Protein AF-A0A3B9CUI2-F1 (afdb_monomer_lite)

Structure (mmCIF, N/CA/C/O backbone):
data_AF-A0A3B9CUI2-F1
#
_entry.id   AF-A0A3B9CUI2-F1
#
loop_
_atom_site.group_PDB
_atom_site.id
_atom_site.type_symbol
_atom_site.label_atom_id
_atom_site.label_alt_id
_atom_site.label_comp_id
_atom_site.label_asym_id
_atom_site.label_entity_id
_atom_site.label_seq_id
_atom_site.pdbx_PDB_ins_code
_atom_site.Cartn_x
_atom_site.Cartn_y
_atom_site.Cartn_z
_atom_site.occupancy
_atom_site.B_iso_or_equiv
_atom_site.auth_seq_id
_atom_site.auth_comp_id
_atom_site.auth_asym_id
_atom_site.auth_atom_id
_atom_site.pdbx_PDB_model_num
ATOM 1 N N . TYR A 1 1 ? -13.278 19.671 -15.902 1.00 76.75 1 TYR A N 1
ATOM 2 C CA . TYR A 1 1 ? -12.233 19.653 -14.857 1.00 76.75 1 TYR A CA 1
ATOM 3 C C . TYR A 1 1 ? -11.561 21.006 -14.677 1.00 76.75 1 TYR A C 1
ATOM 5 O O . TYR A 1 1 ? -11.309 21.374 -13.538 1.00 76.75 1 TYR A O 1
ATOM 13 N N . GLY A 1 2 ? -11.322 21.785 -15.740 1.00 81.19 2 GLY A N 1
ATOM 14 C CA . GLY A 1 2 ? -11.078 23.225 -15.587 1.00 81.19 2 GLY A CA 1
ATOM 15 C C . GLY A 1 2 ? -12.295 23.951 -15.003 1.00 81.19 2 GLY A C 1
ATOM 16 O O . GLY A 1 2 ? -13.416 23.433 -15.051 1.00 81.19 2 GLY A O 1
ATOM 17 N N . ARG A 1 3 ? -12.066 25.134 -14.434 1.00 85.38 3 ARG A N 1
ATOM 18 C CA . ARG A 1 3 ? -13.126 25.985 -13.893 1.00 85.38 3 ARG A CA 1
ATOM 19 C C . ARG A 1 3 ? -13.953 26.580 -15.049 1.00 85.38 3 ARG A C 1
ATOM 21 O O . ARG A 1 3 ? -13.351 27.001 -16.037 1.00 85.38 3 ARG A O 1
ATOM 28 N N . PRO A 1 4 ? -15.296 26.646 -14.956 1.00 84.44 4 PRO A N 1
ATOM 29 C CA . PRO A 1 4 ? -16.141 27.132 -16.056 1.00 84.44 4 PRO A CA 1
ATOM 30 C C . PRO A 1 4 ? -15.845 28.566 -16.514 1.00 84.44 4 PRO A C 1
ATOM 32 O O . PRO A 1 4 ? -16.057 28.893 -17.674 1.00 84.44 4 PRO A O 1
ATOM 35 N N . ASP A 1 5 ? -15.341 29.411 -15.614 1.00 87.62 5 ASP A N 1
ATOM 36 C CA . ASP A 1 5 ? -14.985 30.809 -15.885 1.00 87.62 5 ASP A CA 1
ATOM 37 C C . ASP A 1 5 ? -13.534 30.992 -16.383 1.00 87.62 5 ASP A C 1
ATOM 39 O O . ASP A 1 5 ? -13.046 32.117 -16.466 1.00 87.62 5 ASP A O 1
ATOM 43 N N . GLY A 1 6 ? -12.821 29.896 -16.670 1.00 87.00 6 GLY A N 1
ATOM 44 C CA . GLY A 1 6 ? -11.449 29.908 -17.182 1.00 87.00 6 GLY A CA 1
ATOM 45 C C . GLY A 1 6 ? -10.363 30.227 -16.150 1.00 87.00 6 GLY A C 1
ATOM 46 O O . GLY A 1 6 ? -9.182 30.199 -16.491 1.00 87.00 6 GLY A O 1
ATOM 47 N N . ARG A 1 7 ? -10.712 30.506 -14.886 1.00 90.06 7 ARG A N 1
ATOM 48 C CA . ARG A 1 7 ? -9.718 30.777 -13.835 1.00 90.06 7 ARG A CA 1
ATOM 49 C C . ARG A 1 7 ? -9.126 29.488 -13.263 1.00 90.06 7 ARG A C 1
ATOM 51 O O . ARG A 1 7 ? -9.718 28.414 -13.332 1.00 90.06 7 ARG A O 1
ATOM 58 N N . ALA A 1 8 ? -7.966 29.603 -12.620 1.00 90.38 8 ALA A N 1
ATOM 59 C CA . ALA A 1 8 ? -7.428 28.514 -11.812 1.00 90.38 8 ALA A CA 1
ATOM 60 C C . ALA A 1 8 ? -8.321 28.239 -10.586 1.00 90.38 8 ALA A C 1
ATOM 62 O O . ALA A 1 8 ? -8.942 29.152 -10.026 1.00 90.38 8 ALA A O 1
ATOM 63 N N . TRP A 1 9 ? -8.365 26.975 -10.165 1.00 89.50 9 TRP A N 1
ATOM 64 C CA . TRP A 1 9 ? -8.960 26.580 -8.890 1.00 89.50 9 TRP A CA 1
ATOM 65 C C . TRP A 1 9 ? -8.130 27.124 -7.723 1.00 89.50 9 TRP A C 1
ATOM 67 O O . TRP A 1 9 ? -6.900 27.102 -7.767 1.00 89.50 9 TRP A O 1
ATOM 77 N N . LYS A 1 10 ? -8.803 27.596 -6.674 1.00 91.81 10 LYS A N 1
ATOM 78 C CA . LYS A 1 10 ? -8.203 28.046 -5.413 1.00 91.81 10 LYS A CA 1
ATOM 79 C C . LYS A 1 10 ? -8.776 27.255 -4.241 1.00 91.81 10 LYS A C 1
ATOM 81 O O . LYS A 1 10 ? -9.891 26.743 -4.309 1.00 91.81 10 LYS A O 1
ATOM 86 N N . ALA A 1 11 ? -8.019 27.171 -3.148 1.00 86.62 11 ALA A N 1
ATOM 87 C CA . ALA A 1 11 ? -8.516 26.580 -1.909 1.00 86.62 11 ALA A CA 1
ATOM 88 C C . ALA A 1 11 ? -9.814 27.281 -1.466 1.00 86.62 11 ALA A C 1
ATOM 90 O O . ALA A 1 11 ? -9.890 28.508 -1.466 1.00 86.62 11 ALA A O 1
ATOM 91 N N . GLY A 1 12 ? -10.833 26.490 -1.123 1.00 89.81 12 GLY A N 1
ATOM 92 C CA . GLY A 1 12 ? -12.176 26.979 -0.796 1.00 89.81 12 GLY A CA 1
ATOM 93 C C . GLY A 1 12 ? -13.139 27.084 -1.987 1.00 89.81 12 GLY A C 1
ATOM 94 O O . GLY A 1 12 ? -14.342 27.195 -1.762 1.00 89.81 12 GLY A O 1
ATOM 95 N N . ASP A 1 13 ? -12.666 26.991 -3.237 1.00 90.12 13 ASP A N 1
ATOM 96 C CA . ASP A 1 13 ? -13.561 26.926 -4.397 1.00 90.12 13 ASP A CA 1
ATOM 97 C C . ASP A 1 13 ? -14.359 25.609 -4.414 1.00 90.12 13 ASP A C 1
ATOM 99 O O . ASP A 1 13 ? -13.851 24.532 -4.092 1.00 90.12 13 ASP A O 1
ATOM 103 N N . ARG A 1 14 ? -15.618 25.676 -4.866 1.00 90.62 14 ARG A N 1
ATOM 104 C CA . ARG A 1 14 ? -16.491 24.504 -5.016 1.00 90.62 14 ARG A CA 1
ATOM 105 C C . ARG A 1 14 ? -16.416 23.936 -6.434 1.00 90.62 14 ARG A C 1
ATOM 107 O O . ARG A 1 14 ? -16.933 24.542 -7.371 1.00 90.62 14 ARG A O 1
ATOM 114 N N . MET A 1 15 ? -15.846 22.740 -6.582 1.00 90.69 15 MET A N 1
ATOM 115 C CA . MET A 1 15 ? -15.882 21.985 -7.839 1.00 90.69 15 MET A CA 1
ATOM 116 C C . MET A 1 15 ? -17.173 21.165 -7.948 1.00 90.69 15 MET A C 1
ATOM 118 O O . MET A 1 15 ? -17.503 20.393 -7.051 1.00 90.69 15 MET A O 1
ATOM 122 N N . VAL A 1 16 ? -17.897 21.317 -9.060 1.00 91.81 16 VAL A N 1
ATOM 123 C CA . VAL A 1 16 ? -19.129 20.569 -9.355 1.00 91.81 16 VAL A CA 1
ATOM 124 C C . VAL A 1 16 ? -18.928 19.782 -10.646 1.00 91.81 16 VAL A C 1
ATOM 126 O O . VAL A 1 16 ? -18.550 20.358 -11.664 1.00 91.81 16 VAL A O 1
ATOM 129 N N . LEU A 1 17 ? -19.169 18.469 -10.601 1.00 94.25 17 LEU A N 1
ATOM 130 C CA . LEU A 1 17 ? -18.964 17.544 -11.722 1.00 94.25 17 LEU A CA 1
ATOM 131 C C . LEU A 1 17 ? -20.293 16.853 -12.094 1.00 94.25 17 LEU A C 1
ATOM 133 O O . LEU A 1 17 ? -20.497 15.696 -11.724 1.00 94.25 17 LEU A O 1
ATOM 137 N N . PRO A 1 18 ? -21.221 17.547 -12.783 1.00 94.62 18 PRO A N 1
ATOM 138 C CA . PRO A 1 18 ? -22.559 17.015 -13.063 1.00 94.62 18 PRO A CA 1
ATOM 139 C C . PRO A 1 18 ? -22.527 15.780 -13.973 1.00 94.62 18 PRO A C 1
ATOM 141 O O . PRO A 1 18 ? -23.212 14.801 -13.692 1.00 94.62 18 PRO A O 1
ATOM 144 N N . ASP A 1 19 ? -21.673 15.778 -14.999 1.00 96.38 19 ASP A N 1
ATOM 145 C CA . ASP A 1 19 ? -21.514 14.633 -15.904 1.00 96.38 19 ASP A CA 1
ATOM 146 C C . ASP A 1 19 ? -21.023 13.382 -15.155 1.00 96.38 19 ASP A C 1
ATOM 148 O O . ASP A 1 19 ? -21.549 12.286 -15.352 1.00 96.38 19 ASP A O 1
ATOM 152 N N . LEU A 1 20 ? -20.055 13.553 -14.241 1.00 97.31 20 LEU A N 1
ATOM 153 C CA . LEU A 1 20 ? -19.555 12.462 -13.401 1.00 97.31 20 LEU A CA 1
ATOM 154 C C . LEU A 1 20 ? -20.646 11.949 -12.458 1.00 97.31 20 LEU A C 1
ATOM 156 O O . LEU A 1 20 ? -20.784 10.741 -12.290 1.00 97.31 20 LEU A O 1
ATOM 160 N N . ALA A 1 21 ? -21.441 12.848 -11.872 1.00 97.12 21 ALA A N 1
ATOM 161 C CA . ALA A 1 21 ? -22.576 12.462 -11.041 1.00 97.12 21 ALA A CA 1
ATOM 162 C C . ALA A 1 21 ? -23.589 11.619 -11.835 1.00 97.12 21 ALA A C 1
ATOM 164 O O . ALA A 1 21 ? -24.018 10.577 -11.346 1.00 97.12 21 ALA A O 1
ATOM 165 N N . GLY A 1 22 ? -23.896 12.006 -13.079 1.00 97.88 22 GLY A N 1
ATOM 166 C CA . GLY A 1 22 ? -24.746 11.217 -13.974 1.00 97.88 22 GLY A CA 1
ATOM 167 C C . GLY A 1 22 ? -24.166 9.830 -14.269 1.00 97.88 22 GLY A C 1
ATOM 168 O O . GLY A 1 22 ? -24.893 8.840 -14.253 1.00 97.88 22 GLY A O 1
ATOM 169 N N . THR A 1 23 ? -22.851 9.727 -14.474 1.00 97.94 23 THR A N 1
ATOM 170 C CA . THR A 1 23 ? -22.166 8.433 -14.633 1.00 97.94 23 THR A CA 1
ATOM 171 C C . THR A 1 23 ? -22.271 7.561 -13.385 1.00 97.94 23 THR A C 1
ATOM 173 O O . THR A 1 23 ? -22.639 6.394 -13.487 1.00 97.94 23 THR A O 1
ATOM 176 N N . LEU A 1 24 ? -22.011 8.117 -12.200 1.00 97.94 24 LEU A N 1
ATOM 177 C CA . LEU A 1 24 ? -22.109 7.377 -10.939 1.00 97.94 24 LEU A CA 1
ATOM 178 C C . LEU A 1 24 ? -23.546 6.917 -10.649 1.00 97.94 24 LEU A C 1
ATOM 180 O O . LEU A 1 24 ? -23.739 5.803 -10.170 1.00 97.94 24 LEU A O 1
ATOM 184 N N . GLN A 1 25 ? -24.554 7.728 -10.986 1.00 97.81 25 GLN A N 1
ATOM 185 C CA . GLN A 1 25 ? -25.965 7.345 -10.877 1.00 97.81 25 GLN A CA 1
ATOM 186 C C . GLN A 1 25 ? -26.312 6.168 -11.792 1.00 97.81 25 GLN A C 1
ATOM 188 O O . GLN A 1 25 ? -26.967 5.229 -11.343 1.00 97.81 25 GLN A O 1
ATOM 193 N N . ARG A 1 26 ? -25.838 6.179 -13.046 1.00 97.94 26 ARG A N 1
ATOM 194 C CA . ARG A 1 26 ? -26.049 5.053 -13.966 1.00 97.94 26 ARG A CA 1
ATOM 195 C C . ARG A 1 26 ? -25.379 3.775 -13.466 1.00 97.94 26 ARG A C 1
ATOM 197 O O . ARG A 1 26 ? -26.040 2.748 -13.431 1.00 97.94 26 ARG A O 1
ATOM 204 N N . ILE A 1 27 ? -24.132 3.850 -12.991 1.00 97.25 27 ILE A N 1
ATOM 205 C CA . ILE A 1 27 ? -23.417 2.698 -12.405 1.00 97.25 27 ILE A CA 1
ATOM 206 C C . ILE A 1 27 ? -24.132 2.170 -11.153 1.00 97.25 27 ILE A C 1
ATOM 208 O O . ILE A 1 27 ? -24.204 0.962 -10.947 1.00 97.25 27 ILE A O 1
ATOM 212 N N . SER A 1 28 ? -24.665 3.061 -10.313 1.00 96.31 28 SER A N 1
ATOM 213 C CA . SER A 1 28 ? -25.416 2.668 -9.117 1.00 96.31 28 SER A CA 1
ATOM 214 C C . SER A 1 28 ? -26.729 1.958 -9.453 1.00 96.31 28 SER A C 1
ATOM 216 O O . SER A 1 28 ? -27.160 1.117 -8.668 1.00 96.31 28 SER A O 1
ATOM 218 N N . ALA A 1 29 ? -27.380 2.321 -10.561 1.00 97.31 29 ALA A N 1
ATOM 219 C CA . ALA A 1 29 ? -28.605 1.675 -11.025 1.00 97.31 29 ALA A CA 1
ATOM 220 C C . ALA A 1 29 ? -28.310 0.350 -11.746 1.00 97.31 29 ALA A C 1
ATOM 222 O O . ALA A 1 29 ? -29.002 -0.640 -11.522 1.00 97.31 29 ALA A O 1
ATOM 223 N N . ASP A 1 30 ? -27.270 0.331 -12.580 1.00 96.75 30 ASP A N 1
ATOM 224 C CA . ASP A 1 30 ? -26.777 -0.850 -13.278 1.00 96.75 30 ASP A CA 1
ATOM 225 C C . ASP A 1 30 ? -25.243 -0.789 -13.423 1.00 96.75 30 ASP A C 1
ATOM 227 O O . ASP A 1 30 ? -24.721 -0.028 -14.248 1.00 96.75 30 ASP A O 1
ATOM 231 N N . PRO A 1 31 ? -24.487 -1.629 -12.690 1.00 93.31 31 PRO A N 1
ATOM 232 C CA . PRO A 1 31 ? -23.035 -1.701 -12.826 1.00 93.31 31 PRO A CA 1
ATOM 233 C C . PRO A 1 31 ? -22.561 -2.050 -14.247 1.00 93.31 31 PRO A C 1
ATOM 235 O O . PRO A 1 31 ? -21.419 -1.749 -14.602 1.00 93.31 31 PRO A O 1
ATOM 238 N N . GLN A 1 32 ? -23.411 -2.677 -15.072 1.00 96.25 32 GLN A N 1
ATOM 239 C CA . GLN A 1 32 ? -23.098 -2.994 -16.467 1.00 96.25 32 GLN A CA 1
ATOM 240 C C . GLN A 1 32 ? -23.184 -1.777 -17.395 1.00 96.25 32 GLN A C 1
ATOM 242 O O . GLN A 1 32 ? -22.635 -1.843 -18.498 1.00 96.25 32 GLN A O 1
ATOM 247 N N . ASP A 1 33 ? -23.771 -0.648 -16.974 1.00 97.56 33 ASP A N 1
ATOM 248 C CA . ASP A 1 33 ? -23.873 0.560 -17.807 1.00 97.56 33 ASP A CA 1
ATOM 249 C C . ASP A 1 33 ? -22.495 1.063 -18.269 1.00 97.56 33 ASP A C 1
ATOM 251 O O . ASP A 1 33 ? -22.329 1.494 -19.415 1.00 97.56 33 ASP A O 1
ATOM 255 N N . PHE A 1 34 ? -21.478 0.926 -17.410 1.00 97.38 34 PHE A N 1
ATOM 256 C CA . PHE A 1 34 ? -20.099 1.283 -17.742 1.00 97.38 34 PHE A CA 1
ATOM 257 C C . PHE A 1 34 ? -19.533 0.457 -18.907 1.00 97.38 34 PHE A C 1
ATOM 259 O O . PHE A 1 34 ? -18.764 0.975 -19.713 1.00 97.38 34 PHE A O 1
ATOM 266 N N . TYR A 1 35 ? -19.930 -0.812 -19.020 1.00 97.44 35 TYR A N 1
ATOM 267 C CA . TYR A 1 35 ? -19.372 -1.756 -19.991 1.00 97.44 35 TYR A CA 1
ATOM 268 C C . TYR A 1 35 ? -20.250 -1.947 -21.229 1.00 97.44 35 TYR A C 1
ATOM 270 O O . TYR A 1 35 ? -19.741 -2.292 -22.296 1.00 97.44 35 TYR A O 1
ATOM 278 N N . ARG A 1 36 ? -21.570 -1.752 -21.107 1.00 96.69 36 ARG A N 1
ATOM 279 C CA . ARG A 1 36 ? -22.543 -2.073 -22.166 1.00 96.69 36 ARG A CA 1
ATOM 280 C C . ARG A 1 36 ? -23.660 -1.041 -22.353 1.00 96.69 36 ARG A C 1
ATOM 282 O O . ARG A 1 36 ? -24.428 -1.181 -23.299 1.00 96.69 36 ARG A O 1
ATOM 289 N N . GLY A 1 37 ? -23.762 -0.034 -21.484 1.00 96.75 37 GLY A N 1
ATOM 290 C CA . GLY A 1 37 ? -24.856 0.941 -21.486 1.00 96.75 37 GLY A CA 1
ATOM 291 C C . GLY A 1 37 ? -24.508 2.299 -22.100 1.00 96.75 37 GLY A C 1
ATOM 292 O O . GLY A 1 37 ? -23.710 2.421 -23.039 1.00 96.75 37 GLY A O 1
ATOM 293 N N . GLN A 1 38 ? -25.133 3.350 -21.569 1.00 97.88 38 GLN A N 1
ATOM 294 C CA . GLN A 1 38 ? -24.946 4.717 -22.048 1.00 97.88 38 GLN A CA 1
ATOM 295 C C . GLN A 1 38 ? -23.523 5.205 -21.768 1.00 97.88 38 GLN A C 1
ATOM 297 O O . GLN A 1 38 ? -22.913 5.825 -22.639 1.00 97.88 38 GLN A O 1
ATOM 302 N N . THR A 1 39 ? -22.963 4.899 -20.594 1.00 97.94 39 THR A N 1
ATOM 303 C CA . THR A 1 39 ? -21.577 5.273 -20.279 1.00 97.94 39 THR A CA 1
ATOM 304 C C . THR A 1 39 ? -20.585 4.608 -21.235 1.00 97.94 39 THR A C 1
ATOM 306 O O . THR A 1 39 ? -19.697 5.290 -21.750 1.00 97.94 39 THR A O 1
ATOM 309 N N . ALA A 1 40 ? -20.777 3.324 -21.556 1.00 97.81 40 ALA A N 1
ATOM 310 C CA . ALA A 1 40 ? -19.970 2.626 -22.559 1.00 97.81 40 ALA A CA 1
ATOM 311 C C . ALA A 1 40 ? -20.046 3.306 -23.936 1.00 97.81 40 ALA A C 1
ATOM 313 O O . ALA A 1 40 ? -19.030 3.519 -24.597 1.00 97.81 40 ALA A O 1
ATOM 314 N N . SER A 1 41 ? -21.250 3.713 -24.346 1.00 98.06 41 SER A N 1
ATOM 315 C CA . SER A 1 41 ? -21.474 4.410 -25.617 1.00 98.06 41 SER A CA 1
ATOM 316 C C . SER A 1 41 ? -20.778 5.777 -25.666 1.00 98.06 41 SER A C 1
ATOM 318 O O . SER A 1 41 ? -20.186 6.126 -26.687 1.00 98.06 41 SER A O 1
ATOM 320 N N . LEU A 1 42 ? -20.794 6.533 -24.561 1.00 98.31 42 LEU A N 1
ATOM 321 C CA . LEU A 1 42 ? -20.087 7.816 -24.439 1.00 98.31 42 LEU A CA 1
ATOM 322 C C . LEU A 1 42 ? -18.565 7.636 -24.513 1.00 98.31 42 LEU A C 1
ATOM 324 O O . LEU A 1 42 ? -17.893 8.413 -25.189 1.00 98.31 42 LEU A O 1
ATOM 328 N N . LEU A 1 43 ? -18.026 6.588 -23.883 1.00 97.94 43 LEU A N 1
ATOM 329 C CA . LEU A 1 43 ? -16.605 6.246 -23.973 1.00 97.94 43 LEU A CA 1
ATOM 330 C C . LEU A 1 43 ? -16.218 5.907 -25.418 1.00 97.94 43 LEU A C 1
ATOM 332 O O . LEU A 1 43 ? -15.255 6.464 -25.933 1.00 97.94 43 LEU A O 1
ATOM 336 N N . VAL A 1 44 ? -16.987 5.062 -26.109 1.00 97.88 44 VAL A N 1
ATOM 337 C CA . VAL A 1 44 ? -16.720 4.703 -27.516 1.00 97.88 44 VAL A CA 1
ATOM 338 C C . VAL A 1 44 ? -16.810 5.922 -28.440 1.00 97.88 44 VAL A C 1
ATOM 340 O O . VAL A 1 44 ? -16.004 6.064 -29.361 1.00 97.88 44 VAL A O 1
ATOM 343 N N . ALA A 1 45 ? -17.752 6.834 -28.192 1.00 97.94 45 ALA A N 1
ATOM 344 C CA . ALA A 1 45 ? -17.835 8.092 -28.929 1.00 97.94 45 ALA A CA 1
ATOM 345 C C . ALA A 1 45 ? -16.602 8.981 -28.691 1.00 97.94 45 ALA A C 1
ATOM 347 O O . ALA A 1 45 ? -16.094 9.584 -29.636 1.00 97.94 45 ALA A O 1
ATOM 348 N N . GLU A 1 46 ? -16.095 9.031 -27.456 1.00 97.56 46 GLU A N 1
ATOM 349 C CA . GLU A 1 46 ? -14.857 9.738 -27.120 1.00 97.56 46 GLU A CA 1
ATOM 350 C C . GLU A 1 46 ? -13.638 9.106 -27.803 1.00 97.56 46 GLU A C 1
ATOM 352 O O . GLU A 1 46 ? -12.830 9.827 -28.381 1.00 97.56 46 GLU A O 1
ATOM 357 N N . MET A 1 47 ? -13.552 7.772 -27.837 1.00 96.38 47 MET A N 1
ATOM 358 C CA . MET A 1 47 ? -12.506 7.055 -28.579 1.00 96.38 47 MET A CA 1
ATOM 359 C C . MET A 1 47 ? -12.541 7.425 -30.057 1.00 96.38 47 MET A C 1
ATOM 361 O O . MET A 1 47 ? -11.526 7.830 -30.608 1.00 96.38 47 MET A O 1
ATOM 365 N N . LYS A 1 48 ? -13.718 7.408 -30.691 1.00 96.12 48 LYS A N 1
ATOM 366 C CA . LYS A 1 48 ? -13.857 7.827 -32.093 1.00 96.12 48 LYS A CA 1
ATOM 367 C C . LYS A 1 48 ? -13.456 9.292 -32.313 1.00 96.12 48 LYS A C 1
ATOM 369 O O . LYS A 1 48 ? -12.921 9.625 -33.365 1.00 96.12 48 LYS A O 1
ATOM 374 N N . ARG A 1 49 ? -13.732 10.173 -31.348 1.00 95.88 49 ARG A N 1
ATOM 375 C CA . ARG A 1 49 ? -13.396 11.605 -31.419 1.00 95.88 49 ARG A CA 1
ATOM 376 C C . ARG A 1 49 ? -11.895 11.865 -31.280 1.00 95.88 49 ARG A C 1
ATOM 378 O O . ARG A 1 49 ? -11.399 12.800 -31.901 1.00 95.88 49 ARG A O 1
ATOM 385 N N . GLY A 1 50 ? -11.214 11.085 -30.446 1.00 94.31 50 GLY A N 1
ATOM 386 C CA . GLY A 1 50 ? -9.794 11.232 -30.124 1.00 94.31 50 GLY A CA 1
ATOM 387 C C . GLY A 1 50 ? -8.860 10.255 -30.842 1.00 94.31 50 GLY A C 1
ATOM 388 O O . GLY A 1 50 ? -7.720 10.137 -30.412 1.00 94.31 50 GLY A O 1
ATOM 389 N N . ASP A 1 51 ? -9.337 9.543 -31.870 1.00 93.44 51 ASP A N 1
ATOM 390 C CA . ASP A 1 51 ? -8.598 8.479 -32.579 1.00 93.44 51 ASP A CA 1
ATOM 391 C C . ASP A 1 51 ? -8.076 7.355 -31.651 1.00 93.44 51 ASP A C 1
ATOM 393 O O . ASP A 1 51 ? -6.988 6.804 -31.801 1.00 93.44 51 ASP A O 1
ATOM 397 N N . GLY A 1 52 ? -8.867 7.031 -30.626 1.00 92.31 52 GLY A N 1
ATOM 398 C CA . GLY A 1 52 ? -8.600 5.978 -29.654 1.00 92.31 52 GLY A CA 1
ATOM 399 C C . GLY A 1 52 ? -9.008 4.585 -30.142 1.00 92.31 52 GLY A C 1
ATOM 400 O O . GLY A 1 52 ? -9.908 4.416 -30.964 1.00 92.31 52 GLY A O 1
ATOM 401 N N . MET A 1 53 ? -8.364 3.556 -29.585 1.00 92.12 53 MET A N 1
ATOM 402 C CA . MET A 1 53 ? -8.499 2.172 -30.064 1.00 92.12 53 MET A CA 1
ATOM 403 C C . MET A 1 53 ? -9.576 1.340 -29.351 1.00 92.12 53 MET A C 1
ATOM 405 O O . MET A 1 53 ? -9.917 0.267 -29.846 1.00 92.12 53 MET A O 1
ATOM 409 N N . ILE A 1 54 ? -10.112 1.803 -28.214 1.00 94.75 54 ILE A N 1
ATOM 410 C CA . ILE A 1 54 ? -11.084 1.034 -27.418 1.00 94.75 54 ILE A CA 1
ATOM 411 C C . ILE A 1 54 ? -12.442 1.007 -28.130 1.00 94.75 54 ILE A C 1
ATOM 413 O O . ILE A 1 54 ? -13.041 2.048 -28.410 1.00 94.75 54 ILE A O 1
ATOM 417 N N . LYS A 1 55 ? -12.958 -0.198 -28.380 1.00 95.50 55 LYS A N 1
ATOM 418 C CA . LYS A 1 55 ? -14.254 -0.446 -29.025 1.00 95.50 55 LYS A CA 1
ATOM 419 C C . LYS A 1 55 ? -15.284 -0.957 -28.019 1.00 95.50 55 LYS A C 1
ATOM 421 O O . LYS A 1 55 ? -14.953 -1.448 -26.943 1.00 95.50 55 LYS A O 1
ATOM 426 N N . ALA A 1 56 ? -16.558 -0.928 -28.414 1.00 96.06 56 ALA A N 1
ATOM 427 C CA . ALA A 1 56 ? -17.650 -1.488 -27.610 1.00 96.06 56 ALA A CA 1
ATOM 428 C C . ALA A 1 56 ? -17.419 -2.970 -27.257 1.00 96.06 56 ALA A C 1
ATOM 430 O O . ALA A 1 56 ? -17.695 -3.385 -26.135 1.00 96.06 56 ALA A O 1
ATOM 431 N N . GLY A 1 57 ? -16.866 -3.751 -28.193 1.00 96.38 57 GLY A N 1
ATOM 432 C CA . GLY A 1 57 ? -16.514 -5.152 -27.955 1.00 96.38 57 GLY A CA 1
ATOM 433 C C . GLY A 1 57 ? -15.461 -5.334 -26.857 1.00 96.38 57 GLY A C 1
ATOM 434 O O . GLY A 1 57 ? -15.577 -6.267 -26.068 1.00 96.38 57 GLY A O 1
ATOM 435 N N . ASP A 1 58 ? -14.493 -4.418 -26.746 1.00 95.56 58 ASP A N 1
ATOM 436 C CA . ASP A 1 58 ? -13.452 -4.477 -25.711 1.00 95.56 58 ASP A CA 1
ATOM 437 C C . ASP A 1 58 ? -14.047 -4.224 -24.321 1.00 95.56 58 ASP A C 1
ATOM 439 O O . ASP A 1 58 ? -13.762 -4.962 -23.377 1.00 95.56 58 ASP A O 1
ATOM 443 N N . LEU A 1 59 ? -14.942 -3.233 -24.208 1.00 96.31 59 LEU A N 1
ATOM 444 C CA . LEU A 1 59 ? -15.669 -2.949 -22.967 1.00 96.31 59 LEU A CA 1
ATOM 445 C C . LEU A 1 59 ? -16.561 -4.127 -22.555 1.00 96.31 59 LEU A C 1
ATOM 447 O O . LEU A 1 59 ? -16.567 -4.521 -21.392 1.00 96.31 59 LEU A O 1
ATOM 451 N N . GLN A 1 60 ? -17.281 -4.725 -23.508 1.00 95.38 60 GLN A N 1
ATOM 452 C CA . GLN A 1 60 ? -18.172 -5.859 -23.249 1.00 95.38 60 GLN A CA 1
ATOM 453 C C . GLN A 1 60 ? -17.427 -7.129 -22.828 1.00 95.38 60 GLN A C 1
ATOM 455 O O . GLN A 1 60 ? -17.979 -7.922 -22.056 1.00 95.38 60 GLN A O 1
ATOM 460 N N . ALA A 1 61 ? -16.219 -7.335 -23.359 1.00 94.50 61 ALA A N 1
ATOM 461 C CA . ALA A 1 61 ? -15.378 -8.492 -23.078 1.00 94.50 61 ALA A CA 1
ATOM 462 C C . ALA A 1 61 ? -14.593 -8.363 -21.761 1.00 94.50 61 ALA A C 1
ATOM 464 O O . ALA A 1 61 ? -14.147 -9.376 -21.213 1.00 94.50 61 ALA A O 1
ATOM 465 N N . TYR A 1 62 ? -14.412 -7.142 -21.249 1.00 94.56 62 TYR A N 1
ATOM 466 C CA . TYR A 1 62 ? -13.648 -6.910 -20.031 1.00 94.56 62 TYR A CA 1
ATOM 467 C C . TYR A 1 62 ? -14.302 -7.555 -18.803 1.00 94.56 62 TYR A C 1
ATOM 469 O O . TYR A 1 62 ? -15.503 -7.442 -18.560 1.00 94.56 62 TYR A O 1
ATOM 477 N N . LYS A 1 63 ? -13.468 -8.192 -17.975 1.00 92.06 63 LYS A N 1
ATOM 478 C CA . LYS A 1 63 ? -13.828 -8.653 -16.632 1.00 92.06 63 LYS A CA 1
ATOM 479 C C . LYS A 1 63 ? -12.645 -8.522 -15.678 1.00 92.06 63 LYS A C 1
ATOM 481 O O . LYS A 1 63 ? -11.500 -8.798 -16.054 1.00 92.06 63 LYS A O 1
ATOM 486 N N . ALA A 1 64 ? -12.935 -8.161 -14.429 1.00 92.12 64 ALA A N 1
ATOM 487 C CA . ALA A 1 64 ? -11.971 -8.286 -13.343 1.00 92.12 64 ALA A CA 1
ATOM 488 C C . ALA A 1 64 ? -11.655 -9.773 -13.111 1.00 92.12 64 ALA A C 1
ATOM 490 O O . ALA A 1 64 ? -12.543 -10.625 -13.171 1.00 92.12 64 ALA A O 1
ATOM 491 N N . VAL A 1 65 ? -10.384 -10.091 -12.872 1.00 91.94 65 VAL A N 1
ATOM 492 C CA . VAL A 1 65 ? -9.931 -11.469 -12.640 1.00 91.94 65 VAL A CA 1
ATOM 493 C C . VAL A 1 65 ? -9.508 -11.605 -11.189 1.00 91.94 65 VAL A C 1
ATOM 495 O O . VAL A 1 65 ? -8.570 -10.942 -10.754 1.00 91.94 65 VAL A O 1
ATOM 498 N N . ILE A 1 66 ? -10.194 -12.486 -10.465 1.00 92.62 66 ILE A N 1
ATOM 499 C CA . ILE A 1 66 ? -9.858 -12.839 -9.087 1.00 92.62 66 ILE A CA 1
ATOM 500 C C . ILE A 1 66 ? -8.675 -13.806 -9.122 1.00 92.62 66 ILE A C 1
ATOM 502 O O . ILE A 1 66 ? -8.697 -14.797 -9.852 1.00 92.62 66 ILE A O 1
ATOM 506 N N . ARG A 1 67 ? -7.633 -13.500 -8.349 1.00 92.31 67 ARG A N 1
ATOM 507 C CA . ARG A 1 67 ? -6.418 -14.310 -8.235 1.00 92.31 67 ARG A CA 1
ATOM 508 C C . ARG A 1 67 ? -6.054 -14.481 -6.759 1.00 92.31 67 ARG A C 1
ATOM 510 O O . ARG A 1 67 ? -6.290 -13.548 -5.991 1.00 92.31 67 ARG A O 1
ATOM 517 N N . PRO A 1 68 ? -5.476 -15.626 -6.360 1.00 93.69 68 PRO A N 1
ATOM 518 C CA . PRO A 1 68 ? -4.923 -15.772 -5.020 1.00 93.69 68 PRO A CA 1
ATOM 519 C C . PRO A 1 68 ? -3.762 -14.791 -4.816 1.00 93.69 68 PRO A C 1
ATOM 521 O O . PRO A 1 68 ? -3.004 -14.520 -5.750 1.00 93.69 68 PRO A O 1
ATOM 524 N N . ALA A 1 69 ? -3.628 -14.267 -3.599 1.00 95.19 69 ALA A N 1
ATOM 525 C CA . ALA A 1 69 ? -2.493 -13.431 -3.228 1.00 95.19 69 ALA A CA 1
ATOM 526 C C . ALA A 1 69 ? -1.179 -14.225 -3.302 1.00 95.19 69 ALA A C 1
ATOM 528 O O . ALA A 1 69 ? -1.149 -15.433 -3.056 1.00 95.19 69 ALA A O 1
ATOM 529 N N . VAL A 1 70 ? -0.086 -13.530 -3.611 1.00 94.69 70 VAL A N 1
ATOM 530 C CA . VAL A 1 70 ? 1.264 -14.081 -3.443 1.00 94.69 70 VAL A CA 1
ATOM 531 C C . VAL A 1 70 ? 1.556 -14.093 -1.954 1.00 94.69 70 VAL A C 1
ATOM 533 O O . VAL A 1 70 ? 1.284 -13.108 -1.268 1.00 94.69 70 VAL A O 1
ATOM 536 N N . ARG A 1 71 ? 2.088 -15.208 -1.460 1.00 95.94 71 ARG A N 1
ATOM 537 C CA . ARG A 1 71 ? 2.337 -15.424 -0.037 1.00 95.94 71 ARG A CA 1
ATOM 538 C C . ARG A 1 71 ? 3.818 -15.684 0.194 1.00 95.94 71 ARG A C 1
ATOM 540 O O . ARG A 1 71 ? 4.388 -16.561 -0.451 1.00 95.94 71 ARG A O 1
ATOM 547 N N . GLY A 1 72 ? 4.410 -14.933 1.114 1.00 95.56 72 GLY A N 1
ATOM 548 C CA . GLY A 1 72 ? 5.792 -15.084 1.563 1.00 95.56 72 GLY A CA 1
ATOM 549 C C . GLY A 1 72 ? 5.864 -15.187 3.080 1.00 95.56 72 GLY A C 1
ATOM 550 O O . GLY A 1 72 ? 4.979 -14.690 3.774 1.00 95.56 72 GLY A O 1
ATOM 551 N N . GLN A 1 73 ? 6.914 -15.827 3.586 1.00 95.38 73 GLN A N 1
ATOM 552 C CA . GLN A 1 73 ? 7.230 -15.833 5.013 1.00 95.38 73 GLN A CA 1
ATOM 553 C C . GLN A 1 73 ? 8.400 -14.888 5.248 1.00 95.38 73 GLN A C 1
ATOM 555 O O . GLN A 1 73 ? 9.378 -14.962 4.516 1.00 95.38 73 GLN A O 1
ATOM 560 N N . PHE A 1 74 ? 8.293 -14.041 6.263 1.00 96.31 74 PHE A N 1
ATOM 561 C CA . PHE A 1 74 ? 9.389 -13.202 6.726 1.00 96.31 74 PHE A CA 1
ATOM 562 C C . PHE A 1 74 ? 9.407 -13.250 8.248 1.00 96.31 74 PHE A C 1
ATOM 564 O O . PHE A 1 74 ? 8.481 -12.745 8.889 1.00 96.31 74 PHE A O 1
ATOM 571 N N . ARG A 1 75 ? 10.436 -13.874 8.830 1.00 93.56 75 ARG A N 1
ATOM 572 C CA . ARG A 1 75 ? 10.485 -14.195 10.260 1.00 93.56 75 ARG A CA 1
ATOM 573 C C . ARG A 1 75 ? 9.238 -15.003 10.665 1.00 93.56 75 ARG A C 1
ATOM 575 O O . ARG A 1 75 ? 8.906 -16.015 10.051 1.00 93.56 75 ARG A O 1
ATOM 582 N N . ASP A 1 76 ? 8.528 -14.549 11.689 1.00 94.06 76 ASP A N 1
ATOM 583 C CA . ASP A 1 76 ? 7.267 -15.092 12.194 1.00 94.06 76 ASP A CA 1
ATOM 584 C C . ASP A 1 76 ? 6.016 -14.511 11.504 1.00 94.06 76 ASP A C 1
ATOM 586 O O . ASP A 1 76 ? 4.889 -14.818 11.899 1.00 94.06 76 ASP A O 1
ATOM 590 N N . TYR A 1 77 ? 6.187 -13.710 10.448 1.00 97.31 77 TYR A N 1
ATOM 591 C CA . TYR A 1 77 ? 5.090 -13.093 9.708 1.00 97.31 77 TYR A CA 1
ATOM 592 C C . TYR A 1 77 ? 4.821 -13.785 8.369 1.00 97.31 77 TYR A C 1
ATOM 594 O O . TYR A 1 77 ? 5.727 -14.200 7.646 1.00 97.31 77 TYR A O 1
ATOM 602 N N . THR A 1 78 ? 3.542 -13.849 8.005 1.00 97.94 78 THR A N 1
ATOM 603 C CA . THR A 1 78 ? 3.085 -14.139 6.643 1.00 97.94 78 THR A CA 1
ATOM 604 C C . THR A 1 78 ? 2.796 -12.816 5.945 1.00 97.94 78 THR A C 1
ATOM 606 O O . THR A 1 78 ? 1.974 -12.034 6.416 1.00 97.94 78 THR A O 1
ATOM 609 N N . VAL A 1 79 ? 3.432 -12.567 4.805 1.00 98.06 79 VAL A N 1
ATOM 610 C CA . VAL A 1 79 ? 3.180 -11.384 3.976 1.00 98.06 79 VAL A CA 1
ATOM 611 C C . VAL A 1 79 ? 2.371 -11.792 2.753 1.00 98.06 79 VAL A C 1
ATOM 613 O O . VAL A 1 79 ? 2.751 -12.697 2.008 1.00 98.06 79 VAL A O 1
ATOM 616 N N . LEU A 1 80 ? 1.247 -11.111 2.552 1.00 98.00 80 LEU A N 1
ATOM 617 C CA . LEU A 1 80 ? 0.340 -11.278 1.425 1.00 98.00 80 LEU A CA 1
ATOM 618 C C . LEU A 1 80 ? 0.461 -10.062 0.510 1.00 98.00 80 LEU A C 1
ATOM 620 O O . LEU A 1 80 ? 0.299 -8.927 0.958 1.00 98.00 80 LEU A O 1
ATOM 624 N N . GLY A 1 81 ? 0.717 -10.291 -0.774 1.00 95.69 81 GLY A N 1
ATOM 625 C CA . GLY A 1 81 ? 0.835 -9.233 -1.776 1.00 95.69 81 GLY A CA 1
ATOM 626 C C . GLY A 1 81 ? 0.034 -9.521 -3.042 1.00 95.69 81 GLY A C 1
ATOM 627 O O . GLY A 1 81 ? -0.337 -10.663 -3.330 1.00 95.69 81 GLY A O 1
ATOM 628 N N . ALA A 1 82 ? -0.222 -8.475 -3.829 1.00 93.81 82 ALA A N 1
ATOM 629 C CA . ALA A 1 82 ? -0.897 -8.613 -5.116 1.00 93.81 82 ALA A CA 1
ATOM 630 C C . ALA A 1 82 ? -0.111 -9.518 -6.092 1.00 93.81 82 ALA A C 1
ATOM 632 O O . ALA A 1 82 ? 1.106 -9.355 -6.229 1.00 93.81 82 ALA A O 1
ATOM 633 N N . PRO A 1 83 ? -0.788 -10.441 -6.800 1.00 93.94 83 PRO A N 1
ATOM 634 C CA . PRO A 1 83 ? -0.169 -11.260 -7.835 1.00 93.94 83 PRO A CA 1
ATOM 635 C C . PRO A 1 83 ? 0.004 -10.501 -9.161 1.00 93.94 83 PRO A C 1
ATOM 637 O O . PRO A 1 83 ? -0.673 -9.492 -9.397 1.00 93.94 83 PRO A O 1
ATOM 640 N N . PRO A 1 84 ? 0.836 -11.028 -10.080 1.00 91.62 84 PRO A N 1
ATOM 641 C CA . PRO A 1 84 ? 0.917 -10.560 -11.458 1.00 91.62 84 PRO A CA 1
ATOM 642 C C . PRO A 1 84 ? -0.478 -10.408 -12.101 1.00 91.62 84 PRO A C 1
ATOM 644 O O . PRO A 1 84 ? -1.347 -11.271 -11.914 1.00 91.62 84 PRO A O 1
ATOM 647 N N . PRO A 1 85 ? -0.745 -9.310 -12.836 1.00 89.75 85 PRO A N 1
ATOM 648 C CA . PRO A 1 85 ? 0.216 -8.374 -13.433 1.00 89.75 85 PRO A CA 1
ATOM 649 C C . PRO A 1 85 ? 0.723 -7.253 -12.505 1.00 89.75 85 PRO A C 1
ATOM 651 O O . PRO A 1 85 ? 1.400 -6.348 -12.978 1.00 89.75 85 PRO A O 1
ATOM 654 N N . SER A 1 86 ? 0.441 -7.280 -11.199 1.00 92.75 86 SER A N 1
ATOM 655 C CA . SER A 1 86 ? 1.236 -6.478 -10.264 1.00 92.75 86 SER A CA 1
ATOM 656 C C . SER A 1 86 ? 2.599 -7.137 -10.018 1.00 92.75 86 SER A C 1
ATOM 658 O O . SER A 1 86 ? 2.679 -8.333 -9.743 1.00 92.75 86 SER A O 1
ATOM 660 N N . SER A 1 87 ? 3.677 -6.352 -10.064 1.00 93.06 87 SER A N 1
ATOM 661 C CA . SER A 1 87 ? 5.004 -6.781 -9.611 1.00 93.06 87 SER A CA 1
ATOM 662 C C . SER A 1 87 ? 5.183 -6.692 -8.095 1.00 93.06 87 SER A C 1
ATOM 664 O O . SER A 1 87 ? 6.134 -7.243 -7.554 1.00 93.06 87 SER A O 1
ATOM 666 N N . GLY A 1 88 ? 4.312 -5.946 -7.415 1.00 92.88 88 GLY A N 1
ATOM 667 C CA . GLY A 1 88 ? 4.500 -5.505 -6.038 1.00 92.88 88 GLY A CA 1
ATOM 668 C C . GLY A 1 88 ? 4.706 -6.636 -5.041 1.00 92.88 88 GLY A C 1
ATOM 669 O O . GLY A 1 88 ? 5.700 -6.645 -4.320 1.00 92.88 88 GLY A O 1
ATOM 670 N N . GLY A 1 89 ? 3.790 -7.609 -5.032 1.00 95.81 89 GLY A N 1
ATOM 671 C CA . GLY A 1 89 ? 3.854 -8.740 -4.105 1.00 95.81 89 GLY A CA 1
ATOM 672 C C . GLY A 1 89 ? 5.127 -9.569 -4.271 1.00 95.81 89 GLY A C 1
ATOM 673 O O . GLY A 1 89 ? 5.788 -9.860 -3.280 1.00 95.81 89 GLY A O 1
ATOM 674 N N . TYR A 1 90 ? 5.508 -9.880 -5.516 1.00 96.38 90 TYR A N 1
ATOM 675 C CA . TYR A 1 90 ? 6.736 -10.625 -5.818 1.00 96.38 90 TYR A CA 1
ATOM 676 C C . TYR A 1 90 ? 7.983 -9.878 -5.341 1.00 96.38 90 TYR A C 1
ATOM 678 O O . TYR A 1 90 ? 8.747 -10.434 -4.560 1.00 96.38 90 TYR A O 1
ATOM 686 N N . CYS A 1 91 ? 8.154 -8.613 -5.740 1.00 97.19 91 CYS A N 1
ATOM 687 C CA . CYS A 1 91 ? 9.351 -7.846 -5.389 1.00 97.19 91 CYS A CA 1
ATOM 688 C C . CYS A 1 91 ? 9.479 -7.610 -3.879 1.00 97.19 91 CYS A C 1
ATOM 690 O O . CYS A 1 91 ? 10.582 -7.664 -3.347 1.00 97.19 91 CYS A O 1
ATOM 692 N N . ILE A 1 92 ? 8.365 -7.350 -3.179 1.00 98.38 92 ILE A N 1
ATOM 693 C CA . ILE A 1 92 ? 8.379 -7.175 -1.719 1.00 98.38 92 ILE A CA 1
ATOM 694 C C . ILE A 1 92 ? 8.793 -8.477 -1.036 1.00 98.38 92 ILE A C 1
ATOM 696 O O . ILE A 1 92 ? 9.669 -8.446 -0.180 1.00 98.38 92 ILE A O 1
ATOM 700 N N . ILE A 1 93 ? 8.188 -9.610 -1.404 1.00 98.44 93 ILE A N 1
ATOM 701 C CA . ILE A 1 93 ? 8.488 -10.904 -0.777 1.00 98.44 93 ILE A CA 1
ATOM 702 C C . ILE A 1 93 ? 9.927 -11.335 -1.072 1.00 98.44 93 ILE A C 1
ATOM 704 O O . ILE A 1 93 ? 10.626 -11.769 -0.165 1.00 98.44 93 ILE A O 1
ATOM 708 N N . GLU A 1 94 ? 10.391 -11.180 -2.310 1.00 98.44 94 GLU A N 1
ATOM 709 C CA . GLU A 1 94 ? 11.776 -11.470 -2.682 1.00 98.44 94 GLU A CA 1
ATOM 710 C C . GLU A 1 94 ? 12.763 -10.618 -1.872 1.00 98.44 94 GLU A C 1
ATOM 712 O O . GLU A 1 94 ? 13.673 -11.158 -1.246 1.00 98.44 94 GLU A O 1
ATOM 717 N N . ALA A 1 95 ? 12.542 -9.299 -1.804 1.00 98.50 95 ALA A N 1
ATOM 718 C CA . ALA A 1 95 ? 13.392 -8.407 -1.023 1.00 98.50 95 ALA A CA 1
ATOM 719 C C . ALA A 1 95 ? 13.373 -8.756 0.475 1.00 98.50 95 ALA A C 1
ATOM 721 O O . ALA A 1 95 ? 14.428 -8.762 1.103 1.00 98.50 95 ALA A O 1
ATOM 722 N N . LEU A 1 96 ? 12.207 -9.077 1.047 1.00 98.50 96 LEU A N 1
ATOM 723 C CA . LEU A 1 96 ? 12.089 -9.515 2.442 1.00 98.50 96 LEU A CA 1
ATOM 724 C C . LEU A 1 96 ? 12.876 -10.802 2.703 1.00 98.50 96 LEU A C 1
ATOM 726 O O . LEU A 1 96 ? 13.655 -10.838 3.652 1.00 98.50 96 LEU A O 1
ATOM 730 N N . ASN A 1 97 ? 12.731 -11.815 1.846 1.00 98.25 97 ASN A N 1
ATOM 731 C CA . ASN A 1 97 ? 13.472 -13.067 1.987 1.00 98.25 97 ASN A CA 1
ATOM 732 C C . ASN A 1 97 ? 14.989 -12.816 1.928 1.00 98.25 97 ASN A C 1
ATOM 734 O O . ASN A 1 97 ? 15.727 -13.349 2.745 1.00 98.25 97 ASN A O 1
ATOM 738 N N . VAL A 1 98 ? 15.466 -11.966 1.006 1.00 98.38 98 VAL A N 1
ATOM 739 C CA . VAL A 1 98 ? 16.897 -11.606 0.920 1.00 98.38 98 VAL A CA 1
ATOM 740 C C . VAL A 1 98 ? 17.369 -10.921 2.202 1.00 98.38 98 VAL A C 1
ATOM 742 O O . VAL A 1 98 ? 18.429 -11.247 2.733 1.00 98.38 98 VAL A O 1
ATOM 745 N N . LEU A 1 99 ? 16.579 -9.980 2.718 1.00 98.12 99 LEU A N 1
ATOM 746 C CA . LEU A 1 99 ? 16.902 -9.225 3.928 1.00 98.12 99 LEU A CA 1
ATOM 747 C C . LEU A 1 99 ? 16.904 -10.090 5.194 1.00 98.12 99 LEU A C 1
ATOM 749 O O . LEU A 1 99 ? 17.601 -9.759 6.151 1.00 98.12 99 LEU A O 1
ATOM 753 N N . GLU A 1 100 ? 16.178 -11.207 5.196 1.00 96.81 100 GLU A N 1
ATOM 754 C CA . GLU A 1 100 ? 16.101 -12.137 6.325 1.00 96.81 100 GLU A CA 1
ATOM 755 C C . GLU A 1 100 ? 17.457 -12.780 6.673 1.00 96.81 100 GLU A C 1
ATOM 757 O O . GLU A 1 100 ? 17.692 -13.142 7.831 1.00 96.81 100 GLU A O 1
ATOM 762 N N . HIS A 1 101 ? 18.379 -12.837 5.704 1.00 97.38 101 HIS A N 1
ATOM 763 C CA . HIS A 1 101 ? 19.751 -13.323 5.876 1.00 97.38 101 HIS A CA 1
ATOM 764 C C . HIS A 1 101 ? 20.669 -12.358 6.647 1.00 97.38 101 HIS A C 1
ATOM 766 O O . HIS A 1 101 ? 21.796 -12.726 6.985 1.00 97.38 101 HIS A O 1
ATOM 772 N N . PHE A 1 102 ? 20.215 -11.137 6.942 1.00 96.75 102 PHE A N 1
ATOM 773 C CA . PHE A 1 102 ? 21.004 -10.120 7.631 1.00 96.75 102 PHE A CA 1
ATOM 774 C C . PHE A 1 102 ? 20.370 -9.724 8.973 1.00 96.75 102 PHE A C 1
ATOM 776 O O . PHE A 1 102 ? 19.149 -9.702 9.130 1.00 96.75 102 PHE A O 1
ATOM 783 N N . ASP A 1 103 ? 21.209 -9.372 9.953 1.00 94.69 103 ASP A N 1
ATOM 784 C CA . ASP A 1 103 ? 20.759 -8.818 11.236 1.00 94.69 103 ASP A CA 1
ATOM 785 C C . ASP A 1 103 ? 20.614 -7.292 11.136 1.00 94.69 103 ASP A C 1
ATOM 787 O O . ASP A 1 103 ? 21.531 -6.507 11.419 1.00 94.69 103 ASP A O 1
ATOM 791 N N . LEU A 1 104 ? 19.443 -6.868 10.660 1.00 95.44 104 LEU A N 1
ATOM 792 C CA . LEU A 1 104 ? 19.120 -5.455 10.483 1.00 95.44 104 LEU A CA 1
ATOM 793 C C . LEU A 1 104 ? 18.913 -4.748 11.828 1.00 95.44 104 LEU A C 1
ATOM 795 O O . LEU A 1 104 ? 19.265 -3.574 11.968 1.00 95.44 104 LEU A O 1
ATOM 799 N N . ARG A 1 105 ? 18.386 -5.457 12.837 1.00 93.81 105 ARG A N 1
ATOM 800 C CA . ARG A 1 105 ? 18.169 -4.915 14.187 1.00 93.81 105 ARG A CA 1
ATOM 801 C C . ARG A 1 105 ? 19.479 -4.501 14.839 1.00 93.81 105 ARG A C 1
ATOM 803 O O . ARG A 1 105 ? 19.555 -3.383 15.343 1.00 93.81 105 ARG A O 1
ATOM 810 N N . ALA A 1 106 ? 20.507 -5.348 14.773 1.00 94.06 106 ALA A N 1
ATOM 811 C CA . ALA A 1 106 ? 21.825 -5.034 15.327 1.00 94.06 106 ALA A CA 1
ATOM 812 C C . ALA A 1 106 ? 22.452 -3.782 14.694 1.00 94.06 106 ALA A C 1
ATOM 814 O O . ALA A 1 106 ? 23.173 -3.041 15.359 1.00 94.06 106 ALA A O 1
ATOM 815 N N . SER A 1 107 ? 22.153 -3.525 13.418 1.00 91.50 107 SER A N 1
ATOM 816 C CA . SER A 1 107 ? 22.657 -2.359 12.686 1.00 91.50 107 SER A CA 1
ATOM 817 C C . SER A 1 107 ? 21.833 -1.090 12.940 1.00 91.50 107 SER A C 1
ATOM 819 O O . SER A 1 107 ? 22.323 0.012 12.706 1.00 91.50 107 SER A O 1
ATOM 821 N N . GLY A 1 108 ? 20.581 -1.215 13.385 1.00 91.88 108 GLY A N 1
ATOM 822 C CA . GLY A 1 108 ? 19.645 -0.105 13.556 1.00 91.88 108 GLY A CA 1
ATOM 823 C C . GLY A 1 108 ? 19.019 0.382 12.242 1.00 91.88 108 GLY A C 1
ATOM 824 O O . GLY A 1 108 ? 19.654 0.415 11.188 1.00 91.88 108 GLY A O 1
ATOM 825 N N . ARG A 1 109 ? 17.751 0.809 12.301 1.00 92.44 109 ARG A N 1
ATOM 826 C CA . ARG A 1 109 ? 16.923 1.175 11.132 1.00 92.44 109 ARG A CA 1
ATOM 827 C C . ARG A 1 109 ? 17.522 2.258 10.225 1.00 92.44 109 ARG A C 1
ATOM 829 O O . ARG A 1 109 ? 17.285 2.252 9.016 1.00 92.44 109 ARG A O 1
ATOM 836 N N . TYR A 1 110 ? 18.227 3.220 10.809 1.00 91.12 110 TYR A N 1
ATOM 837 C CA . TYR A 1 110 ? 18.716 4.409 10.104 1.00 91.12 110 TYR A CA 1
ATOM 838 C C . TYR A 1 110 ? 20.218 4.372 9.803 1.00 91.12 110 TYR A C 1
ATOM 840 O O . TYR A 1 110 ? 20.751 5.359 9.302 1.00 91.12 110 TYR A O 1
ATOM 848 N N . SER A 1 111 ? 20.911 3.265 10.090 1.00 93.75 111 SER A N 1
ATOM 849 C CA . SER A 1 111 ? 22.330 3.151 9.746 1.00 93.75 111 SER A CA 1
ATOM 850 C C . SER A 1 111 ? 22.538 3.007 8.242 1.00 93.75 111 SER A C 1
ATOM 852 O O . SER A 1 111 ? 21.696 2.461 7.520 1.00 93.75 111 SER A O 1
ATOM 854 N N . ALA A 1 112 ? 23.704 3.454 7.772 1.00 95.62 112 ALA A N 1
ATOM 855 C CA . ALA A 1 112 ? 24.103 3.289 6.381 1.00 95.62 112 ALA A CA 1
ATOM 856 C C . ALA A 1 112 ? 24.128 1.815 5.970 1.00 95.62 112 ALA A C 1
ATOM 858 O O . ALA A 1 112 ? 23.657 1.488 4.888 1.00 95.62 112 ALA A O 1
ATOM 859 N N . ARG A 1 113 ? 24.580 0.914 6.854 1.00 96.31 113 ARG A N 1
ATOM 860 C CA . ARG A 1 113 ? 24.562 -0.534 6.607 1.00 96.31 113 ARG A CA 1
ATOM 861 C C . ARG A 1 113 ? 23.154 -1.056 6.324 1.00 96.31 113 ARG A C 1
ATOM 863 O O . ARG A 1 113 ? 22.960 -1.754 5.333 1.00 96.31 113 ARG A O 1
ATOM 870 N N . THR A 1 114 ? 22.169 -0.704 7.151 1.00 96.88 114 THR A N 1
ATOM 871 C CA . THR A 1 114 ? 20.777 -1.115 6.918 1.00 96.88 114 THR A CA 1
ATOM 872 C C . THR A 1 114 ? 20.269 -0.564 5.590 1.00 96.88 114 THR A C 1
ATOM 874 O O . THR A 1 114 ? 19.759 -1.319 4.770 1.00 96.88 114 THR A O 1
ATOM 877 N N . ILE A 1 115 ? 20.456 0.732 5.331 1.00 97.00 115 ILE A N 1
ATOM 878 C CA . ILE A 1 115 ? 19.997 1.368 4.087 1.00 97.00 115 ILE A CA 1
ATOM 879 C C . ILE A 1 115 ? 20.692 0.763 2.855 1.00 97.00 115 ILE A C 1
ATOM 881 O O . ILE A 1 115 ? 20.045 0.556 1.829 1.00 97.00 115 ILE A O 1
ATOM 885 N N . HIS A 1 116 ? 21.978 0.424 2.959 1.00 98.19 116 HIS A N 1
ATOM 886 C CA . HIS A 1 116 ? 22.736 -0.266 1.920 1.00 98.19 116 HIS A CA 1
ATOM 887 C C . HIS A 1 116 ? 22.107 -1.630 1.601 1.00 98.19 116 HIS A C 1
ATOM 889 O O . HIS A 1 116 ? 21.787 -1.884 0.444 1.00 98.19 116 HIS A O 1
ATOM 895 N N . LEU A 1 117 ? 21.842 -2.467 2.611 1.00 98.38 117 LEU A N 1
ATOM 896 C CA . LEU A 1 117 ? 21.222 -3.784 2.412 1.00 98.38 117 LEU A CA 1
ATOM 897 C C . LEU A 1 117 ? 19.819 -3.670 1.797 1.00 98.38 117 LEU A C 1
ATOM 899 O O . LEU A 1 117 ? 19.480 -4.419 0.881 1.00 98.38 117 LEU A O 1
ATOM 903 N N . LEU A 1 118 ? 19.026 -2.688 2.239 1.00 98.12 118 LEU A N 1
ATOM 904 C CA . LEU A 1 118 ? 17.715 -2.387 1.658 1.00 98.12 118 LEU A CA 1
ATOM 905 C C . LEU A 1 118 ? 17.814 -2.007 0.172 1.00 98.12 118 LEU A C 1
ATOM 907 O O . LEU A 1 118 ? 17.000 -2.462 -0.640 1.00 98.12 118 LEU A O 1
ATOM 911 N N . ALA A 1 119 ? 18.816 -1.205 -0.195 1.00 98.06 119 ALA A N 1
ATOM 912 C CA . ALA A 1 119 ? 19.077 -0.814 -1.575 1.00 98.06 119 ALA A CA 1
ATOM 913 C C . ALA A 1 119 ? 19.544 -2.002 -2.433 1.00 98.06 119 ALA A C 1
ATOM 915 O O . ALA A 1 119 ? 19.035 -2.183 -3.537 1.00 98.06 119 ALA A O 1
ATOM 916 N N . GLU A 1 120 ? 20.455 -2.839 -1.929 1.00 98.44 120 GLU A N 1
ATOM 917 C CA . GLU A 1 120 ? 20.974 -4.023 -2.632 1.00 98.44 120 GLU A CA 1
ATOM 918 C C . GLU A 1 120 ? 19.902 -5.095 -2.870 1.00 98.44 120 GLU A C 1
ATOM 920 O O . GLU A 1 120 ? 19.846 -5.673 -3.962 1.00 98.44 120 GLU A O 1
ATOM 925 N N . ALA A 1 121 ? 19.043 -5.342 -1.876 1.00 98.38 121 ALA A N 1
ATOM 926 C CA . ALA A 1 121 ? 17.909 -6.255 -1.999 1.00 98.38 121 ALA A CA 1
ATOM 927 C C . ALA A 1 121 ? 16.880 -5.711 -3.001 1.00 98.38 121 ALA A C 1
ATOM 929 O O . ALA A 1 121 ? 16.440 -6.423 -3.906 1.00 98.38 121 ALA A O 1
ATOM 930 N N . SER A 1 122 ? 16.561 -4.414 -2.911 1.00 98.06 122 SER A N 1
ATOM 931 C CA . SER A 1 122 ? 15.653 -3.764 -3.860 1.00 98.06 122 SER A CA 1
ATOM 932 C C . SER A 1 122 ? 16.213 -3.800 -5.282 1.00 98.06 122 SER A C 1
ATOM 934 O O . SER A 1 122 ? 15.497 -4.186 -6.200 1.00 98.06 122 SER A O 1
ATOM 936 N N . ARG A 1 123 ? 17.508 -3.509 -5.476 1.00 97.25 123 ARG A N 1
ATOM 937 C CA . ARG A 1 123 ? 18.189 -3.596 -6.778 1.00 97.25 123 ARG A CA 1
ATOM 938 C C . ARG A 1 123 ? 17.991 -4.963 -7.441 1.00 97.25 123 ARG A C 1
ATOM 940 O O . ARG A 1 123 ? 17.649 -5.001 -8.617 1.00 97.25 123 ARG A O 1
ATOM 947 N N . ARG A 1 124 ? 18.168 -6.063 -6.705 1.00 97.38 124 ARG A N 1
ATOM 948 C CA . ARG A 1 124 ? 17.992 -7.430 -7.233 1.00 97.38 124 ARG A CA 1
ATOM 949 C C . ARG A 1 124 ? 16.531 -7.722 -7.575 1.00 97.38 124 ARG A C 1
ATOM 951 O O . ARG A 1 124 ? 16.244 -8.025 -8.729 1.00 97.38 124 ARG A O 1
ATOM 958 N N . SER A 1 125 ? 15.610 -7.416 -6.659 1.00 96.75 125 SER A N 1
ATOM 959 C CA . SER A 1 125 ? 14.171 -7.601 -6.907 1.00 96.75 125 SER A CA 1
ATOM 960 C C . SER A 1 125 ? 13.634 -6.793 -8.095 1.00 96.75 125 SER A C 1
ATOM 962 O O . SER A 1 125 ? 12.731 -7.236 -8.804 1.00 96.75 125 SER A O 1
ATOM 964 N N . PHE A 1 126 ? 14.186 -5.603 -8.359 1.00 95.12 126 PHE A N 1
ATOM 965 C CA . PHE A 1 126 ? 13.821 -4.795 -9.524 1.00 95.12 126 PHE A CA 1
ATOM 966 C C . PHE A 1 126 ? 14.480 -5.277 -10.823 1.00 95.12 126 PHE A C 1
ATOM 968 O O . PHE A 1 126 ? 13.885 -5.111 -11.892 1.00 95.12 126 PHE A O 1
ATOM 975 N N . ALA A 1 127 ? 15.663 -5.890 -10.752 1.00 92.56 127 ALA A N 1
ATOM 976 C CA . ALA A 1 127 ? 16.260 -6.570 -11.897 1.00 92.56 127 ALA A CA 1
ATOM 977 C C . ALA A 1 127 ? 15.421 -7.797 -12.291 1.00 92.56 127 ALA A C 1
ATOM 979 O O . ALA A 1 127 ? 15.046 -7.939 -13.456 1.00 92.56 127 ALA A O 1
ATOM 980 N N . ASP A 1 128 ? 15.003 -8.614 -11.323 1.00 94.31 128 ASP A N 1
ATOM 981 C CA . ASP A 1 128 ? 14.148 -9.778 -11.581 1.00 94.31 128 ASP A CA 1
ATOM 982 C C . ASP A 1 128 ? 12.726 -9.378 -11.993 1.00 94.31 128 ASP A C 1
ATOM 984 O O . ASP A 1 128 ? 12.144 -9.981 -12.903 1.00 94.31 128 ASP A O 1
ATOM 988 N N . ARG A 1 129 ? 12.209 -8.263 -11.452 1.00 93.00 129 ARG A N 1
ATOM 989 C CA . ARG A 1 129 ? 11.005 -7.596 -11.974 1.00 93.00 129 ARG A CA 1
ATOM 990 C C . ARG A 1 129 ? 11.108 -7.351 -13.472 1.00 93.00 129 ARG A C 1
ATOM 992 O O . ARG A 1 129 ? 10.173 -7.675 -14.200 1.00 93.00 129 ARG A O 1
ATOM 999 N N . ALA A 1 130 ? 12.209 -6.751 -13.920 1.00 88.00 130 ALA A N 1
ATOM 1000 C CA . ALA A 1 130 ? 12.418 -6.433 -15.325 1.00 88.00 130 ALA A CA 1
ATOM 1001 C C . ALA A 1 130 ? 12.595 -7.695 -16.182 1.00 88.00 130 ALA A C 1
ATOM 1003 O O . ALA A 1 130 ? 12.074 -7.752 -17.297 1.00 88.00 130 ALA A O 1
ATOM 1004 N N . ARG A 1 131 ? 13.288 -8.716 -15.670 1.00 88.69 131 ARG A N 1
ATOM 1005 C CA . ARG A 1 131 ? 13.550 -9.975 -16.382 1.00 88.69 131 ARG A CA 1
ATOM 1006 C C . ARG A 1 131 ? 12.324 -10.851 -16.586 1.00 88.69 131 ARG A C 1
ATOM 1008 O O . ARG A 1 131 ? 12.257 -11.545 -17.599 1.00 88.69 131 ARG A O 1
ATOM 1015 N N . HIS A 1 132 ? 11.405 -10.875 -15.621 1.00 88.88 132 HIS A N 1
ATOM 1016 C CA . HIS A 1 132 ? 10.460 -11.988 -15.505 1.00 88.88 132 HIS A CA 1
ATOM 1017 C C . HIS A 1 132 ? 8.992 -11.586 -15.362 1.00 88.88 132 HIS A C 1
ATOM 1019 O O . HIS A 1 132 ? 8.119 -12.332 -15.809 1.00 88.88 132 HIS A O 1
ATOM 1025 N N . LEU A 1 133 ? 8.683 -10.450 -14.733 1.00 88.44 133 LEU A N 1
ATOM 1026 C CA . LEU A 1 133 ? 7.306 -10.161 -14.326 1.00 88.44 133 LEU A CA 1
ATOM 1027 C C . LEU A 1 133 ? 6.494 -9.524 -15.465 1.00 88.44 133 LEU A C 1
ATOM 1029 O O . LEU A 1 133 ? 6.939 -8.586 -16.122 1.00 88.44 133 LEU A O 1
ATOM 1033 N N . ALA A 1 134 ? 5.284 -10.044 -15.698 1.00 88.12 134 ALA A N 1
ATOM 1034 C CA . ALA A 1 134 ? 4.317 -9.569 -16.695 1.00 88.12 134 ALA A CA 1
ATOM 1035 C C . ALA A 1 134 ? 2.918 -10.171 -16.439 1.00 88.12 134 ALA A C 1
ATOM 1037 O O . ALA A 1 134 ? 2.708 -10.839 -15.427 1.00 88.12 134 ALA A O 1
ATOM 1038 N N . ASP A 1 135 ? 1.953 -9.970 -17.350 1.00 90.69 135 ASP A N 1
ATOM 1039 C CA . ASP A 1 135 ? 0.664 -10.678 -17.297 1.00 90.69 135 ASP A CA 1
ATOM 1040 C C . ASP A 1 135 ? 0.870 -12.205 -17.379 1.00 90.69 135 ASP A C 1
ATOM 1042 O O . ASP A 1 135 ? 1.371 -12.699 -18.397 1.00 90.69 135 ASP A O 1
ATOM 1046 N N . PRO A 1 136 ? 0.438 -12.970 -16.358 1.00 90.81 136 PRO A N 1
ATOM 1047 C CA . PRO A 1 136 ? 0.611 -14.419 -16.329 1.00 90.81 136 PRO A CA 1
ATOM 1048 C C . PRO A 1 136 ? -0.216 -15.155 -17.393 1.00 90.81 136 PRO A C 1
ATOM 1050 O O . PRO A 1 136 ? 0.001 -16.340 -17.618 1.00 90.81 136 PRO A O 1
ATOM 1053 N N . ALA A 1 137 ? -1.160 -14.484 -18.065 1.00 90.31 137 ALA A N 1
ATOM 1054 C CA . ALA A 1 137 ? -1.846 -15.051 -19.227 1.00 90.31 137 ALA A CA 1
ATOM 1055 C C . ALA A 1 137 ? -0.963 -15.098 -20.492 1.00 90.31 137 ALA A C 1
ATOM 1057 O O . ALA A 1 137 ? -1.330 -15.766 -21.455 1.00 90.31 137 ALA A O 1
ATOM 1058 N N . PHE A 1 138 ? 0.174 -14.391 -20.502 1.00 88.88 138 PHE A N 1
ATOM 1059 C CA . PHE A 1 138 ? 1.063 -14.254 -21.664 1.00 88.88 138 PHE A CA 1
ATOM 1060 C C . PHE A 1 138 ? 2.500 -14.705 -21.390 1.00 88.88 138 PHE A C 1
ATOM 1062 O O . PHE A 1 138 ? 3.202 -15.074 -22.329 1.00 88.88 138 PHE A O 1
ATOM 1069 N N . THR A 1 139 ? 2.938 -14.674 -20.130 1.00 84.81 139 THR A N 1
ATOM 1070 C CA . THR A 1 139 ? 4.304 -15.030 -19.735 1.00 84.81 139 THR A CA 1
ATOM 1071 C C . THR A 1 139 ? 4.282 -15.914 -18.494 1.00 84.81 139 THR A C 1
ATOM 1073 O O . THR A 1 139 ? 3.567 -15.626 -17.536 1.00 84.81 139 THR A O 1
ATOM 1076 N N . GLU A 1 140 ? 5.096 -16.969 -18.478 1.00 88.75 140 GLU A N 1
ATOM 1077 C CA . GLU A 1 140 ? 5.303 -17.767 -17.272 1.00 88.75 140 GLU A CA 1
ATOM 1078 C C . GLU A 1 140 ? 6.148 -16.983 -16.260 1.00 88.75 140 GLU A C 1
ATOM 1080 O O . GLU A 1 140 ? 7.306 -16.657 -16.517 1.00 88.75 140 GLU A O 1
ATOM 1085 N N . VAL A 1 141 ? 5.556 -16.678 -15.104 1.00 88.31 141 VAL A N 1
ATOM 1086 C CA . VAL A 1 141 ? 6.257 -16.020 -13.996 1.00 88.31 141 VAL A CA 1
ATOM 1087 C C . VAL A 1 141 ? 6.956 -17.087 -13.144 1.00 88.31 141 VAL A C 1
ATOM 1089 O O . VAL A 1 141 ? 6.266 -17.942 -12.573 1.00 88.31 141 VAL A O 1
ATOM 1092 N N . PRO A 1 142 ? 8.296 -17.058 -13.007 1.00 90.81 142 PRO A N 1
ATOM 1093 C CA . PRO A 1 142 ? 9.013 -18.079 -12.261 1.00 90.81 142 PRO A CA 1
ATOM 1094 C C . PRO A 1 142 ? 8.643 -18.056 -10.775 1.00 90.81 142 PRO A C 1
ATOM 1096 O O . PRO A 1 142 ? 8.768 -17.046 -10.087 1.00 90.81 142 PRO A O 1
ATOM 1099 N N . LYS A 1 143 ? 8.205 -19.203 -10.249 1.00 88.50 143 LYS A N 1
ATOM 1100 C CA . LYS A 1 143 ? 7.795 -19.332 -8.839 1.00 88.50 143 LYS A CA 1
ATOM 1101 C C . LYS A 1 143 ? 8.966 -19.274 -7.856 1.00 88.50 143 LYS A C 1
ATOM 1103 O O . LYS A 1 143 ? 8.749 -19.004 -6.681 1.00 88.50 143 LYS A O 1
ATOM 1108 N N . HIS A 1 144 ? 10.188 -19.536 -8.322 1.00 92.19 144 HIS A N 1
ATOM 1109 C CA . HIS A 1 144 ? 11.371 -19.573 -7.462 1.00 92.19 144 HIS A CA 1
ATOM 1110 C C . HIS A 1 144 ? 11.761 -18.189 -6.918 1.00 92.19 144 HIS A C 1
ATOM 1112 O O . HIS A 1 144 ? 12.403 -18.136 -5.873 1.00 92.19 144 HIS A O 1
ATOM 1118 N N . LEU A 1 145 ? 11.327 -17.094 -7.559 1.00 93.69 145 LEU A N 1
ATOM 1119 C CA . LEU A 1 145 ? 11.661 -15.719 -7.158 1.00 93.69 145 LEU A CA 1
ATOM 1120 C C . LEU A 1 145 ? 11.263 -15.405 -5.706 1.00 93.69 145 LEU A C 1
ATOM 1122 O O . LEU A 1 145 ? 11.951 -14.670 -5.015 1.00 93.69 145 LEU A O 1
ATOM 1126 N N . THR A 1 146 ? 10.188 -16.012 -5.197 1.00 93.81 146 THR A N 1
ATOM 1127 C CA . THR A 1 146 ? 9.708 -15.794 -3.821 1.00 93.81 146 THR A CA 1
ATOM 1128 C C . THR A 1 146 ? 10.129 -16.899 -2.848 1.00 93.81 146 THR A C 1
ATOM 1130 O O . THR A 1 146 ? 9.520 -17.048 -1.789 1.00 93.81 146 THR A O 1
ATOM 1133 N N . THR A 1 147 ? 11.125 -17.720 -3.197 1.00 95.44 147 THR A N 1
ATOM 1134 C CA . THR A 1 147 ? 11.602 -18.823 -2.345 1.00 95.44 147 THR A CA 1
ATOM 1135 C C . THR A 1 147 ? 12.826 -18.424 -1.527 1.00 95.44 147 THR A C 1
ATOM 1137 O O . THR A 1 147 ? 13.651 -17.630 -1.972 1.00 95.44 147 THR A O 1
ATOM 1140 N N . GLN A 1 148 ? 12.967 -19.024 -0.345 1.00 94.75 148 GLN A N 1
ATOM 1141 C CA . GLN A 1 148 ? 14.124 -18.818 0.533 1.00 94.75 148 GLN A CA 1
ATOM 1142 C C . GLN A 1 148 ? 15.434 -19.326 -0.099 1.00 94.75 148 GLN A C 1
ATOM 1144 O O . GLN A 1 148 ? 16.480 -18.712 0.065 1.00 94.75 148 GLN A O 1
ATOM 1149 N N . GLU A 1 149 ? 15.388 -20.403 -0.897 1.00 96.31 149 GLU A N 1
ATOM 1150 C CA . GLU A 1 149 ? 16.574 -20.909 -1.607 1.00 96.31 149 GLU A CA 1
ATOM 1151 C C . GLU A 1 149 ? 17.128 -19.878 -2.602 1.00 96.31 149 GLU A C 1
ATOM 1153 O O . GLU A 1 149 ? 18.335 -19.647 -2.667 1.00 96.31 149 GLU A O 1
ATOM 1158 N N . TYR A 1 150 ? 16.247 -19.246 -3.382 1.00 97.06 150 TYR A N 1
ATOM 1159 C CA . TYR A 1 150 ? 16.660 -18.215 -4.328 1.00 97.06 150 TYR A CA 1
ATOM 1160 C C . TYR A 1 150 ? 17.161 -16.959 -3.613 1.00 97.06 150 TYR A C 1
ATOM 1162 O O . TYR A 1 150 ? 18.203 -16.416 -3.979 1.00 97.06 150 TYR A O 1
ATOM 1170 N N . ALA A 1 151 ? 16.469 -16.555 -2.545 1.00 96.94 151 ALA A N 1
ATOM 1171 C CA . ALA A 1 151 ? 16.879 -15.435 -1.712 1.00 96.94 151 ALA A CA 1
ATOM 1172 C C . ALA A 1 151 ? 18.280 -15.624 -1.112 1.00 96.94 151 ALA A C 1
ATOM 1174 O O . ALA A 1 151 ? 19.058 -14.673 -1.113 1.00 96.94 151 ALA A O 1
ATOM 1175 N N . GLY A 1 152 ? 18.645 -16.846 -0.708 1.00 97.00 152 GLY A N 1
ATOM 1176 C CA . GLY A 1 152 ? 19.997 -17.164 -0.243 1.00 97.00 152 GLY A CA 1
ATOM 1177 C C . GLY A 1 152 ? 21.071 -16.884 -1.297 1.00 97.00 152 GLY A C 1
ATOM 1178 O O . GLY A 1 152 ? 22.058 -16.216 -1.003 1.00 97.00 152 GLY A O 1
ATOM 1179 N N . LYS A 1 153 ? 20.838 -17.286 -2.555 1.00 96.44 153 LYS A N 1
ATOM 1180 C CA . LYS A 1 153 ? 21.761 -17.009 -3.677 1.00 96.44 153 LYS A CA 1
ATOM 1181 C C . LYS A 1 153 ? 21.902 -15.507 -3.937 1.00 96.44 153 LYS A C 1
ATOM 1183 O O . LYS A 1 153 ? 22.997 -15.010 -4.197 1.00 96.44 153 LYS A O 1
ATOM 1188 N N . LEU A 1 154 ? 20.793 -14.769 -3.857 1.00 96.50 154 LEU A N 1
ATOM 1189 C CA . LEU A 1 154 ? 20.808 -13.314 -3.987 1.00 96.50 154 LEU A CA 1
ATOM 1190 C C . LEU A 1 154 ? 21.557 -12.654 -2.821 1.00 96.50 154 LEU A C 1
ATOM 1192 O O . LEU A 1 154 ? 22.370 -11.765 -3.069 1.00 96.50 154 LEU A O 1
ATOM 1196 N N . ALA A 1 155 ? 21.341 -13.104 -1.584 1.00 97.19 155 ALA A N 1
ATOM 1197 C CA . ALA A 1 155 ? 22.008 -12.590 -0.391 1.00 97.19 155 ALA A CA 1
ATOM 1198 C C . ALA A 1 155 ? 23.526 -12.839 -0.417 1.00 97.19 155 ALA A C 1
ATOM 1200 O O . ALA A 1 155 ? 24.289 -11.927 -0.115 1.00 97.19 155 ALA A O 1
ATOM 1201 N N . GLU A 1 156 ? 23.975 -14.018 -0.858 1.00 97.19 156 GLU A N 1
ATOM 1202 C CA . GLU A 1 156 ? 25.401 -14.345 -1.036 1.00 97.19 156 GLU A CA 1
ATOM 1203 C C . GLU A 1 156 ? 26.106 -13.419 -2.037 1.00 97.19 156 GLU A C 1
ATOM 1205 O O . GLU A 1 156 ? 27.301 -13.155 -1.916 1.00 97.19 156 GLU A O 1
ATOM 1210 N N . SER A 1 157 ? 25.369 -12.893 -3.019 1.00 95.62 157 SER A N 1
ATOM 1211 C CA . SER A 1 157 ? 25.916 -11.954 -4.001 1.00 95.62 157 SER A CA 1
ATOM 1212 C C . SER A 1 157 ? 26.037 -10.512 -3.488 1.00 95.62 157 SER A C 1
ATOM 1214 O O . SER A 1 157 ? 26.515 -9.655 -4.233 1.00 95.62 157 SER A O 1
ATOM 1216 N N . ILE A 1 158 ? 25.553 -10.208 -2.277 1.00 97.75 158 ILE A N 1
ATOM 1217 C CA . ILE A 1 158 ? 25.604 -8.868 -1.678 1.00 97.75 158 ILE A CA 1
ATOM 1218 C C . ILE A 1 158 ? 26.897 -8.721 -0.875 1.00 97.75 158 ILE A C 1
ATOM 1220 O O . ILE A 1 158 ? 27.102 -9.407 0.124 1.00 97.75 158 ILE A O 1
ATOM 1224 N N . ASP A 1 159 ? 27.742 -7.770 -1.273 1.00 96.44 159 ASP A N 1
ATOM 1225 C CA . ASP A 1 159 ? 28.848 -7.308 -0.435 1.00 96.44 159 ASP A CA 1
ATOM 1226 C C . ASP A 1 159 ? 28.300 -6.294 0.584 1.00 96.44 159 ASP A C 1
ATOM 1228 O O . ASP A 1 159 ? 27.897 -5.206 0.177 1.00 96.44 159 ASP A O 1
ATOM 1232 N N . PRO A 1 160 ? 28.301 -6.592 1.897 1.00 93.19 160 PRO A N 1
ATOM 1233 C CA . PRO A 1 160 ? 27.701 -5.727 2.913 1.00 93.19 160 PRO A CA 1
ATOM 1234 C C . PRO A 1 160 ? 28.423 -4.382 3.106 1.00 93.19 160 PRO A C 1
ATOM 1236 O O . PRO A 1 160 ? 27.966 -3.566 3.909 1.00 93.19 160 PRO A O 1
ATOM 1239 N N . GLN A 1 161 ? 29.568 -4.166 2.449 1.00 93.56 161 GLN A N 1
ATOM 1240 C CA . GLN A 1 161 ? 30.363 -2.939 2.536 1.00 93.56 161 GLN A CA 1
ATOM 1241 C C . GLN A 1 161 ? 30.481 -2.199 1.200 1.00 93.56 161 GLN A C 1
ATOM 1243 O O . GLN A 1 161 ? 31.028 -1.094 1.171 1.00 93.56 161 GLN A O 1
ATOM 1248 N N . LYS A 1 162 ? 29.990 -2.770 0.092 1.00 96.81 162 LYS A N 1
ATOM 1249 C CA . LYS A 1 162 ? 30.202 -2.198 -1.240 1.00 96.81 162 LYS A CA 1
ATOM 1250 C C . LYS A 1 162 ? 28.991 -2.351 -2.146 1.00 96.81 162 LYS A C 1
ATOM 1252 O O . LYS A 1 162 ? 28.494 -3.446 -2.376 1.00 96.81 162 LYS A O 1
ATOM 1257 N N . ALA A 1 163 ? 28.549 -1.236 -2.715 1.00 95.88 163 ALA A N 1
ATOM 1258 C CA . ALA A 1 163 ? 27.422 -1.196 -3.625 1.00 95.88 163 ALA A CA 1
ATOM 1259 C C . ALA A 1 163 ? 27.705 -1.987 -4.913 1.00 95.88 163 ALA A C 1
ATOM 1261 O O . ALA A 1 163 ? 28.750 -1.810 -5.549 1.00 95.88 163 ALA A O 1
ATOM 1262 N N . THR A 1 164 ? 26.758 -2.833 -5.324 1.00 96.12 164 THR A N 1
ATOM 1263 C CA . THR A 1 164 ? 26.846 -3.568 -6.596 1.00 96.12 164 THR A CA 1
ATOM 1264 C C . THR A 1 164 ? 26.465 -2.646 -7.760 1.00 96.12 164 THR A C 1
ATOM 1266 O O . THR A 1 164 ? 25.326 -2.195 -7.796 1.00 96.12 164 THR A O 1
ATOM 1269 N N . PRO A 1 165 ? 27.324 -2.396 -8.766 1.00 92.88 165 PRO A N 1
ATOM 1270 C CA . PRO A 1 165 ? 26.901 -1.652 -9.953 1.00 92.88 165 PRO A CA 1
ATOM 1271 C C . PRO A 1 165 ? 25.715 -2.341 -10.636 1.00 92.88 165 PRO A C 1
ATOM 1273 O O . PRO A 1 165 ? 25.768 -3.548 -10.890 1.00 92.88 165 PRO A O 1
ATOM 1276 N N . SER A 1 166 ? 24.662 -1.593 -10.962 1.00 90.25 166 SER A N 1
ATOM 1277 C CA . SER A 1 166 ? 23.415 -2.159 -11.495 1.00 90.25 166 SER A CA 1
ATOM 1278 C C . SER A 1 166 ? 23.619 -2.931 -12.802 1.00 90.25 166 SER A C 1
ATOM 1280 O O . SER A 1 166 ? 23.012 -3.982 -12.999 1.00 90.25 166 SER A O 1
ATOM 1282 N N . GLU A 1 167 ? 24.571 -2.510 -13.633 1.00 85.81 167 GLU A N 1
ATOM 1283 C CA . GLU A 1 167 ? 24.970 -3.198 -14.873 1.00 85.81 167 GLU A CA 1
ATOM 1284 C C . GLU A 1 167 ? 25.480 -4.634 -14.644 1.00 85.81 167 GLU A C 1
ATOM 1286 O O . GLU A 1 167 ? 25.413 -5.464 -15.544 1.00 85.81 167 GLU A O 1
ATOM 1291 N N . LYS A 1 168 ? 25.973 -4.957 -13.440 1.00 90.19 168 LYS A N 1
ATOM 1292 C CA . LYS A 1 168 ? 26.472 -6.300 -13.101 1.00 90.19 168 LYS A CA 1
ATOM 1293 C C . LYS A 1 168 ? 25.394 -7.239 -12.565 1.00 90.19 168 LYS A C 1
ATOM 1295 O O . LYS A 1 168 ? 25.634 -8.440 -12.512 1.00 90.19 168 LYS A O 1
ATOM 1300 N N . VAL A 1 169 ? 24.238 -6.715 -12.149 1.00 89.25 169 VAL A N 1
ATOM 1301 C CA . VAL A 1 169 ? 23.144 -7.527 -11.583 1.00 89.25 169 VAL A CA 1
ATOM 1302 C C . VAL A 1 169 ? 22.391 -8.275 -12.685 1.00 89.25 169 VAL A C 1
ATOM 1304 O O . VAL A 1 169 ? 22.008 -9.429 -12.490 1.00 89.25 169 VAL A O 1
ATOM 1307 N N . ALA A 1 170 ? 22.227 -7.640 -13.850 1.00 83.81 170 ALA A N 1
ATOM 1308 C CA . ALA A 1 170 ? 21.644 -8.239 -15.050 1.00 83.81 170 ALA A CA 1
ATOM 1309 C C . ALA A 1 170 ? 22.370 -7.779 -16.327 1.00 83.81 170 ALA A C 1
ATOM 1311 O O . ALA A 1 170 ? 21.828 -6.969 -17.083 1.00 83.81 170 ALA A O 1
ATOM 1312 N N . PRO A 1 171 ? 23.614 -8.252 -16.550 1.00 78.56 171 PRO A N 1
ATOM 1313 C CA . PRO A 1 171 ? 24.459 -7.818 -17.666 1.00 78.56 171 PRO A CA 1
ATOM 1314 C C . PRO A 1 171 ? 23.893 -8.175 -19.047 1.00 78.56 171 PRO A C 1
ATOM 1316 O O . PRO A 1 171 ? 24.327 -7.625 -20.053 1.00 78.56 171 PRO A O 1
ATOM 1319 N N . GLU A 1 172 ? 22.928 -9.087 -19.112 1.00 81.50 172 GLU A N 1
ATOM 1320 C CA . GLU A 1 172 ? 22.257 -9.518 -20.336 1.00 81.50 172 GLU A CA 1
ATOM 1321 C C . GLU A 1 172 ? 21.188 -8.536 -20.864 1.00 81.50 172 GLU A C 1
ATOM 1323 O O . GLU A 1 172 ? 20.528 -8.839 -21.857 1.00 81.50 172 GLU A O 1
ATOM 1328 N N . ILE A 1 173 ? 20.988 -7.377 -20.218 1.00 74.75 173 ILE A N 1
ATOM 1329 C CA . ILE A 1 173 ? 19.939 -6.394 -20.544 1.00 74.75 173 ILE A CA 1
ATOM 1330 C C . ILE A 1 173 ? 20.550 -5.038 -21.007 1.00 74.75 173 ILE A C 1
ATOM 1332 O O . ILE A 1 173 ? 21.214 -4.363 -20.225 1.00 74.75 173 ILE A O 1
ATOM 1336 N N . GLU A 1 174 ? 20.304 -4.610 -22.261 1.00 62.03 174 GLU A N 1
ATOM 1337 C CA . GLU A 1 174 ? 20.877 -3.398 -22.929 1.00 62.03 174 GLU A CA 1
ATOM 1338 C C . GLU A 1 174 ? 20.187 -2.050 -22.549 1.00 62.03 174 GLU A C 1
ATOM 1340 O O . GLU A 1 174 ? 19.019 -2.105 -22.198 1.00 62.03 174 GLU A O 1
ATOM 1345 N N . LEU A 1 175 ? 20.847 -0.855 -22.603 1.00 47.88 175 LEU A N 1
ATOM 1346 C CA . LEU A 1 175 ? 20.481 0.401 -21.846 1.00 47.88 175 LEU A CA 1
ATOM 1347 C C . LEU A 1 175 ? 20.180 1.787 -22.650 1.00 47.88 175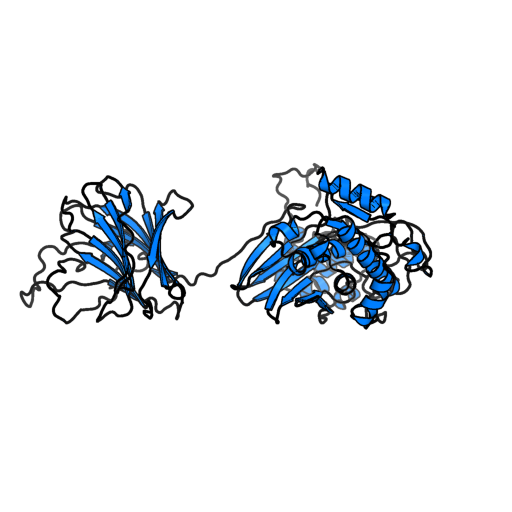 LEU A C 1
ATOM 1349 O O . LEU A 1 175 ? 21.105 2.203 -23.330 1.00 47.88 175 LEU A O 1
ATOM 1353 N N . THR A 1 176 ? 19.022 2.561 -22.526 1.00 52.19 176 THR A N 1
ATOM 1354 C CA . THR A 1 176 ? 18.462 3.870 -23.152 1.00 52.19 176 THR A CA 1
ATOM 1355 C C . THR A 1 176 ? 17.206 4.768 -22.556 1.00 52.19 176 THR A C 1
ATOM 1357 O O . THR A 1 176 ? 16.104 4.700 -23.057 1.00 52.19 176 THR A O 1
ATOM 1360 N N . ASP A 1 177 ? 17.249 5.587 -21.472 1.00 38.38 177 ASP A N 1
ATOM 1361 C CA . ASP A 1 177 ? 16.333 6.478 -20.596 1.00 38.38 177 ASP A CA 1
ATOM 1362 C C . ASP A 1 177 ? 14.717 6.633 -20.434 1.00 38.38 177 ASP A C 1
ATOM 1364 O O . ASP A 1 177 ? 14.046 6.692 -21.452 1.00 38.38 177 ASP A O 1
ATOM 1368 N N . GLU A 1 178 ? 14.087 6.811 -19.182 1.00 36.59 178 GLU A N 1
ATOM 1369 C CA . GLU A 1 178 ? 12.827 7.610 -18.661 1.00 36.59 178 GLU A CA 1
ATOM 1370 C C . GLU A 1 178 ? 11.828 7.125 -17.460 1.00 36.59 178 GLU A C 1
ATOM 1372 O O . GLU A 1 178 ? 12.022 6.027 -16.943 1.00 36.59 178 GLU A O 1
ATOM 1377 N N . SER A 1 179 ? 10.759 7.915 -17.016 1.00 43.06 179 SER A N 1
ATOM 1378 C CA . SER A 1 179 ? 10.086 8.233 -15.640 1.00 43.06 179 SER A CA 1
ATOM 1379 C C . SER A 1 179 ? 8.545 7.877 -15.257 1.00 43.06 179 SER A C 1
ATOM 1381 O O . SER A 1 179 ? 7.836 7.552 -16.201 1.00 43.06 179 SER A O 1
ATOM 1383 N N . PRO A 1 180 ? 7.977 7.945 -13.962 1.00 48.03 180 PRO A N 1
ATOM 1384 C CA . PRO A 1 180 ? 6.496 7.737 -13.556 1.00 48.03 180 PRO A CA 1
ATOM 1385 C C . PRO A 1 180 ? 5.778 8.361 -12.230 1.00 48.03 180 PRO A C 1
ATOM 1387 O O . PRO A 1 180 ? 6.473 8.961 -11.408 1.00 48.03 180 PRO A O 1
ATOM 1390 N N . ASP A 1 181 ? 4.428 8.115 -11.953 1.00 49.78 181 ASP A N 1
ATOM 1391 C CA . ASP A 1 181 ? 3.493 8.483 -10.762 1.00 49.78 181 ASP A CA 1
ATOM 1392 C C . ASP A 1 181 ? 2.258 7.487 -10.395 1.00 49.78 181 ASP A C 1
ATOM 1394 O O . ASP A 1 181 ? 2.154 6.503 -11.107 1.00 49.78 181 ASP A O 1
ATOM 1398 N N . THR A 1 182 ? 1.374 7.606 -9.301 1.00 64.31 182 THR A N 1
ATOM 1399 C CA . THR A 1 182 ? 0.079 6.787 -8.910 1.00 64.31 182 THR A CA 1
ATOM 1400 C C . THR A 1 182 ? -0.778 7.214 -7.589 1.00 64.31 182 THR A C 1
ATOM 1402 O O . THR A 1 182 ? -0.354 8.194 -6.972 1.00 64.31 182 THR A O 1
ATOM 1405 N N . THR A 1 183 ? -1.931 6.565 -7.114 1.00 77.88 183 THR A N 1
ATOM 1406 C CA . THR A 1 183 ? -2.779 6.680 -5.806 1.00 77.88 183 THR A CA 1
ATOM 1407 C C . THR A 1 183 ? -3.110 5.334 -4.983 1.00 77.88 183 THR A C 1
ATOM 1409 O O . THR A 1 183 ? -2.956 4.268 -5.565 1.00 77.88 183 THR A O 1
ATOM 1412 N N . HIS A 1 184 ? -3.539 5.313 -3.671 1.00 84.69 184 HIS A N 1
ATOM 1413 C CA . HIS A 1 184 ? -3.854 4.097 -2.795 1.00 84.69 184 HIS A CA 1
ATOM 1414 C C . HIS A 1 184 ? -4.831 4.310 -1.572 1.00 84.69 184 HIS A C 1
ATOM 1416 O O . HIS A 1 184 ? -4.868 5.421 -1.047 1.00 84.69 184 HIS A O 1
ATOM 1422 N N . PHE A 1 185 ? -5.538 3.269 -1.049 1.00 85.06 185 PHE A N 1
ATOM 1423 C CA . PHE A 1 185 ? -6.265 3.241 0.261 1.00 85.06 185 PHE A CA 1
ATOM 1424 C C . PHE A 1 185 ? -6.426 1.837 0.939 1.00 85.06 185 PHE A C 1
ATOM 1426 O O . PHE A 1 185 ? -6.386 0.809 0.265 1.00 85.06 185 PHE A O 1
ATOM 1433 N N . SER A 1 186 ? -6.713 1.801 2.260 1.00 83.50 186 SER A N 1
ATOM 1434 C CA . SER A 1 186 ? -6.898 0.578 3.093 1.00 83.50 186 SER A CA 1
ATOM 1435 C C . SER A 1 186 ? -8.142 0.631 4.010 1.00 83.50 186 SER A C 1
ATOM 1437 O O . SER A 1 186 ? -8.466 1.698 4.531 1.00 83.50 186 SER A O 1
ATOM 1439 N N . ILE A 1 187 ? -8.824 -0.507 4.241 1.00 89.69 187 ILE A N 1
ATOM 1440 C CA . ILE A 1 187 ? -10.042 -0.658 5.076 1.00 89.69 187 ILE A CA 1
ATOM 1441 C C . ILE A 1 187 ? -9.982 -1.969 5.889 1.00 89.69 187 ILE A C 1
ATOM 1443 O O . ILE A 1 187 ? -9.600 -3.001 5.347 1.00 89.69 187 ILE A O 1
ATOM 1447 N N . VAL A 1 188 ? -10.407 -1.951 7.160 1.00 78.88 188 VAL A N 1
ATOM 1448 C CA . VAL A 1 188 ? -10.684 -3.155 7.973 1.00 78.88 188 VAL A CA 1
ATOM 1449 C C . VAL A 1 188 ? -12.016 -2.974 8.703 1.00 78.88 188 VAL A C 1
ATOM 1451 O O . VAL A 1 188 ? -12.207 -1.952 9.365 1.00 78.88 188 VAL A O 1
ATOM 1454 N N . ASP A 1 189 ? -12.930 -3.940 8.595 1.00 87.69 189 ASP A N 1
ATOM 1455 C CA . ASP A 1 189 ? -14.243 -3.896 9.251 1.00 87.69 189 ASP A CA 1
ATOM 1456 C C . ASP A 1 189 ? -14.263 -4.565 10.638 1.00 87.69 189 ASP A C 1
ATOM 1458 O O . ASP A 1 189 ? -13.276 -5.146 11.098 1.00 87.69 189 ASP A O 1
ATOM 1462 N N . ALA A 1 190 ? -15.409 -4.474 11.323 1.00 78.94 190 ALA A N 1
ATOM 1463 C CA . ALA A 1 190 ? -15.602 -5.015 12.667 1.00 78.94 190 ALA A CA 1
ATOM 1464 C C . ALA A 1 190 ? -15.479 -6.549 12.744 1.00 78.94 190 ALA A C 1
ATOM 1466 O O . ALA A 1 190 ? -15.085 -7.060 13.794 1.00 78.94 190 ALA A O 1
ATOM 1467 N N . GLN A 1 191 ? -15.781 -7.259 11.654 1.00 83.75 191 GLN A N 1
ATOM 1468 C CA . GLN A 1 191 ? -15.713 -8.716 11.531 1.00 83.75 191 GLN A CA 1
ATOM 1469 C C . GLN A 1 191 ? -14.302 -9.211 11.182 1.00 83.75 191 GLN A C 1
ATOM 1471 O O . GLN A 1 191 ? -14.059 -10.414 11.204 1.00 83.75 191 GLN A O 1
ATOM 1476 N N . GLY A 1 192 ? -13.373 -8.294 10.896 1.00 76.62 192 GLY A N 1
ATOM 1477 C CA . GLY A 1 192 ? -12.001 -8.617 10.521 1.00 76.62 192 GLY A CA 1
ATOM 1478 C C . GLY A 1 192 ? -11.797 -8.771 9.015 1.00 76.62 192 GLY A C 1
ATOM 1479 O O . GLY A 1 192 ? -10.716 -9.191 8.610 1.00 76.62 192 GLY A O 1
ATOM 1480 N N . MET A 1 193 ? -12.774 -8.409 8.172 1.00 90.62 193 MET A N 1
ATOM 1481 C CA . MET A 1 193 ? -12.516 -8.316 6.737 1.00 90.62 193 MET A CA 1
ATOM 1482 C C . MET A 1 193 ? -11.591 -7.138 6.461 1.00 90.62 193 MET A C 1
ATOM 1484 O O . MET A 1 193 ? -11.852 -6.012 6.887 1.00 90.62 193 MET A O 1
ATOM 1488 N N . ALA A 1 194 ? -10.525 -7.398 5.712 1.00 84.81 194 ALA A N 1
ATOM 1489 C CA . ALA A 1 194 ? -9.542 -6.408 5.310 1.00 84.81 194 ALA A CA 1
ATOM 1490 C C . ALA A 1 194 ? -9.548 -6.211 3.793 1.00 84.81 194 ALA A C 1
ATOM 1492 O O . ALA A 1 194 ? -9.626 -7.169 3.025 1.00 84.81 194 ALA A O 1
ATOM 1493 N N . VAL A 1 195 ? -9.421 -4.959 3.357 1.00 91.31 195 VAL A N 1
ATOM 1494 C CA . VAL A 1 195 ? -9.275 -4.564 1.954 1.00 91.31 195 VAL A CA 1
ATOM 1495 C C . VAL A 1 195 ? -8.089 -3.612 1.845 1.00 91.31 195 VAL A C 1
ATOM 1497 O O . VAL A 1 195 ? -8.079 -2.554 2.466 1.00 91.31 195 VAL A O 1
ATOM 1500 N N . SER A 1 196 ? -7.109 -3.967 1.019 1.00 84.94 196 SER A N 1
ATOM 1501 C CA . SER A 1 196 ? -6.039 -3.069 0.574 1.00 84.94 196 SER A CA 1
ATOM 1502 C C . SER A 1 196 ? -6.228 -2.834 -0.923 1.00 84.94 196 SER A C 1
ATOM 1504 O O . SER A 1 196 ? -6.280 -3.797 -1.692 1.00 84.94 196 SER A O 1
ATOM 1506 N N . ASN A 1 197 ? -6.407 -1.580 -1.345 1.00 88.38 197 ASN A N 1
ATOM 1507 C CA . ASN A 1 197 ? -6.731 -1.237 -2.728 1.00 88.38 197 ASN A CA 1
ATOM 1508 C C . ASN A 1 197 ? -5.828 -0.117 -3.253 1.00 88.38 197 ASN A C 1
ATOM 1510 O O . ASN A 1 197 ? -5.818 1.008 -2.756 1.00 88.38 197 ASN A O 1
ATOM 1514 N N . THR A 1 198 ? -5.100 -0.427 -4.319 1.00 80.50 198 THR A N 1
ATOM 1515 C CA . THR A 1 198 ? -4.350 0.551 -5.103 1.00 80.50 198 THR A CA 1
ATOM 1516 C C . THR A 1 198 ? -4.997 0.645 -6.476 1.00 80.50 198 THR A C 1
ATOM 1518 O O . THR A 1 198 ? -5.192 -0.381 -7.123 1.00 80.50 198 THR A O 1
ATOM 1521 N N . TYR A 1 199 ? -5.303 1.857 -6.934 1.00 82.00 199 TYR A N 1
ATOM 1522 C CA . TYR A 1 199 ? -5.795 2.103 -8.290 1.00 82.00 199 TYR A CA 1
ATOM 1523 C C . TYR A 1 199 ? -5.071 3.310 -8.889 1.00 82.00 199 TYR A C 1
ATOM 1525 O O . TYR A 1 199 ? -4.493 4.119 -8.161 1.00 82.00 199 TYR A O 1
ATOM 1533 N N . THR A 1 200 ? -5.039 3.419 -10.216 1.00 81.12 200 THR A N 1
ATOM 1534 C CA . THR A 1 200 ? -4.258 4.462 -10.887 1.00 81.12 200 THR A CA 1
ATOM 1535 C C . THR A 1 200 ? -4.820 4.840 -12.251 1.00 81.12 200 THR A C 1
ATOM 1537 O O . THR A 1 200 ? -5.668 4.140 -12.801 1.00 81.12 200 THR A O 1
ATOM 1540 N N . LEU A 1 201 ? -4.371 5.993 -12.745 1.00 79.19 201 LEU A N 1
ATOM 1541 C CA . LEU A 1 201 ? -4.512 6.409 -14.137 1.00 79.19 201 LEU A CA 1
ATOM 1542 C C . LEU A 1 201 ? -3.174 6.291 -14.895 1.00 79.19 201 LEU A C 1
ATOM 1544 O O . LEU A 1 201 ? -3.104 6.774 -16.020 1.00 79.19 201 LEU A O 1
ATOM 1548 N N . GLU A 1 202 ? -2.160 5.676 -14.280 1.00 79.25 202 GLU A N 1
ATOM 1549 C CA . GLU A 1 202 ? -0.719 5.791 -14.543 1.00 79.25 202 GLU A CA 1
ATOM 1550 C C . GLU A 1 202 ? -0.204 7.169 -14.114 1.00 79.25 202 GLU A C 1
ATOM 1552 O O . GLU A 1 202 ? 0.122 7.364 -12.940 1.00 79.25 202 GLU A O 1
ATOM 1557 N N . ALA A 1 203 ? -0.244 8.165 -14.994 1.00 70.56 203 ALA A N 1
ATOM 1558 C CA . ALA A 1 203 ? 0.141 9.525 -14.657 1.00 70.56 203 ALA A CA 1
ATOM 1559 C C . ALA A 1 203 ? -0.954 10.220 -13.830 1.00 70.56 203 ALA A C 1
ATOM 1561 O O . ALA A 1 203 ? -2.124 9.838 -13.838 1.00 70.56 203 ALA A O 1
ATOM 1562 N N . SER A 1 204 ? -0.601 11.314 -13.147 1.00 74.69 204 SER A N 1
ATOM 1563 C CA . SER A 1 204 ? -1.505 12.054 -12.246 1.00 74.69 204 SER A CA 1
ATOM 1564 C C . SER A 1 204 ? -2.914 12.317 -12.815 1.00 74.69 204 SER A C 1
ATOM 1566 O O . SER A 1 204 ? -3.910 11.997 -12.171 1.00 74.69 204 SER A O 1
ATOM 1568 N N . TRP A 1 205 ? -3.005 12.873 -14.025 1.00 82.25 205 TRP A N 1
ATOM 1569 C CA . TRP A 1 205 ? -4.273 13.154 -14.716 1.00 82.25 205 TRP A CA 1
ATOM 1570 C C . TRP A 1 205 ? -4.554 12.146 -15.842 1.00 82.25 205 TRP A C 1
ATOM 1572 O O . TRP A 1 205 ? -5.349 12.426 -16.742 1.00 82.25 205 TRP A O 1
ATOM 1582 N N . GLY A 1 206 ? -3.877 10.996 -15.813 1.00 84.75 206 GLY A N 1
ATOM 1583 C CA . GLY A 1 206 ? -3.873 10.011 -16.882 1.00 84.75 206 GLY A CA 1
ATOM 1584 C C . GLY A 1 206 ? -3.450 10.607 -18.224 1.00 84.75 206 GLY A C 1
ATOM 1585 O O . GLY A 1 206 ? -2.577 11.473 -18.311 1.00 84.75 206 GLY A O 1
ATOM 1586 N N . SER A 1 207 ? -4.199 10.247 -19.264 1.00 87.81 207 SER A N 1
ATOM 1587 C CA . SER A 1 207 ? -4.098 10.829 -20.611 1.00 87.81 207 SER A CA 1
ATOM 1588 C C . SER A 1 207 ? -4.540 12.299 -20.701 1.00 87.81 207 SER A C 1
ATOM 1590 O O . SER A 1 207 ? -4.435 12.910 -21.762 1.00 87.81 207 SER A O 1
ATOM 1592 N N . ARG A 1 208 ? -5.079 12.875 -19.613 1.00 89.75 208 ARG A N 1
ATOM 1593 C CA . ARG A 1 208 ? -5.726 14.202 -19.559 1.00 89.75 208 ARG A CA 1
ATOM 1594 C C . ARG A 1 208 ? -6.973 14.331 -20.446 1.00 89.75 208 ARG A C 1
ATOM 1596 O O . ARG A 1 208 ? -7.509 15.432 -20.586 1.00 89.75 208 ARG A O 1
ATOM 1603 N N . VAL A 1 209 ? -7.474 13.225 -20.999 1.00 92.25 209 VAL A N 1
ATOM 1604 C CA . VAL A 1 209 ? -8.722 13.176 -21.769 1.00 92.25 209 VAL A CA 1
ATOM 1605 C C . VAL A 1 209 ? -9.902 12.969 -20.828 1.00 92.25 209 VAL A C 1
ATOM 1607 O O . VAL A 1 209 ? -9.874 12.109 -19.949 1.00 92.25 209 VAL A O 1
ATOM 1610 N N . VAL A 1 210 ? -10.957 13.756 -21.031 1.00 94.38 210 VAL A N 1
ATOM 1611 C CA . VAL A 1 210 ? -12.215 13.674 -20.283 1.00 94.38 210 VAL A CA 1
ATOM 1612 C C . VAL A 1 210 ? -13.301 13.201 -21.233 1.00 94.38 210 VAL A C 1
ATOM 1614 O O . VAL A 1 210 ? -13.523 13.839 -22.262 1.00 94.38 210 VAL A O 1
ATOM 1617 N N . VAL A 1 211 ? -14.003 12.126 -20.877 1.00 96.44 211 VAL A N 1
ATOM 1618 C CA . VAL A 1 211 ? -15.094 11.592 -21.703 1.00 96.44 211 VAL A CA 1
ATOM 1619 C C . VAL A 1 211 ? -16.259 12.577 -21.720 1.00 96.44 211 VAL A C 1
ATOM 1621 O O . VAL A 1 211 ? -16.900 12.822 -20.689 1.00 96.44 211 VAL A O 1
ATOM 1624 N N . LYS A 1 212 ? -16.537 13.161 -22.891 1.00 94.25 212 LYS A N 1
ATOM 1625 C CA . LYS A 1 212 ? -17.592 14.168 -23.048 1.00 94.25 212 LYS A CA 1
ATOM 1626 C C . LYS A 1 212 ? -18.959 13.592 -22.658 1.00 94.25 212 LYS A C 1
ATOM 1628 O O . LYS A 1 212 ? -19.361 12.550 -23.162 1.00 94.25 212 LYS A O 1
ATOM 1633 N N . GLY A 1 213 ? -19.676 14.276 -21.762 1.00 94.50 213 GLY A N 1
ATOM 1634 C CA . GLY A 1 213 ? -20.989 13.848 -21.263 1.00 94.50 213 GLY A CA 1
ATOM 1635 C C . GLY A 1 213 ? -20.951 12.748 -20.195 1.00 94.50 213 GLY A C 1
ATOM 1636 O O . GLY A 1 213 ? -21.993 12.432 -19.625 1.00 94.50 213 GLY A O 1
ATOM 1637 N N . ALA A 1 214 ? -19.779 12.174 -19.894 1.00 95.88 214 ALA A N 1
ATOM 1638 C CA . ALA A 1 214 ? -19.609 11.195 -18.816 1.00 95.88 214 ALA A CA 1
ATOM 1639 C C . ALA A 1 214 ? -18.708 11.699 -17.675 1.00 95.88 214 ALA A C 1
ATOM 1641 O O . ALA A 1 214 ? -18.800 11.211 -16.549 1.00 95.88 214 ALA A O 1
ATOM 1642 N N . GLY A 1 215 ? -17.858 12.695 -17.935 1.00 94.00 215 GLY A N 1
ATOM 1643 C CA . GLY A 1 215 ? -17.214 13.496 -16.896 1.00 94.00 215 GLY A CA 1
ATOM 1644 C C . GLY A 1 215 ? -16.089 12.817 -16.117 1.00 94.00 215 GLY A C 1
ATOM 1645 O O . GLY A 1 215 ? -15.669 13.387 -15.116 1.00 94.00 215 GLY A O 1
ATOM 1646 N N . PHE A 1 216 ? -15.594 11.654 -16.552 1.00 95.19 216 PHE A N 1
ATOM 1647 C CA . PHE A 1 216 ? -14.428 10.979 -15.968 1.00 95.19 216 PHE A CA 1
ATOM 1648 C C . PHE A 1 216 ? -13.189 11.072 -16.872 1.00 95.19 216 PHE A C 1
ATOM 1650 O O . PHE A 1 216 ? -13.301 11.270 -18.085 1.00 95.19 216 PHE A O 1
ATOM 1657 N N . LEU A 1 217 ? -12.009 10.943 -16.258 1.00 94.25 217 LEU A N 1
ATOM 1658 C CA . LEU A 1 217 ? -10.705 10.936 -16.926 1.00 94.25 217 LEU A CA 1
ATOM 1659 C C . LEU A 1 217 ? -10.358 9.546 -17.466 1.00 94.25 217 LEU A C 1
ATOM 1661 O O . LEU A 1 217 ? -10.677 8.536 -16.839 1.00 94.25 217 LEU A O 1
ATOM 1665 N N . LEU A 1 218 ? -9.644 9.506 -18.587 1.00 93.44 218 LEU A N 1
ATOM 1666 C CA . LEU A 1 218 ? -9.061 8.282 -19.130 1.00 93.44 218 LEU A CA 1
ATOM 1667 C C . LEU A 1 218 ? -7.611 8.117 -18.666 1.00 93.44 218 LEU A C 1
ATOM 1669 O O . LEU A 1 218 ? -6.827 9.069 -18.696 1.00 93.44 218 LEU A O 1
ATOM 1673 N N . ASN A 1 219 ? -7.248 6.897 -18.271 1.00 91.12 219 ASN A N 1
ATOM 1674 C CA . ASN A 1 219 ? -5.871 6.549 -17.920 1.00 91.12 219 ASN A CA 1
ATOM 1675 C C . ASN A 1 219 ? -4.939 6.613 -19.143 1.00 91.12 219 ASN A C 1
ATOM 1677 O O . ASN A 1 219 ? -5.395 6.682 -20.285 1.00 91.12 219 ASN A O 1
ATOM 1681 N N . ASN A 1 220 ? -3.635 6.578 -18.891 1.00 86.75 220 ASN A N 1
ATOM 1682 C CA . ASN A 1 220 ? -2.605 6.301 -19.889 1.00 86.75 220 ASN A CA 1
ATOM 1683 C C . ASN A 1 220 ? -1.811 5.037 -19.515 1.00 86.75 220 ASN A C 1
ATOM 1685 O O . ASN A 1 220 ? -0.618 4.952 -19.783 1.00 86.75 220 ASN A O 1
ATOM 1689 N N . GLU A 1 221 ? -2.492 4.036 -18.946 1.00 85.50 221 GLU A N 1
ATOM 1690 C CA . GLU A 1 221 ? -1.903 2.812 -18.377 1.00 85.50 221 GLU A CA 1
ATOM 1691 C C . GLU A 1 221 ? -1.114 1.988 -19.395 1.00 85.50 221 GLU A C 1
ATOM 1693 O O . GLU A 1 221 ? -0.191 1.266 -19.039 1.00 85.50 221 GLU A O 1
ATOM 1698 N N . MET A 1 222 ? -1.418 2.118 -20.690 1.00 88.44 222 MET A N 1
ATOM 1699 C CA . MET A 1 222 ? -0.596 1.517 -21.747 1.00 88.44 222 MET A CA 1
ATOM 1700 C C . MET A 1 222 ? 0.883 1.938 -21.635 1.00 88.44 222 MET A C 1
ATOM 1702 O O . MET A 1 222 ? 1.745 1.204 -22.108 1.00 88.44 222 MET A O 1
ATOM 1706 N N . GLY A 1 223 ? 1.168 3.067 -20.963 1.00 80.88 223 GLY A N 1
ATOM 1707 C CA . GLY A 1 223 ? 2.489 3.562 -20.559 1.00 80.88 223 GLY A CA 1
ATOM 1708 C C . GLY A 1 223 ? 3.352 2.535 -19.828 1.00 80.88 223 GLY A C 1
ATOM 1709 O O . GLY A 1 223 ? 4.558 2.509 -20.041 1.00 80.88 223 GLY A O 1
ATOM 1710 N N . ASP A 1 224 ? 2.736 1.630 -19.067 1.00 82.25 224 ASP A N 1
ATOM 1711 C CA . ASP A 1 224 ? 3.440 0.618 -18.277 1.00 82.25 224 ASP A CA 1
ATOM 1712 C C . ASP A 1 224 ? 3.923 -0.587 -19.100 1.00 82.25 224 ASP A C 1
ATOM 1714 O O . ASP A 1 224 ? 4.642 -1.430 -18.566 1.00 82.25 224 ASP A O 1
ATOM 1718 N N . PHE A 1 225 ? 3.550 -0.720 -20.381 1.00 88.56 225 PHE A N 1
ATOM 1719 C CA . PHE A 1 225 ? 4.188 -1.704 -21.264 1.00 88.56 225 PHE A CA 1
ATOM 1720 C C . PHE A 1 225 ? 5.651 -1.337 -21.550 1.00 88.56 225 PHE A C 1
ATOM 1722 O O . PHE A 1 225 ? 6.116 -0.237 -21.284 1.00 88.56 225 PHE A O 1
ATOM 1729 N N . ASN A 1 226 ? 6.391 -2.261 -22.145 1.00 85.44 226 ASN A N 1
ATOM 1730 C CA . ASN A 1 226 ? 7.706 -1.993 -22.707 1.00 85.44 226 ASN A CA 1
ATOM 1731 C C . ASN A 1 226 ? 7.506 -1.526 -24.160 1.00 85.44 226 ASN A C 1
ATOM 1733 O O . ASN A 1 226 ? 7.290 -2.346 -25.054 1.00 85.44 226 ASN A O 1
ATOM 1737 N N . TRP A 1 227 ? 7.515 -0.206 -24.378 1.00 76.75 227 TRP A N 1
ATOM 1738 C CA . TRP A 1 227 ? 7.197 0.437 -25.670 1.00 76.75 227 TRP A CA 1
ATOM 1739 C C . TRP A 1 227 ? 8.299 0.254 -26.713 1.00 76.75 227 TRP A C 1
ATOM 1741 O O . TRP A 1 227 ? 8.024 0.295 -27.910 1.00 76.75 227 TRP A O 1
ATOM 1751 N N . PHE A 1 228 ? 9.527 0.020 -26.248 1.00 78.88 228 PHE A N 1
ATOM 1752 C CA . PHE A 1 228 ? 10.725 -0.125 -27.066 1.00 78.88 228 PHE A CA 1
ATOM 1753 C C . PHE A 1 228 ? 11.341 -1.512 -26.818 1.00 78.88 228 PHE A C 1
ATOM 1755 O O . PHE A 1 228 ? 12.183 -1.683 -25.933 1.00 78.88 228 PHE A O 1
ATOM 1762 N N . PRO A 1 229 ? 10.856 -2.557 -27.516 1.00 82.25 229 PRO A N 1
ATOM 1763 C CA . PRO A 1 229 ? 11.416 -3.904 -27.443 1.00 82.25 229 PRO A CA 1
ATOM 1764 C C . PRO A 1 229 ? 12.940 -3.926 -27.622 1.00 82.25 229 PRO A C 1
ATOM 1766 O O . PRO A 1 229 ? 13.445 -3.476 -28.641 1.00 82.25 229 PRO A O 1
ATOM 1769 N N . GLY A 1 230 ? 13.661 -4.497 -26.654 1.00 78.00 230 GLY A N 1
ATOM 1770 C CA . GLY A 1 230 ? 15.129 -4.584 -26.663 1.00 78.00 230 GLY A CA 1
ATOM 1771 C C . GLY A 1 230 ? 15.840 -3.395 -26.008 1.00 78.00 230 GLY A C 1
ATOM 1772 O O . GLY A 1 230 ? 16.984 -3.527 -25.597 1.00 78.00 230 GLY A 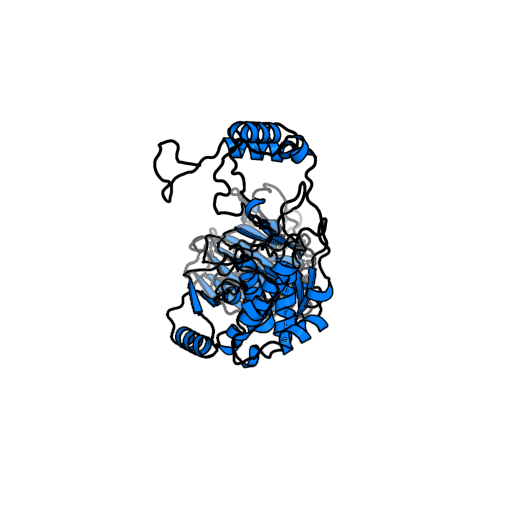O 1
ATOM 1773 N N . GLU A 1 231 ? 15.144 -2.281 -25.794 1.00 80.38 231 GLU A N 1
ATOM 1774 C CA . GLU A 1 231 ? 15.699 -1.042 -25.245 1.00 80.38 231 GLU A CA 1
ATOM 1775 C C . GLU A 1 231 ? 15.374 -0.918 -23.740 1.00 80.38 231 GLU A C 1
ATOM 1777 O O . GLU A 1 231 ? 14.393 -0.294 -23.329 1.00 80.38 231 GLU A O 1
ATOM 1782 N N . THR A 1 232 ? 16.162 -1.570 -22.877 1.00 80.75 232 THR A N 1
ATOM 1783 C CA . THR A 1 232 ? 16.192 -1.236 -21.427 1.00 80.75 232 THR A CA 1
ATOM 1784 C C . THR A 1 232 ? 17.174 -0.109 -21.201 1.00 80.75 232 THR A C 1
ATOM 1786 O O . THR A 1 232 ? 17.723 0.330 -22.196 1.00 80.75 232 THR A O 1
ATOM 1789 N N . THR A 1 233 ? 17.313 0.482 -19.995 1.00 76.94 233 THR A N 1
ATOM 1790 C CA . THR A 1 233 ? 17.964 1.785 -19.854 1.00 76.94 233 THR A CA 1
ATOM 1791 C C . THR A 1 233 ? 18.587 2.262 -18.565 1.00 76.94 233 THR A C 1
ATOM 1793 O O . THR A 1 233 ? 18.105 1.912 -17.499 1.00 76.94 233 THR A O 1
ATOM 1796 N N . ARG A 1 234 ? 19.587 3.164 -18.672 1.00 76.44 234 ARG A N 1
ATOM 1797 C CA . ARG A 1 234 ? 20.217 3.797 -17.507 1.00 76.44 234 ARG A CA 1
ATOM 1798 C C . ARG A 1 234 ? 19.306 4.787 -16.790 1.00 76.44 234 ARG A C 1
ATOM 1800 O O . ARG A 1 234 ? 19.370 4.796 -15.574 1.00 76.44 234 ARG A O 1
ATOM 1807 N N . ALA A 1 235 ? 18.427 5.554 -17.442 1.00 69.19 235 ALA A N 1
ATOM 1808 C CA . ALA A 1 235 ? 17.443 6.369 -16.708 1.00 69.19 235 ALA A CA 1
ATOM 1809 C C . ALA A 1 235 ? 16.148 5.623 -16.329 1.00 69.19 235 ALA A C 1
ATOM 1811 O O . ALA A 1 235 ? 15.198 6.248 -15.866 1.00 69.19 235 ALA A O 1
ATOM 1812 N N . GLY A 1 236 ? 16.096 4.297 -16.482 1.00 70.56 236 GLY A N 1
ATOM 1813 C CA . GLY A 1 236 ? 15.052 3.452 -15.901 1.00 70.56 236 GLY A CA 1
ATOM 1814 C C . GLY A 1 236 ? 13.916 2.999 -16.822 1.00 70.56 236 GLY A C 1
ATOM 1815 O O . GLY A 1 236 ? 13.084 2.219 -16.379 1.00 70.56 236 GLY A O 1
ATOM 1816 N N . ARG A 1 237 ? 13.829 3.359 -18.099 1.00 79.44 237 ARG A N 1
ATOM 1817 C CA . ARG A 1 237 ? 12.946 2.643 -19.047 1.00 79.44 237 ARG A CA 1
ATOM 1818 C C . ARG A 1 237 ? 13.401 1.181 -19.223 1.00 79.44 237 ARG A C 1
ATOM 1820 O O . ARG A 1 237 ? 14.579 0.871 -19.054 1.00 79.44 237 ARG A O 1
ATOM 1827 N N . ILE A 1 238 ? 12.453 0.276 -19.461 1.00 81.94 238 ILE A N 1
ATOM 1828 C CA . ILE A 1 238 ? 12.668 -1.177 -19.532 1.00 81.94 238 ILE A CA 1
ATOM 1829 C C . ILE A 1 238 ? 12.074 -1.694 -20.851 1.00 81.94 238 ILE A C 1
ATOM 1831 O O . ILE A 1 238 ? 10.921 -1.404 -21.158 1.00 81.94 238 ILE A O 1
ATOM 1835 N N . GLY A 1 239 ? 12.853 -2.467 -21.612 1.00 82.62 239 GLY A N 1
ATOM 1836 C CA . GLY A 1 239 ? 12.520 -2.962 -22.958 1.00 82.62 239 GLY A CA 1
ATOM 1837 C C . GLY A 1 239 ? 12.410 -4.487 -23.069 1.00 82.62 239 GLY A C 1
ATOM 1838 O O . GLY A 1 239 ? 12.345 -5.041 -24.167 1.00 82.62 239 GLY A O 1
ATOM 1839 N N . THR A 1 240 ? 12.426 -5.201 -21.943 1.00 85.69 240 THR A N 1
ATOM 1840 C CA . THR A 1 240 ? 12.473 -6.671 -21.896 1.00 85.69 240 THR A CA 1
ATOM 1841 C C . THR A 1 240 ? 11.238 -7.338 -22.521 1.00 85.69 240 THR A C 1
ATOM 1843 O O . THR A 1 240 ? 10.153 -6.764 -22.616 1.00 85.69 240 THR A O 1
ATOM 1846 N N . LYS A 1 241 ? 11.379 -8.592 -22.961 1.00 87.50 241 LYS A N 1
ATOM 1847 C CA . LYS A 1 241 ? 10.311 -9.335 -23.654 1.00 87.50 241 LYS A CA 1
ATOM 1848 C C . LYS A 1 241 ? 9.016 -9.557 -22.843 1.00 87.50 241 LYS A C 1
ATOM 1850 O O . LYS A 1 241 ? 7.941 -9.403 -23.428 1.00 87.50 241 LYS A O 1
ATOM 1855 N N . PRO A 1 242 ? 9.056 -9.902 -21.537 1.00 87.38 242 PRO A N 1
ATOM 1856 C CA . PRO A 1 242 ? 7.862 -10.293 -20.782 1.00 87.38 242 PRO A CA 1
ATOM 1857 C C . PRO A 1 242 ? 6.714 -9.295 -20.839 1.00 87.38 242 PRO A C 1
ATOM 1859 O O . PRO A 1 242 ? 5.565 -9.707 -20.968 1.00 87.38 242 PRO A O 1
ATOM 1862 N N . ASN A 1 243 ? 7.006 -7.997 -20.784 1.00 91.44 243 ASN A N 1
ATOM 1863 C CA . ASN A 1 243 ? 6.016 -6.931 -20.678 1.00 91.44 243 ASN A CA 1
ATOM 1864 C C . ASN A 1 243 ? 5.894 -6.113 -21.979 1.00 91.44 243 ASN A C 1
ATOM 1866 O O . ASN A 1 243 ? 5.602 -4.927 -21.953 1.00 91.44 243 ASN A O 1
ATOM 1870 N N . GLN A 1 244 ? 6.119 -6.726 -23.144 1.00 89.94 244 GLN A N 1
ATOM 1871 C CA . GLN A 1 244 ? 5.822 -6.089 -24.435 1.00 89.94 244 GLN A CA 1
ATOM 1872 C C . GLN A 1 244 ? 4.313 -6.027 -24.705 1.00 89.94 244 GLN A C 1
ATOM 1874 O O . GLN A 1 244 ? 3.563 -6.902 -24.252 1.00 89.94 244 GLN A O 1
ATOM 1879 N N . LEU A 1 245 ? 3.895 -5.016 -25.469 1.00 89.62 245 LEU A N 1
ATOM 1880 C CA . LEU A 1 245 ? 2.514 -4.796 -25.895 1.00 89.62 245 LEU A CA 1
ATOM 1881 C C . LEU A 1 245 ? 1.960 -6.006 -26.666 1.00 89.62 245 LEU A C 1
ATOM 1883 O O . LEU A 1 245 ? 2.587 -6.499 -27.600 1.00 89.62 245 LEU A O 1
ATOM 1887 N N . ALA A 1 246 ? 0.754 -6.449 -26.311 1.00 88.44 246 ALA A N 1
ATOM 1888 C CA . ALA A 1 246 ? -0.010 -7.418 -27.093 1.00 88.44 246 ALA A CA 1
ATOM 1889 C C . ALA A 1 246 ? -1.523 -7.187 -26.910 1.00 88.44 246 ALA A C 1
ATOM 1891 O O . ALA A 1 246 ? -1.936 -6.701 -25.852 1.00 88.44 246 ALA A O 1
ATOM 1892 N N . PRO A 1 247 ? -2.369 -7.546 -27.895 1.00 89.25 247 PRO A N 1
ATOM 1893 C CA . PRO A 1 247 ? -3.821 -7.472 -27.746 1.00 89.25 247 PRO A CA 1
ATOM 1894 C C . PRO A 1 247 ? -4.306 -8.238 -26.508 1.00 89.25 247 PRO A C 1
ATOM 1896 O O . PRO A 1 247 ? -3.856 -9.353 -26.254 1.00 89.25 247 PRO A O 1
ATOM 1899 N N . TYR A 1 248 ? -5.232 -7.643 -25.750 1.00 89.69 248 TYR A N 1
ATOM 1900 C CA . TYR A 1 248 ? -5.833 -8.198 -24.521 1.00 89.69 248 TYR A CA 1
ATOM 1901 C C . TYR A 1 248 ? -4.882 -8.445 -23.339 1.00 89.69 248 TYR A C 1
ATOM 1903 O O . TYR A 1 248 ? -5.327 -8.894 -22.279 1.00 89.69 248 TYR A O 1
ATOM 1911 N N . LYS A 1 249 ? -3.592 -8.141 -23.490 1.00 92.00 249 LYS A N 1
ATOM 1912 C CA . LYS A 1 249 ? -2.606 -8.252 -22.420 1.00 92.00 249 LYS A CA 1
ATOM 1913 C C . LYS A 1 249 ? -2.754 -7.107 -21.429 1.00 92.00 249 LYS A C 1
ATOM 1915 O O . LYS A 1 249 ? -3.074 -5.985 -21.814 1.00 92.00 249 LYS A O 1
ATOM 1920 N N . ARG A 1 250 ? -2.500 -7.383 -20.150 1.00 91.56 250 ARG A N 1
ATOM 1921 C CA . ARG A 1 250 ? -2.391 -6.356 -19.108 1.00 91.56 250 ARG A CA 1
ATOM 1922 C C . ARG A 1 250 ? -0.929 -5.953 -18.926 1.00 91.56 250 ARG A C 1
ATOM 1924 O O . ARG A 1 250 ? -0.041 -6.802 -18.910 1.00 91.56 250 ARG A O 1
ATOM 1931 N N . MET A 1 251 ? -0.691 -4.660 -18.797 1.00 90.00 251 MET A N 1
ATOM 1932 C CA . MET A 1 251 ? 0.613 -4.088 -18.481 1.00 90.00 251 MET A CA 1
ATOM 1933 C C . MET A 1 251 ? 1.057 -4.440 -17.054 1.00 90.00 251 MET A C 1
ATOM 1935 O O . MET A 1 251 ? 0.227 -4.693 -16.177 1.00 90.00 251 MET A O 1
ATOM 1939 N N . LEU A 1 252 ? 2.370 -4.458 -16.825 1.00 89.44 252 LEU A N 1
ATOM 1940 C CA . LEU A 1 252 ? 2.966 -4.689 -15.511 1.00 89.44 252 LEU A CA 1
ATOM 1941 C C . LEU A 1 252 ? 2.838 -3.453 -14.612 1.00 89.44 252 LEU A C 1
ATOM 1943 O O . LEU A 1 252 ? 3.483 -2.443 -14.863 1.00 89.44 252 LEU A O 1
ATOM 1947 N N . SER A 1 253 ? 2.126 -3.578 -13.494 1.00 88.81 253 SER A N 1
ATOM 1948 C CA . SER A 1 253 ? 1.937 -2.481 -12.538 1.00 88.81 253 SER A CA 1
ATOM 1949 C C . SER A 1 253 ? 2.841 -2.605 -11.305 1.00 88.81 253 SER A C 1
ATOM 1951 O O . SER A 1 253 ? 3.146 -3.707 -10.852 1.00 88.81 253 SER A O 1
ATOM 1953 N N . SER A 1 254 ? 3.235 -1.483 -10.698 1.00 89.06 254 SER A N 1
ATOM 1954 C CA . SER A 1 254 ? 3.970 -1.448 -9.414 1.00 89.06 254 SER A CA 1
ATOM 1955 C C . SER A 1 254 ? 3.069 -1.375 -8.173 1.00 89.06 254 SER A C 1
ATOM 1957 O O . SER A 1 254 ? 3.563 -1.337 -7.042 1.00 89.06 254 SER A O 1
ATOM 1959 N N . GLN A 1 255 ? 1.749 -1.364 -8.358 1.00 90.00 255 GLN A N 1
ATOM 1960 C CA . GLN A 1 255 ? 0.767 -1.329 -7.276 1.00 90.00 255 GLN A CA 1
ATOM 1961 C C . GLN A 1 255 ? 0.984 -2.464 -6.271 1.00 90.00 255 GLN A C 1
ATOM 1963 O O . GLN A 1 255 ? 0.891 -3.633 -6.627 1.00 90.00 255 GLN A O 1
ATOM 1968 N N . SER A 1 256 ? 1.220 -2.132 -5.003 1.00 93.75 256 SER A N 1
ATOM 1969 C CA . SER A 1 256 ? 1.556 -3.118 -3.967 1.00 93.75 256 SER A CA 1
ATOM 1970 C C . SER A 1 256 ? 0.606 -3.026 -2.769 1.00 93.75 256 SER A C 1
ATOM 1972 O O . SER A 1 256 ? 1.042 -2.613 -1.692 1.00 93.75 256 SER A O 1
ATOM 1974 N N . PRO A 1 257 ? -0.700 -3.321 -2.941 1.00 96.44 257 PRO A N 1
ATOM 1975 C CA . PRO A 1 257 ? -1.562 -3.535 -1.790 1.00 96.44 257 PRO A CA 1
ATOM 1976 C C . PRO A 1 257 ? -1.081 -4.794 -1.061 1.00 96.44 257 PRO A C 1
ATOM 1978 O O . PRO A 1 257 ? -0.936 -5.854 -1.680 1.00 96.44 257 PRO A O 1
ATOM 1981 N N . SER A 1 258 ? -0.809 -4.658 0.234 1.00 97.69 258 SER A N 1
ATOM 1982 C CA . SER A 1 258 ? -0.198 -5.712 1.038 1.00 97.69 258 SER A CA 1
ATOM 1983 C C . SER A 1 258 ? -0.896 -5.876 2.382 1.00 97.69 258 SER A C 1
ATOM 1985 O O . SER A 1 258 ? -1.383 -4.914 2.982 1.00 97.69 258 SER A O 1
ATOM 1987 N N . MET A 1 259 ? -0.910 -7.112 2.867 1.00 98.25 259 MET A N 1
ATOM 1988 C CA . MET A 1 259 ? -1.347 -7.465 4.215 1.00 98.25 259 MET A CA 1
ATOM 1989 C C . MET A 1 259 ? -0.252 -8.275 4.904 1.00 98.25 259 MET A C 1
ATOM 1991 O O . MET A 1 259 ? 0.503 -8.992 4.248 1.00 98.25 259 MET A O 1
ATOM 1995 N N . VAL A 1 260 ? -0.161 -8.152 6.222 1.00 98.06 260 VAL A N 1
ATOM 1996 C CA . VAL A 1 260 ? 0.756 -8.936 7.049 1.00 98.06 260 VAL A CA 1
ATOM 1997 C C . VAL A 1 260 ? -0.045 -9.618 8.140 1.00 98.06 260 VAL A C 1
ATOM 1999 O O . VAL A 1 260 ? -0.830 -8.974 8.839 1.00 98.06 260 VAL A O 1
ATOM 2002 N N . GLU A 1 261 ? 0.183 -10.912 8.288 1.00 97.00 261 GLU A N 1
ATOM 2003 C CA . GLU A 1 261 ? -0.416 -11.758 9.308 1.00 97.00 261 GLU A CA 1
ATOM 2004 C C . GLU A 1 261 ? 0.672 -12.343 10.209 1.00 97.00 261 GLU A C 1
ATOM 2006 O O . GLU A 1 261 ? 1.808 -12.559 9.784 1.00 97.00 261 GLU A O 1
ATOM 2011 N N . ARG A 1 262 ? 0.307 -12.657 11.446 1.00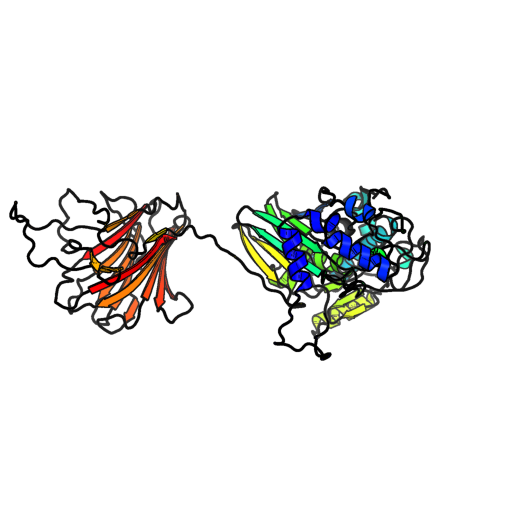 94.94 262 ARG A N 1
ATOM 2012 C CA . ARG A 1 262 ? 1.111 -13.431 12.391 1.00 94.94 262 ARG A CA 1
ATOM 2013 C C . ARG A 1 262 ? 0.207 -14.489 13.003 1.00 94.94 262 ARG A C 1
ATOM 2015 O O . ARG A 1 262 ? -0.885 -14.161 13.454 1.00 94.94 262 ARG A O 1
ATOM 2022 N N . ASP A 1 263 ? 0.618 -15.752 12.947 1.00 89.69 263 ASP A N 1
ATOM 2023 C CA . ASP A 1 263 ? -0.183 -16.889 13.432 1.00 89.69 263 ASP A CA 1
ATOM 2024 C C . ASP A 1 263 ? -1.617 -16.934 12.850 1.00 89.69 263 ASP A C 1
ATOM 2026 O O . ASP A 1 263 ? -2.584 -17.296 13.519 1.00 89.69 263 ASP A O 1
ATOM 2030 N N . GLY A 1 264 ? -1.765 -16.523 11.583 1.00 89.19 264 GLY A N 1
ATOM 2031 C CA . GLY A 1 264 ? -3.054 -16.450 10.881 1.00 89.19 264 GLY A CA 1
ATOM 2032 C C . GLY A 1 264 ? -3.970 -15.303 11.327 1.00 89.19 264 GLY A C 1
ATOM 2033 O O . GLY A 1 264 ? -5.117 -15.246 10.895 1.00 89.19 264 GLY A O 1
ATOM 2034 N N . GLN A 1 265 ? -3.490 -14.400 12.186 1.00 92.31 265 GLN A N 1
ATOM 2035 C CA . GLN A 1 265 ? -4.194 -13.184 12.586 1.00 92.31 265 GLN A CA 1
ATOM 2036 C C . GLN A 1 265 ? -3.628 -11.978 11.842 1.00 92.31 265 GLN A C 1
ATOM 2038 O O . GLN A 1 265 ? -2.412 -11.822 11.726 1.00 92.31 265 GLN A O 1
ATOM 2043 N N . LEU A 1 266 ? -4.508 -11.108 11.355 1.00 95.12 266 LEU A N 1
ATOM 2044 C CA . LEU A 1 266 ? -4.120 -9.874 10.682 1.00 95.12 266 LEU A CA 1
ATOM 2045 C C . LEU A 1 266 ? -3.398 -8.931 11.652 1.00 95.12 266 LEU A C 1
ATOM 2047 O O . LEU A 1 266 ? -3.907 -8.658 12.733 1.00 95.12 266 LEU A O 1
ATOM 2051 N N . VAL A 1 267 ? -2.250 -8.399 11.232 1.00 95.31 267 VAL A N 1
ATOM 2052 C CA . VAL A 1 267 ? -1.442 -7.428 11.992 1.00 95.31 267 VAL A CA 1
ATOM 2053 C C . VAL A 1 267 ? -1.380 -6.082 11.274 1.00 95.31 267 VAL A C 1
ATOM 2055 O O . VAL A 1 267 ? -1.420 -5.028 11.907 1.00 95.31 267 VAL A O 1
ATOM 2058 N N . LEU A 1 268 ? -1.287 -6.093 9.943 1.00 96.56 268 LEU A N 1
ATOM 2059 C CA . LEU A 1 268 ? -1.067 -4.888 9.145 1.00 96.56 268 LEU A CA 1
ATOM 2060 C C . LEU A 1 268 ? -1.807 -4.969 7.812 1.00 96.56 268 LEU A C 1
ATOM 2062 O O . LEU A 1 268 ? -1.728 -5.974 7.110 1.00 96.56 268 LEU A O 1
ATOM 2066 N N . VAL A 1 269 ? -2.450 -3.875 7.420 1.00 97.69 269 VAL A N 1
ATOM 2067 C CA . VAL A 1 269 ? -2.951 -3.634 6.062 1.00 97.69 269 VAL A CA 1
ATOM 2068 C C . VAL A 1 269 ? -2.320 -2.346 5.580 1.00 97.69 269 VAL A C 1
ATOM 2070 O O . VAL A 1 269 ? -2.444 -1.320 6.247 1.00 97.69 269 VAL A O 1
ATOM 2073 N N . THR A 1 270 ? -1.616 -2.384 4.457 1.00 97.06 270 THR A N 1
ATOM 2074 C CA . THR A 1 270 ? -0.896 -1.211 3.965 1.00 97.06 270 THR A CA 1
ATOM 2075 C C . THR A 1 270 ? -0.747 -1.228 2.449 1.00 97.06 270 THR A C 1
ATOM 2077 O O . THR A 1 270 ? -1.082 -2.192 1.756 1.00 97.06 270 THR A O 1
ATOM 2080 N N . GLY A 1 271 ? -0.239 -0.120 1.944 1.00 94.88 271 GLY A N 1
ATOM 2081 C CA . GLY A 1 271 ? 0.077 0.130 0.557 1.00 94.88 271 GLY A CA 1
ATOM 2082 C C . GLY A 1 271 ? 0.290 1.623 0.363 1.00 94.88 271 GLY A C 1
ATOM 2083 O O . GLY A 1 271 ? 0.029 2.441 1.249 1.00 94.88 271 GLY A O 1
ATOM 2084 N N . SER A 1 272 ? 0.804 1.991 -0.801 1.00 93.69 272 SER A N 1
ATOM 2085 C CA . SER A 1 272 ? 1.146 3.371 -1.119 1.00 93.69 272 SER A CA 1
ATOM 2086 C C . SER A 1 272 ? 0.952 3.629 -2.609 1.00 93.69 272 SER A C 1
ATOM 2088 O O . SER A 1 272 ? 1.016 2.696 -3.410 1.00 93.69 272 SER A O 1
ATOM 2090 N N . PRO A 1 273 ? 0.760 4.890 -3.015 1.00 87.00 273 PRO A N 1
ATOM 2091 C CA . PRO A 1 273 ? 1.071 5.343 -4.358 1.00 87.00 273 PRO A CA 1
ATOM 2092 C C . PRO A 1 273 ? 2.536 5.680 -4.602 1.00 87.00 273 PRO A C 1
ATOM 2094 O O . PRO A 1 273 ? 3.341 5.658 -3.675 1.00 87.00 273 PRO A O 1
ATOM 2097 N N . GLY A 1 274 ? 2.850 6.046 -5.852 1.00 84.19 274 GLY A N 1
ATOM 2098 C CA . GLY A 1 274 ? 4.149 6.605 -6.244 1.00 84.19 274 GLY A CA 1
ATOM 2099 C C . GLY A 1 274 ? 4.858 5.873 -7.388 1.00 84.19 274 GLY A C 1
ATOM 2100 O O . GLY A 1 274 ? 6.084 5.765 -7.358 1.00 84.19 274 GLY A O 1
ATOM 2101 N N . GLY A 1 275 ? 4.123 5.323 -8.361 1.00 84.88 275 GLY A N 1
ATOM 2102 C CA . GLY A 1 275 ? 4.703 4.573 -9.479 1.00 84.88 275 GLY A CA 1
ATOM 2103 C C . GLY A 1 275 ? 5.579 3.418 -8.987 1.00 84.88 275 GLY A C 1
ATOM 2104 O O . GLY A 1 275 ? 5.176 2.623 -8.138 1.00 84.88 275 GLY A O 1
ATOM 2105 N N . ARG A 1 276 ? 6.827 3.349 -9.447 1.00 87.38 276 ARG A N 1
ATOM 2106 C CA . ARG A 1 276 ? 7.765 2.298 -9.018 1.00 87.38 276 ARG A CA 1
ATOM 2107 C C . ARG A 1 276 ? 8.193 2.400 -7.555 1.00 87.38 276 ARG A C 1
ATOM 2109 O O . ARG A 1 276 ? 8.540 1.385 -6.961 1.00 87.38 276 ARG A O 1
ATOM 2116 N N . THR A 1 277 ? 8.098 3.580 -6.940 1.00 92.00 277 THR A N 1
ATOM 2117 C CA . THR A 1 277 ? 8.442 3.766 -5.517 1.00 92.00 277 THR A CA 1
ATOM 2118 C C . THR A 1 277 ? 7.451 3.108 -4.557 1.00 92.00 277 THR A C 1
ATOM 2120 O O . THR A 1 277 ? 7.746 2.975 -3.369 1.00 92.00 277 THR A O 1
ATOM 2123 N N . ILE A 1 278 ? 6.294 2.650 -5.055 1.00 93.00 278 ILE A N 1
ATOM 2124 C CA . ILE A 1 278 ? 5.289 1.933 -4.261 1.00 93.00 278 ILE A CA 1
ATOM 2125 C C . ILE A 1 278 ? 5.909 0.717 -3.571 1.00 93.00 278 ILE A C 1
ATOM 2127 O O . ILE A 1 278 ? 5.706 0.528 -2.376 1.00 93.00 278 ILE A O 1
ATOM 2131 N N . ILE A 1 279 ? 6.699 -0.064 -4.312 1.00 96.44 279 ILE A N 1
ATOM 2132 C CA . ILE A 1 279 ? 7.2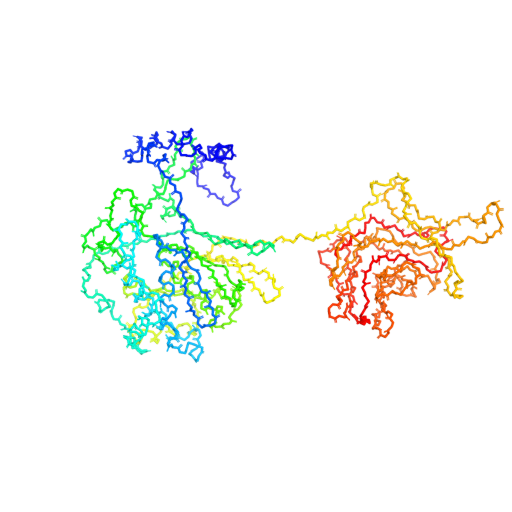95 -1.319 -3.838 1.00 96.44 279 ILE A CA 1
ATOM 2133 C C . ILE A 1 279 ? 8.187 -1.052 -2.620 1.00 96.44 279 ILE A C 1
ATOM 2135 O O . ILE A 1 279 ? 7.980 -1.646 -1.565 1.00 96.44 279 ILE A O 1
ATOM 2139 N N . ASN A 1 280 ? 9.129 -0.107 -2.726 1.00 97.56 280 ASN A N 1
ATOM 2140 C CA . ASN A 1 280 ? 10.032 0.237 -1.624 1.00 97.56 280 ASN A CA 1
ATOM 2141 C C . ASN A 1 280 ? 9.333 0.982 -0.478 1.00 97.56 280 ASN A C 1
ATOM 2143 O O . ASN A 1 280 ? 9.700 0.789 0.678 1.00 97.56 280 ASN A O 1
ATOM 2147 N N . THR A 1 281 ? 8.291 1.768 -0.764 1.00 97.00 281 THR A N 1
ATOM 2148 C CA . THR A 1 281 ? 7.490 2.420 0.283 1.00 97.00 281 THR A CA 1
ATOM 2149 C C . THR A 1 281 ? 6.744 1.387 1.128 1.00 97.00 281 THR A C 1
ATOM 2151 O O . THR A 1 281 ? 6.864 1.397 2.351 1.00 97.00 281 THR A O 1
ATOM 2154 N N . THR A 1 282 ? 6.024 0.460 0.489 1.00 97.75 282 THR A N 1
ATOM 2155 C CA . THR A 1 282 ? 5.297 -0.615 1.177 1.00 97.75 282 THR A CA 1
ATOM 2156 C C . THR A 1 282 ? 6.265 -1.569 1.891 1.00 97.75 282 THR A C 1
ATOM 2158 O O . THR A 1 282 ? 6.020 -1.915 3.045 1.00 97.75 282 THR A O 1
ATOM 2161 N N . LEU A 1 283 ? 7.392 -1.936 1.262 1.00 98.31 283 LEU A N 1
ATOM 2162 C CA . LEU A 1 283 ? 8.465 -2.722 1.894 1.00 98.31 283 LEU A CA 1
ATOM 2163 C C . LEU A 1 283 ? 8.976 -2.048 3.175 1.00 98.31 283 LEU A C 1
ATOM 2165 O O . LEU A 1 283 ? 9.095 -2.702 4.208 1.00 98.31 283 LEU A O 1
ATOM 2169 N N . GLY A 1 284 ? 9.240 -0.740 3.117 1.00 97.62 284 GLY A N 1
ATOM 2170 C CA . GLY A 1 284 ? 9.695 0.042 4.262 1.00 97.62 284 GLY A CA 1
ATOM 2171 C C . GLY A 1 284 ? 8.697 0.023 5.420 1.00 97.62 284 GLY A C 1
ATOM 2172 O O . GLY A 1 284 ? 9.101 -0.229 6.550 1.00 97.62 284 GLY A O 1
ATOM 2173 N N . VAL A 1 285 ? 7.401 0.222 5.150 1.00 98.00 285 VAL A N 1
ATOM 2174 C CA . VAL A 1 285 ? 6.354 0.161 6.189 1.00 98.00 285 VAL A CA 1
ATOM 2175 C C . VAL A 1 285 ? 6.277 -1.233 6.817 1.00 98.00 285 VAL A C 1
ATOM 2177 O O . VAL A 1 285 ? 6.222 -1.335 8.041 1.00 98.00 285 VAL A O 1
ATOM 2180 N N . ILE A 1 286 ? 6.323 -2.297 6.006 1.00 98.12 286 ILE A N 1
ATOM 2181 C CA . ILE A 1 286 ? 6.308 -3.680 6.506 1.00 98.12 286 ILE A CA 1
ATOM 2182 C C . ILE A 1 286 ? 7.508 -3.919 7.429 1.00 98.12 286 ILE A C 1
ATOM 2184 O O . ILE A 1 286 ? 7.305 -4.297 8.578 1.00 98.12 286 ILE A O 1
ATOM 2188 N N . LEU A 1 287 ? 8.731 -3.624 6.977 1.00 97.88 287 LEU A N 1
ATOM 2189 C CA . LEU A 1 287 ? 9.954 -3.812 7.768 1.00 97.88 287 LEU A CA 1
ATOM 2190 C C . LEU A 1 287 ? 9.967 -2.986 9.055 1.00 97.88 287 LEU A C 1
ATOM 2192 O O . LEU A 1 287 ? 10.393 -3.477 10.098 1.00 97.88 287 LEU A O 1
ATOM 2196 N N . ASN A 1 288 ? 9.498 -1.739 9.002 1.00 97.25 288 ASN A N 1
ATOM 2197 C CA . ASN A 1 288 ? 9.420 -0.875 10.179 1.00 97.25 288 ASN A CA 1
ATOM 2198 C C . ASN A 1 288 ? 8.590 -1.525 11.294 1.00 97.25 288 ASN A C 1
ATOM 2200 O O . ASN A 1 288 ? 8.991 -1.488 12.456 1.00 97.25 288 ASN A O 1
ATOM 2204 N N . VAL A 1 289 ? 7.471 -2.162 10.939 1.00 95.44 289 VAL A N 1
ATOM 2205 C CA . VAL A 1 289 ? 6.599 -2.852 11.896 1.00 95.44 289 VAL A CA 1
ATOM 2206 C C . VAL A 1 289 ? 7.179 -4.210 12.304 1.00 95.44 289 VAL A C 1
ATOM 2208 O O . VAL A 1 289 ? 7.283 -4.496 13.494 1.00 95.44 289 VAL A O 1
ATOM 2211 N N . THR A 1 290 ? 7.573 -5.051 11.344 1.00 95.56 290 THR A N 1
ATOM 2212 C CA . THR A 1 290 ? 7.923 -6.460 11.604 1.00 95.56 290 THR A CA 1
ATOM 2213 C C . THR A 1 290 ? 9.352 -6.643 12.113 1.00 95.56 290 THR A C 1
ATOM 2215 O O . THR A 1 290 ? 9.585 -7.360 13.089 1.00 95.56 290 THR A O 1
ATOM 2218 N N . GLU A 1 291 ? 10.319 -5.968 11.491 1.00 96.25 291 GLU A N 1
ATOM 2219 C CA . GLU A 1 291 ? 11.736 -6.078 11.834 1.00 96.25 291 GLU A CA 1
ATOM 2220 C C . GLU A 1 291 ? 12.120 -5.062 12.912 1.00 96.25 291 GLU A C 1
ATOM 2222 O O . GLU A 1 291 ? 12.826 -5.427 13.838 1.00 96.25 291 GLU A O 1
ATOM 2227 N N . PHE A 1 292 ? 11.642 -3.817 12.869 1.00 95.06 292 PHE A N 1
ATOM 2228 C CA . PHE A 1 292 ? 12.090 -2.781 13.817 1.00 95.06 292 PHE A CA 1
ATOM 2229 C C . PHE A 1 292 ? 11.132 -2.516 14.985 1.00 95.06 292 PHE A C 1
ATOM 2231 O O . PHE A 1 292 ? 11.475 -1.740 15.875 1.00 95.06 292 PHE A O 1
ATOM 2238 N N . GLY A 1 293 ? 9.961 -3.163 15.017 1.00 92.00 293 GLY A N 1
ATOM 2239 C CA . GLY A 1 293 ? 8.998 -3.035 16.117 1.00 92.00 293 GLY A CA 1
ATOM 2240 C C . GLY A 1 293 ? 8.444 -1.618 16.296 1.00 92.00 293 GLY A C 1
ATOM 2241 O O . GLY A 1 293 ? 8.053 -1.248 17.402 1.00 92.00 293 GLY A O 1
ATOM 2242 N N . MET A 1 294 ? 8.454 -0.807 15.236 1.00 92.75 294 MET A N 1
ATOM 2243 C CA . MET A 1 294 ? 7.966 0.570 15.267 1.00 92.75 294 MET A CA 1
ATOM 2244 C C . MET A 1 294 ? 6.439 0.607 15.384 1.00 92.75 294 MET A C 1
ATOM 2246 O O . MET A 1 294 ? 5.741 -0.290 14.902 1.00 92.75 294 MET A O 1
ATOM 2250 N N . SER A 1 295 ? 5.909 1.678 15.982 1.00 89.19 295 SER A N 1
ATOM 2251 C CA . SER A 1 295 ? 4.465 1.922 15.979 1.00 89.19 295 SER A CA 1
ATOM 2252 C C . SER A 1 295 ? 3.956 2.153 14.550 1.00 89.19 295 SER A C 1
ATOM 2254 O O . SER A 1 295 ? 4.718 2.525 13.657 1.00 89.19 295 SER A O 1
ATOM 2256 N N . ALA A 1 296 ? 2.653 1.974 14.313 1.00 86.88 296 ALA A N 1
ATOM 2257 C CA . ALA A 1 296 ? 2.064 2.198 12.990 1.00 86.88 296 ALA A CA 1
ATOM 2258 C C . ALA A 1 296 ? 2.282 3.633 12.473 1.00 86.88 296 ALA A C 1
ATOM 2260 O O . ALA A 1 296 ? 2.503 3.829 11.278 1.00 86.88 296 ALA A O 1
ATOM 2261 N N . ALA A 1 297 ? 2.233 4.624 13.372 1.00 89.44 297 ALA A N 1
ATOM 2262 C CA . ALA A 1 297 ? 2.484 6.022 13.039 1.00 89.44 297 ALA A CA 1
ATOM 2263 C C . ALA A 1 297 ? 3.949 6.223 12.639 1.00 89.44 297 ALA A C 1
ATOM 2265 O O . ALA A 1 297 ? 4.221 6.645 11.516 1.00 89.44 297 ALA A O 1
ATOM 2266 N N . ASP A 1 298 ? 4.885 5.795 13.491 1.00 91.81 298 ASP A N 1
ATOM 2267 C CA . ASP A 1 298 ? 6.319 5.928 13.217 1.00 91.81 298 ASP A CA 1
ATOM 2268 C C . ASP A 1 298 ? 6.717 5.177 11.941 1.00 91.81 298 ASP A C 1
ATOM 2270 O O . ASP A 1 298 ? 7.522 5.664 11.151 1.00 91.81 298 ASP A O 1
ATOM 2274 N N . ALA A 1 299 ? 6.138 3.997 11.703 1.00 95.06 299 ALA A N 1
ATOM 2275 C CA . ALA A 1 299 ? 6.415 3.185 10.525 1.00 95.06 299 ALA A CA 1
ATOM 2276 C C . ALA A 1 299 ? 6.004 3.878 9.218 1.00 95.06 299 ALA A C 1
ATOM 2278 O O . ALA A 1 299 ? 6.718 3.756 8.220 1.00 95.06 299 ALA A O 1
ATOM 2279 N N . VAL A 1 300 ? 4.876 4.599 9.215 1.00 94.69 300 VAL A N 1
ATOM 2280 C CA . VAL A 1 300 ? 4.412 5.387 8.063 1.00 94.69 300 VAL A CA 1
ATOM 2281 C C . VAL A 1 300 ? 5.216 6.682 7.925 1.00 94.69 300 VAL A C 1
ATOM 2283 O O . VAL A 1 300 ? 5.562 7.074 6.808 1.00 94.69 300 VAL A O 1
ATOM 2286 N N . GLU A 1 301 ? 5.539 7.349 9.030 1.00 92.25 301 GLU A N 1
ATOM 2287 C CA . GLU A 1 301 ? 6.227 8.643 9.020 1.00 92.25 301 GLU A CA 1
ATOM 2288 C C . GLU A 1 301 ? 7.728 8.542 8.729 1.00 92.25 301 GLU A C 1
ATOM 2290 O O . GLU A 1 301 ? 8.299 9.483 8.163 1.00 92.25 301 GLU A O 1
ATOM 2295 N N . ALA A 1 302 ? 8.342 7.397 9.043 1.00 92.25 302 ALA A N 1
ATOM 2296 C CA . ALA A 1 302 ? 9.761 7.122 8.853 1.00 92.25 302 ALA A CA 1
ATOM 2297 C C . ALA A 1 302 ? 10.277 7.567 7.479 1.00 92.25 302 ALA A C 1
ATOM 2299 O O . ALA A 1 302 ? 9.597 7.432 6.457 1.00 92.25 302 ALA A O 1
ATOM 2300 N N . SER A 1 303 ? 11.517 8.066 7.456 1.00 91.44 303 SER A N 1
ATOM 2301 C CA . SER A 1 303 ? 12.189 8.440 6.209 1.00 91.44 303 SER A CA 1
ATOM 2302 C C . SER A 1 303 ? 12.332 7.234 5.274 1.00 91.44 303 SER A C 1
ATOM 2304 O O . SER A 1 303 ? 12.685 6.121 5.702 1.00 91.44 303 SER A O 1
ATOM 2306 N N . ARG A 1 304 ? 12.019 7.460 3.996 1.00 94.62 304 ARG A N 1
ATOM 2307 C CA . ARG A 1 304 ? 11.948 6.427 2.960 1.00 94.62 304 ARG A CA 1
ATOM 2308 C C . ARG A 1 304 ? 13.188 6.425 2.080 1.00 94.62 304 ARG A C 1
ATOM 2310 O O . ARG A 1 304 ? 13.876 7.429 1.919 1.00 94.62 304 ARG A O 1
ATOM 2317 N N . PHE A 1 305 ? 13.430 5.260 1.497 1.00 95.88 305 PHE A N 1
ATOM 2318 C CA . PHE A 1 305 ? 14.455 5.028 0.495 1.00 95.88 305 PHE A CA 1
ATOM 2319 C C . PHE A 1 305 ? 13.803 4.474 -0.774 1.00 95.88 305 PHE A C 1
ATOM 2321 O O . PHE A 1 305 ? 12.684 3.946 -0.739 1.00 95.88 305 PHE A O 1
ATOM 2328 N N . HIS A 1 306 ? 14.524 4.553 -1.884 1.00 97.00 306 HIS A N 1
ATOM 2329 C CA . HIS A 1 306 ? 14.152 3.922 -3.138 1.00 97.00 306 HIS A CA 1
ATOM 2330 C C . HIS A 1 306 ? 15.388 3.540 -3.942 1.00 97.00 306 HIS A C 1
ATOM 2332 O O . HIS A 1 306 ? 16.277 4.365 -4.147 1.00 97.00 306 HIS A O 1
ATOM 2338 N N . HIS A 1 307 ? 15.421 2.301 -4.422 1.00 96.31 307 HIS A N 1
ATOM 2339 C CA . HIS A 1 307 ? 16.392 1.843 -5.406 1.00 96.31 307 HIS A CA 1
ATOM 2340 C C . HIS A 1 307 ? 15.712 0.835 -6.332 1.00 96.31 307 HIS A C 1
ATOM 2342 O O . HIS A 1 307 ? 15.264 -0.222 -5.899 1.00 96.31 307 HIS A O 1
ATOM 2348 N N . GLN A 1 308 ? 15.659 1.144 -7.625 1.00 91.94 308 GLN A N 1
ATOM 2349 C CA . GLN A 1 308 ? 14.856 0.396 -8.602 1.00 91.94 308 GLN A CA 1
ATOM 2350 C C . GLN A 1 308 ? 15.687 -0.237 -9.713 1.00 91.94 308 GLN A C 1
ATOM 2352 O O . GLN A 1 308 ? 15.229 -0.335 -10.851 1.00 91.94 308 GLN A O 1
ATOM 2357 N N . TRP A 1 309 ? 16.913 -0.634 -9.371 1.00 93.50 309 TRP A N 1
ATOM 2358 C CA . TRP A 1 309 ? 17.937 -1.099 -10.301 1.00 93.50 309 TRP A CA 1
ATOM 2359 C C . TRP A 1 309 ? 18.415 0.002 -11.250 1.00 93.50 309 TRP A C 1
ATOM 2361 O O . TRP A 1 309 ? 19.493 0.535 -11.022 1.00 93.50 309 TRP A O 1
ATOM 2371 N N . PHE A 1 310 ? 17.595 0.431 -12.210 1.00 84.94 310 PHE A N 1
ATOM 2372 C CA . PHE A 1 310 ? 17.876 1.618 -13.018 1.00 84.94 310 PHE A CA 1
ATOM 2373 C C . PHE A 1 310 ? 16.847 2.747 -12.811 1.00 84.94 310 PHE A C 1
ATOM 2375 O O . PHE A 1 310 ? 15.638 2.489 -12.838 1.00 84.94 310 PHE A O 1
ATOM 2382 N N . PRO A 1 311 ? 17.279 4.014 -12.646 1.00 88.56 311 PRO A N 1
ATOM 2383 C CA . PRO A 1 311 ? 18.674 4.460 -12.603 1.00 88.56 311 PRO A CA 1
ATOM 2384 C C . PRO A 1 311 ? 19.455 3.905 -11.416 1.00 88.56 311 PRO A C 1
ATOM 2386 O O . PRO A 1 311 ? 18.859 3.590 -10.387 1.00 88.56 311 PRO A O 1
ATOM 2389 N N . ASP A 1 312 ? 20.774 3.755 -11.602 1.00 91.62 312 ASP A N 1
ATOM 2390 C CA . ASP A 1 312 ? 21.699 3.217 -10.593 1.00 91.62 312 ASP A CA 1
ATOM 2391 C C . ASP A 1 312 ? 21.976 4.274 -9.520 1.00 91.62 312 ASP A C 1
ATOM 2393 O O . ASP A 1 312 ? 23.054 4.862 -9.413 1.00 91.62 312 ASP A O 1
ATOM 2397 N N . GLN A 1 313 ? 20.911 4.606 -8.803 1.00 94.31 313 GLN A N 1
ATOM 2398 C CA . GLN A 1 313 ? 20.850 5.688 -7.850 1.00 94.31 313 GLN A CA 1
ATOM 2399 C C . GLN A 1 313 ? 19.976 5.262 -6.676 1.00 94.31 313 GLN A C 1
ATOM 2401 O O . GLN A 1 313 ? 18.811 4.888 -6.834 1.00 94.31 313 GLN A O 1
ATOM 2406 N N . LEU A 1 314 ? 20.539 5.386 -5.479 1.00 96.50 314 LEU A N 1
ATOM 2407 C CA . LEU A 1 314 ? 19.796 5.305 -4.233 1.00 96.50 314 LEU A CA 1
ATOM 2408 C C . LEU A 1 314 ? 19.173 6.670 -3.962 1.00 96.50 314 LEU A C 1
ATOM 2410 O O . LEU A 1 314 ? 19.885 7.656 -3.799 1.00 96.50 314 LEU A O 1
ATOM 2414 N N . VAL A 1 315 ? 17.850 6.739 -3.897 1.00 95.56 315 VAL A N 1
ATOM 2415 C CA . VAL A 1 315 ? 17.138 7.978 -3.587 1.00 95.56 315 VAL A CA 1
ATOM 2416 C C . VAL A 1 315 ? 16.603 7.912 -2.164 1.00 95.56 315 VAL A C 1
ATOM 2418 O O . VAL A 1 315 ? 15.914 6.960 -1.809 1.00 95.56 315 VAL A O 1
ATOM 2421 N N . LEU A 1 316 ? 16.906 8.922 -1.354 1.00 95.00 316 LEU A N 1
ATOM 2422 C CA . LEU A 1 316 ? 16.398 9.059 0.011 1.00 95.00 316 LEU A CA 1
ATOM 2423 C C . LEU A 1 316 ? 15.443 10.249 0.114 1.00 95.00 316 LEU A C 1
ATOM 2425 O O . LEU A 1 316 ? 15.558 11.224 -0.632 1.00 95.00 316 LEU A O 1
ATOM 2429 N N . GLU A 1 317 ? 14.492 10.185 1.039 1.00 92.56 317 GLU A N 1
ATOM 2430 C CA . GLU A 1 317 ? 13.749 11.384 1.418 1.00 92.56 317 GLU A CA 1
ATOM 2431 C C . GLU A 1 317 ? 14.637 12.370 2.168 1.00 92.56 317 GLU A C 1
ATOM 2433 O O . GLU A 1 317 ? 15.403 11.982 3.052 1.00 92.56 317 GLU A O 1
ATOM 2438 N N . ASP A 1 318 ? 14.498 13.643 1.812 1.00 82.50 318 ASP A N 1
ATOM 2439 C CA . ASP A 1 318 ? 15.306 14.727 2.347 1.00 82.50 318 ASP A CA 1
ATOM 2440 C C . ASP A 1 318 ? 15.015 14.958 3.839 1.00 82.50 318 ASP A C 1
ATOM 2442 O O . ASP A 1 318 ? 13.860 15.092 4.261 1.00 82.50 318 ASP A O 1
ATOM 2446 N N . ARG A 1 319 ? 16.075 14.968 4.648 1.00 79.25 319 ARG A N 1
ATOM 2447 C CA . ARG A 1 319 ? 16.039 15.188 6.098 1.00 79.25 319 ARG A CA 1
ATOM 2448 C C . ARG A 1 319 ? 17.282 15.972 6.498 1.00 79.25 319 ARG A C 1
ATOM 2450 O O . ARG A 1 319 ? 18.397 15.456 6.420 1.00 79.25 319 ARG A O 1
ATOM 2457 N N . ASP A 1 320 ? 17.090 17.191 6.989 1.00 72.06 320 ASP A N 1
ATOM 2458 C CA . ASP A 1 320 ? 18.188 18.053 7.440 1.00 72.06 320 ASP A CA 1
ATOM 2459 C C . ASP A 1 320 ? 18.593 17.749 8.894 1.00 72.06 320 ASP A C 1
ATOM 2461 O O . ASP A 1 320 ? 18.552 18.593 9.786 1.00 72.06 320 ASP A O 1
ATOM 2465 N N . GLU A 1 321 ? 18.940 16.487 9.151 1.00 79.38 321 GLU A N 1
ATOM 2466 C CA . GLU A 1 321 ? 19.364 15.999 10.464 1.00 79.38 321 GLU A CA 1
ATOM 2467 C C . GLU A 1 321 ? 20.776 15.403 10.373 1.00 79.38 321 GLU A C 1
ATOM 2469 O O . GLU A 1 321 ? 21.142 14.736 9.402 1.00 79.38 321 GLU A O 1
ATOM 2474 N N . GLU A 1 322 ? 21.617 15.643 11.383 1.00 77.62 322 GLU A N 1
ATOM 2475 C CA . GLU A 1 322 ? 23.016 15.191 11.381 1.00 77.62 322 GLU A CA 1
ATOM 2476 C C . GLU A 1 322 ? 23.188 13.667 11.211 1.00 77.62 322 GLU A C 1
ATOM 2478 O O . GLU A 1 322 ? 23.994 13.276 10.360 1.00 77.62 322 GLU A O 1
ATOM 2483 N N . PRO A 1 323 ? 22.411 12.796 11.892 1.00 79.88 323 PRO A N 1
ATOM 2484 C CA . PRO A 1 323 ? 22.498 11.350 11.678 1.00 79.88 323 PRO A CA 1
ATOM 2485 C C . PRO A 1 323 ? 22.214 10.942 10.227 1.00 79.88 323 PRO A C 1
ATOM 2487 O O . PRO A 1 323 ? 22.875 10.054 9.691 1.00 79.88 323 PRO A O 1
ATOM 2490 N N . HIS A 1 324 ? 21.280 11.629 9.560 1.00 83.88 324 HIS A N 1
ATOM 2491 C CA . HIS A 1 324 ? 20.960 11.379 8.157 1.00 83.88 324 HIS A CA 1
ATOM 2492 C C . HIS A 1 324 ? 22.127 11.765 7.239 1.00 83.88 324 HIS A C 1
ATOM 2494 O O . HIS A 1 324 ? 22.536 10.978 6.386 1.00 83.88 324 HIS A O 1
ATOM 2500 N N . ARG A 1 325 ? 22.734 12.938 7.459 1.00 86.19 325 ARG A N 1
ATOM 2501 C CA . ARG A 1 325 ? 23.897 13.401 6.680 1.00 86.19 325 ARG A CA 1
ATOM 2502 C C . ARG A 1 325 ? 25.110 12.478 6.832 1.00 86.19 325 ARG A C 1
ATOM 2504 O O . ARG A 1 325 ? 25.837 12.272 5.860 1.00 86.19 325 ARG A O 1
ATOM 2511 N N . LEU A 1 326 ? 25.337 11.918 8.022 1.00 88.12 326 LEU A N 1
ATOM 2512 C CA . LEU A 1 326 ? 26.405 10.937 8.252 1.00 88.12 326 LEU A CA 1
ATOM 2513 C C . LEU A 1 326 ? 26.133 9.624 7.512 1.00 88.12 326 LEU A C 1
ATOM 2515 O O . LEU A 1 326 ? 27.018 9.141 6.807 1.00 88.12 326 LEU A O 1
ATOM 2519 N N . ALA A 1 327 ? 24.902 9.109 7.585 1.00 91.12 327 ALA A N 1
ATOM 2520 C CA . ALA A 1 327 ? 24.511 7.909 6.849 1.00 91.12 327 ALA A CA 1
ATOM 2521 C C . ALA A 1 327 ? 24.675 8.088 5.328 1.00 91.12 327 ALA A C 1
ATOM 2523 O O . ALA A 1 327 ? 25.188 7.196 4.659 1.00 91.12 327 ALA A O 1
ATOM 2524 N N . VAL A 1 328 ? 24.318 9.257 4.778 1.00 92.94 328 VAL A N 1
ATOM 2525 C CA . VAL A 1 328 ? 24.527 9.580 3.354 1.00 92.94 328 VAL A CA 1
ATOM 2526 C C . VAL A 1 328 ? 26.008 9.519 2.969 1.00 92.94 328 VAL A C 1
ATOM 2528 O O . VAL A 1 328 ? 26.344 8.908 1.955 1.00 92.94 328 VAL A O 1
ATOM 2531 N N . LYS A 1 329 ? 26.905 10.108 3.772 1.00 93.38 329 LYS A N 1
ATOM 2532 C CA . LYS A 1 329 ? 28.356 10.069 3.506 1.00 93.38 329 LYS A CA 1
ATOM 2533 C C . LYS A 1 329 ? 28.908 8.647 3.543 1.00 93.38 329 LYS A C 1
ATOM 2535 O O . LYS A 1 329 ? 29.725 8.280 2.702 1.00 93.38 329 LYS A O 1
ATOM 2540 N N . GLU A 1 330 ? 28.461 7.845 4.502 1.00 96.06 330 GLU A N 1
ATOM 2541 C CA . GLU A 1 330 ? 28.885 6.451 4.611 1.00 96.06 330 GLU A CA 1
ATOM 2542 C C . GLU A 1 330 ? 28.366 5.621 3.422 1.00 96.06 330 GLU A C 1
ATOM 2544 O O . GLU A 1 330 ? 29.142 4.899 2.800 1.00 96.06 330 GLU A O 1
ATOM 2549 N N . LEU A 1 331 ? 27.111 5.812 2.998 1.00 97.19 331 LEU A N 1
ATOM 2550 C CA . LEU A 1 331 ? 26.552 5.187 1.789 1.00 97.19 331 LEU A CA 1
ATOM 2551 C C . LEU A 1 331 ? 27.333 5.557 0.517 1.00 97.19 331 LEU A C 1
ATOM 2553 O O . LEU A 1 331 ? 27.591 4.694 -0.323 1.00 97.19 331 LEU A O 1
ATOM 2557 N N . GLN A 1 332 ? 27.746 6.820 0.384 1.00 96.75 332 GLN A N 1
ATOM 2558 C CA . GLN A 1 332 ? 28.614 7.267 -0.709 1.00 96.75 332 GLN A CA 1
ATOM 2559 C C . GLN A 1 332 ? 29.986 6.581 -0.655 1.00 96.75 332 GLN A C 1
ATOM 2561 O O . GLN A 1 332 ? 30.499 6.162 -1.690 1.00 96.75 332 GLN A O 1
ATOM 2566 N N . SER A 1 333 ? 30.559 6.398 0.542 1.00 97.06 333 SER A N 1
ATOM 2567 C CA . SER A 1 333 ? 31.825 5.669 0.726 1.00 97.06 333 SER A CA 1
ATOM 2568 C C . SER A 1 333 ? 31.721 4.182 0.365 1.00 97.06 333 SER A C 1
ATOM 2570 O O . SER A 1 333 ? 32.684 3.604 -0.134 1.00 97.06 333 SER A O 1
ATOM 2572 N N . MET A 1 334 ? 30.531 3.591 0.519 1.00 97.56 334 MET A N 1
ATOM 2573 C CA . MET A 1 334 ? 30.211 2.238 0.052 1.00 97.56 334 MET A CA 1
ATOM 2574 C C . MET A 1 334 ? 30.017 2.174 -1.475 1.00 97.56 334 MET A C 1
ATOM 2576 O O . MET A 1 334 ? 29.898 1.086 -2.028 1.00 97.56 334 MET A O 1
ATOM 2580 N N . GLY A 1 335 ? 29.996 3.309 -2.184 1.00 96.56 335 GLY A N 1
ATOM 2581 C CA . GLY A 1 335 ? 29.895 3.379 -3.646 1.00 96.56 335 GLY A CA 1
ATOM 2582 C C . GLY A 1 335 ? 28.495 3.660 -4.195 1.00 96.56 335 GLY A C 1
ATOM 2583 O O . GLY A 1 335 ? 28.299 3.563 -5.404 1.00 96.56 335 GLY A O 1
ATOM 2584 N N . HIS A 1 336 ? 27.518 4.011 -3.350 1.00 97.38 336 HIS A N 1
ATOM 2585 C CA . HIS A 1 336 ? 26.194 4.416 -3.831 1.00 97.38 336 HIS A CA 1
ATOM 2586 C C . HIS A 1 336 ? 26.218 5.836 -4.402 1.00 97.38 336 HIS A C 1
ATOM 2588 O O . HIS A 1 336 ? 26.689 6.774 -3.756 1.00 97.38 336 HIS A O 1
ATOM 2594 N N . THR A 1 337 ? 25.597 6.025 -5.567 1.00 96.31 337 THR A N 1
ATOM 2595 C CA . THR A 1 337 ? 25.173 7.362 -6.003 1.00 96.31 337 THR A CA 1
ATOM 2596 C C . THR A 1 337 ? 23.902 7.718 -5.243 1.00 96.31 337 THR A C 1
ATOM 2598 O O . THR A 1 337 ? 22.845 7.146 -5.507 1.00 96.31 337 THR A O 1
ATOM 2601 N N . VAL A 1 338 ? 23.998 8.637 -4.280 1.00 95.62 338 VAL A N 1
ATOM 2602 C CA . VAL A 1 338 ? 22.864 9.020 -3.424 1.00 95.62 338 VAL A CA 1
ATOM 2603 C C . VAL A 1 338 ? 22.213 10.300 -3.946 1.00 95.62 338 VAL A C 1
ATOM 2605 O O . VAL A 1 338 ? 22.865 11.338 -4.036 1.00 95.62 338 VAL A O 1
ATOM 2608 N N . GLY A 1 339 ? 20.931 10.223 -4.294 1.00 92.12 339 GLY A N 1
ATOM 2609 C CA . GLY A 1 339 ? 20.067 11.368 -4.584 1.00 92.12 339 GLY A CA 1
ATOM 2610 C C . GLY A 1 339 ? 19.067 11.623 -3.458 1.00 92.12 339 GLY A C 1
ATOM 2611 O O . GLY A 1 339 ? 18.823 10.754 -2.619 1.00 92.12 339 GLY A O 1
ATOM 2612 N N . THR A 1 340 ? 18.445 12.800 -3.463 1.00 90.50 340 THR A N 1
ATOM 2613 C CA . THR A 1 340 ? 17.395 13.161 -2.502 1.00 90.50 340 THR A CA 1
ATOM 2614 C C . THR A 1 340 ? 16.093 13.538 -3.201 1.00 90.50 340 THR A C 1
ATOM 2616 O O . THR A 1 340 ? 16.070 13.907 -4.378 1.00 90.50 340 THR A O 1
ATOM 2619 N N . ARG A 1 341 ? 14.977 13.422 -2.479 1.00 90.94 341 ARG A N 1
ATOM 2620 C CA . ARG A 1 341 ? 13.664 13.927 -2.900 1.00 90.94 341 ARG A CA 1
ATOM 2621 C C . ARG A 1 341 ? 12.870 14.452 -1.707 1.00 90.94 341 ARG A C 1
ATOM 2623 O O . ARG A 1 341 ? 13.030 13.927 -0.611 1.00 90.94 341 ARG A O 1
ATOM 2630 N N . PRO A 1 342 ? 11.968 15.426 -1.901 1.00 87.94 342 PRO A N 1
ATOM 2631 C CA . PRO A 1 342 ? 11.229 16.022 -0.788 1.00 87.94 342 PRO A CA 1
ATOM 2632 C C . PRO A 1 342 ? 10.234 15.051 -0.141 1.00 87.94 342 PRO A C 1
ATOM 2634 O O . PRO A 1 342 ? 10.004 15.105 1.061 1.00 87.94 342 PRO A O 1
ATOM 2637 N N . SER A 1 343 ? 9.612 14.175 -0.936 1.00 90.50 343 SER A N 1
ATOM 2638 C CA . SER A 1 343 ? 8.705 13.145 -0.431 1.00 90.50 343 SER A CA 1
ATOM 2639 C C . SER A 1 343 ? 8.602 11.960 -1.390 1.00 90.50 343 SER A C 1
ATOM 2641 O O . SER A 1 343 ? 8.856 12.077 -2.592 1.00 90.50 343 SER A O 1
ATOM 2643 N N . GLN A 1 344 ? 8.212 10.809 -0.857 1.00 91.69 344 GLN A N 1
ATOM 2644 C CA . GLN A 1 344 ? 7.990 9.572 -1.588 1.00 91.69 344 GLN A CA 1
ATOM 2645 C C . GLN A 1 344 ? 6.703 8.920 -1.103 1.00 91.69 344 GLN A C 1
ATOM 2647 O O . GLN A 1 344 ? 6.590 8.626 0.075 1.00 91.69 344 GLN A O 1
ATOM 2652 N N . GLY A 1 345 ? 5.771 8.624 -2.007 1.00 90.94 345 GLY A N 1
ATOM 2653 C CA . GLY A 1 345 ? 4.555 7.870 -1.696 1.00 90.94 345 GLY A CA 1
ATOM 2654 C C . GLY A 1 345 ? 3.548 8.566 -0.772 1.00 90.94 345 GLY A C 1
ATOM 2655 O O . GLY A 1 345 ? 3.598 9.774 -0.557 1.00 90.94 345 GLY A O 1
ATOM 2656 N N . SER A 1 346 ? 2.571 7.787 -0.304 1.00 92.38 346 SER A N 1
ATOM 2657 C CA . SER A 1 346 ? 1.481 8.200 0.596 1.00 92.38 346 SER A CA 1
ATOM 2658 C C . SER A 1 346 ? 0.836 6.967 1.232 1.00 92.38 346 SER A C 1
ATOM 2660 O O . SER A 1 346 ? -0.210 6.497 0.777 1.00 92.38 346 SER A O 1
ATOM 2662 N N . ALA A 1 347 ? 1.502 6.383 2.222 1.00 94.00 347 ALA A N 1
ATOM 2663 C CA . ALA A 1 347 ? 1.071 5.111 2.786 1.00 94.00 347 ALA A CA 1
ATOM 2664 C C . ALA A 1 347 ? -0.189 5.256 3.658 1.00 94.00 347 ALA A C 1
ATOM 2666 O O . ALA A 1 347 ? -0.214 6.010 4.629 1.00 94.00 347 ALA A O 1
ATOM 2667 N N . HIS A 1 348 ? -1.240 4.502 3.343 1.00 94.25 348 HIS A N 1
ATOM 2668 C CA . HIS A 1 348 ? -2.443 4.446 4.175 1.00 94.25 348 HIS A CA 1
ATOM 2669 C C . HIS A 1 348 ? -2.539 3.072 4.818 1.00 94.25 348 HIS A C 1
ATOM 2671 O O . HIS A 1 348 ? -2.691 2.060 4.130 1.00 94.25 348 HIS A O 1
ATOM 2677 N N . THR A 1 349 ? -2.439 3.056 6.143 1.00 95.31 349 THR A N 1
ATOM 2678 C CA . THR A 1 349 ? -2.143 1.847 6.906 1.00 95.31 349 THR A CA 1
ATOM 2679 C C . THR A 1 349 ? -3.162 1.645 8.014 1.00 95.31 349 THR A C 1
ATOM 2681 O O . THR A 1 349 ? -3.533 2.594 8.700 1.00 95.31 349 THR A O 1
ATOM 2684 N N . ILE A 1 350 ? -3.594 0.403 8.213 1.00 95.94 350 ILE A N 1
ATOM 2685 C CA . ILE A 1 350 ? -4.333 -0.019 9.402 1.00 95.94 350 ILE A CA 1
ATOM 2686 C C . ILE A 1 350 ? -3.498 -1.077 10.109 1.00 95.94 350 ILE A C 1
ATOM 2688 O O . ILE A 1 350 ? -3.164 -2.104 9.522 1.00 95.94 350 ILE A O 1
ATOM 2692 N N . PHE A 1 351 ? -3.167 -0.816 11.366 1.00 93.56 351 PHE A N 1
ATOM 2693 C CA . PHE A 1 351 ? -2.545 -1.779 12.262 1.00 93.56 351 PHE A CA 1
ATOM 2694 C C . PHE A 1 351 ? -3.605 -2.400 13.167 1.00 93.56 351 PHE A C 1
ATOM 2696 O O . PHE A 1 351 ? -4.512 -1.700 13.623 1.00 93.56 351 PHE A O 1
ATOM 2703 N N . VAL A 1 352 ? -3.486 -3.699 13.421 1.00 90.50 352 VAL A N 1
ATOM 2704 C CA . VAL A 1 352 ? -4.346 -4.442 14.342 1.00 90.50 352 VAL A CA 1
ATOM 2705 C C . VAL A 1 352 ? -3.468 -4.986 15.459 1.00 90.50 352 VAL A C 1
ATOM 2707 O O . VAL A 1 352 ? -2.544 -5.758 15.208 1.00 90.50 352 VAL A O 1
ATOM 2710 N N . ASP A 1 353 ? -3.727 -4.545 16.687 1.00 79.88 353 ASP A N 1
ATOM 2711 C CA . ASP A 1 353 ? -2.975 -5.011 17.848 1.00 79.88 353 ASP A CA 1
ATOM 2712 C C . ASP A 1 353 ? -3.499 -6.356 18.381 1.00 79.88 353 ASP A C 1
ATOM 2714 O O . ASP A 1 353 ? -4.516 -6.889 17.932 1.00 79.88 353 ASP A O 1
ATOM 2718 N N . SER A 1 354 ? -2.819 -6.907 19.387 1.00 77.19 354 SER A N 1
ATOM 2719 C CA . SER A 1 354 ? -3.201 -8.180 20.013 1.00 77.19 354 SER A CA 1
ATOM 2720 C C . SER A 1 354 ? -4.547 -8.144 20.749 1.00 77.19 354 SER A C 1
ATOM 2722 O O . SER A 1 354 ? -5.090 -9.199 21.073 1.00 77.19 354 SER A O 1
ATOM 2724 N N . THR A 1 355 ? -5.103 -6.958 21.016 1.00 75.31 355 THR A N 1
ATOM 2725 C CA . THR A 1 355 ? -6.436 -6.783 21.613 1.00 75.31 355 THR A CA 1
ATOM 2726 C C . THR A 1 355 ? -7.545 -6.723 20.559 1.00 75.31 355 THR A C 1
ATOM 2728 O O . THR A 1 355 ? -8.727 -6.752 20.909 1.00 75.31 355 THR A O 1
ATOM 2731 N N . GLY A 1 356 ? -7.182 -6.658 19.273 1.00 77.38 356 GLY A N 1
ATOM 2732 C CA . GLY A 1 356 ? -8.097 -6.429 18.157 1.00 77.38 356 GLY A CA 1
ATOM 2733 C C . GLY A 1 356 ? -8.429 -4.949 17.933 1.00 77.38 356 GLY A C 1
ATOM 2734 O O . GLY A 1 356 ? -9.322 -4.638 17.136 1.00 77.38 356 GLY A O 1
ATOM 2735 N N . GLN A 1 357 ? -7.742 -4.023 18.614 1.00 81.94 357 GLN A N 1
ATOM 2736 C CA . GLN A 1 357 ? -7.879 -2.595 18.354 1.00 81.94 357 GLN A CA 1
ATOM 2737 C C . GLN A 1 357 ? -7.243 -2.256 17.004 1.00 81.94 357 GLN A C 1
ATOM 2739 O O . GLN A 1 357 ? -6.152 -2.711 16.668 1.00 81.94 357 GLN A O 1
ATOM 2744 N N . ARG A 1 358 ? -7.949 -1.433 16.222 1.00 87.62 358 ARG A N 1
ATOM 2745 C CA . ARG A 1 358 ? -7.549 -1.027 14.873 1.00 87.62 358 ARG A CA 1
ATOM 2746 C C . ARG A 1 358 ? -7.058 0.415 14.906 1.00 87.62 358 ARG A C 1
ATOM 2748 O O . ARG A 1 358 ? -7.846 1.321 15.178 1.00 87.62 358 ARG A O 1
ATOM 2755 N N . LEU A 1 359 ? -5.781 0.632 14.611 1.00 88.88 359 LEU A N 1
ATOM 2756 C CA . LEU A 1 359 ? -5.185 1.960 14.488 1.00 88.88 359 LEU A CA 1
ATOM 2757 C C . LEU A 1 359 ? -5.001 2.305 13.012 1.00 88.88 359 LEU A C 1
ATOM 2759 O O . LEU A 1 359 ? -4.163 1.723 12.325 1.00 88.88 359 LEU A O 1
ATOM 2763 N N . GLY A 1 360 ? -5.795 3.258 12.527 1.00 92.50 360 GLY A N 1
ATOM 2764 C CA . GLY A 1 360 ? -5.642 3.820 11.189 1.00 92.50 360 GLY A CA 1
ATOM 2765 C C . GLY A 1 360 ? -4.627 4.960 11.182 1.00 92.50 360 GLY A C 1
ATOM 2766 O O . GLY A 1 360 ? -4.717 5.874 12.000 1.00 92.50 360 GLY A O 1
ATOM 2767 N N . VAL A 1 361 ? -3.712 4.942 10.219 1.00 93.56 361 VAL A N 1
ATOM 2768 C CA . VAL A 1 361 ? -2.714 5.988 9.985 1.00 93.56 361 VAL A CA 1
ATOM 2769 C C . VAL A 1 361 ? -2.792 6.418 8.525 1.00 93.56 361 VAL A C 1
ATOM 2771 O O . VAL A 1 361 ? -2.695 5.598 7.610 1.00 93.56 361 VAL A O 1
ATOM 2774 N N . ALA A 1 362 ? -2.980 7.717 8.305 1.00 92.75 362 ALA A N 1
ATOM 2775 C CA . ALA A 1 362 ? -2.850 8.326 6.990 1.00 92.75 362 ALA A CA 1
ATOM 2776 C C . ALA A 1 362 ? -1.527 9.086 6.922 1.00 92.75 362 ALA A C 1
ATOM 2778 O O . ALA A 1 362 ? -1.236 9.883 7.809 1.00 92.75 362 ALA A O 1
ATOM 2779 N N . ASP A 1 363 ? -0.744 8.837 5.877 1.00 93.06 363 ASP A N 1
ATOM 2780 C CA . ASP A 1 363 ? 0.509 9.547 5.633 1.00 93.06 363 ASP A CA 1
ATOM 2781 C C . ASP A 1 363 ? 0.292 11.050 5.471 1.00 93.06 363 ASP A C 1
ATOM 2783 O O . ASP A 1 363 ? -0.595 11.472 4.733 1.00 93.06 363 ASP A O 1
ATOM 2787 N N . TYR A 1 364 ? 1.137 11.853 6.115 1.00 88.12 364 TYR A N 1
ATOM 2788 C CA . TYR A 1 364 ? 1.093 13.311 6.024 1.00 88.12 364 TYR A CA 1
ATOM 2789 C C . TYR A 1 364 ? 1.564 13.839 4.659 1.00 88.12 364 TYR A C 1
ATOM 2791 O O . TYR A 1 364 ? 1.261 14.979 4.305 1.00 88.12 364 TYR A O 1
ATOM 2799 N N . ARG A 1 365 ? 2.326 13.039 3.892 1.00 88.75 365 ARG A N 1
ATOM 2800 C CA . ARG A 1 365 ? 2.932 13.455 2.609 1.00 88.75 365 ARG A CA 1
ATOM 2801 C C . ARG A 1 365 ? 1.902 13.789 1.535 1.00 88.75 365 ARG A C 1
ATOM 2803 O O . ARG A 1 365 ? 2.197 14.555 0.619 1.00 88.75 365 ARG A O 1
ATOM 2810 N N . ARG A 1 366 ? 0.690 13.241 1.637 1.00 83.81 366 ARG A N 1
ATOM 2811 C CA . ARG A 1 366 ? -0.476 13.697 0.870 1.00 83.81 366 ARG A CA 1
ATOM 2812 C C . ARG A 1 366 ? -1.652 13.907 1.816 1.00 83.81 366 ARG A C 1
ATOM 2814 O O . ARG A 1 366 ? -1.653 13.455 2.951 1.00 83.81 366 ARG A O 1
ATOM 2821 N N . GLY A 1 367 ? -2.679 14.613 1.350 1.00 71.50 367 GLY A N 1
ATOM 2822 C CA . GLY A 1 367 ? -3.917 14.739 2.117 1.00 71.50 367 GLY A CA 1
ATOM 2823 C C . GLY A 1 367 ? -4.580 13.374 2.344 1.00 71.50 367 GLY A C 1
ATOM 2824 O O . GLY A 1 367 ? -4.620 12.539 1.448 1.00 71.50 367 GLY A O 1
ATOM 2825 N N . GLY A 1 368 ? -5.138 13.167 3.532 1.00 78.75 368 GLY A N 1
ATOM 2826 C CA . GLY A 1 368 ? -5.858 11.956 3.919 1.00 78.75 368 GLY A CA 1
ATOM 2827 C C . GLY A 1 368 ? -6.165 11.995 5.412 1.00 78.75 368 GLY A C 1
ATOM 2828 O O . GLY A 1 368 ? -5.565 12.781 6.145 1.00 78.75 368 GLY A O 1
ATOM 2829 N N . ARG A 1 369 ? -7.134 11.204 5.877 1.00 84.56 369 ARG A N 1
ATOM 2830 C CA . ARG A 1 369 ? -7.451 11.096 7.308 1.00 84.56 369 ARG A CA 1
ATOM 2831 C C . ARG A 1 369 ? -7.854 9.667 7.646 1.00 84.56 369 ARG A C 1
ATOM 2833 O O . ARG A 1 369 ? -8.666 9.106 6.909 1.00 84.56 369 ARG A O 1
ATOM 2840 N N . PRO A 1 370 ? -7.338 9.085 8.740 1.00 86.94 370 PRO A N 1
ATOM 2841 C CA . PRO A 1 370 ? -7.932 7.879 9.282 1.00 86.94 370 PRO A CA 1
ATOM 2842 C C . PRO A 1 370 ? -9.286 8.229 9.909 1.00 86.94 370 PRO A C 1
ATOM 2844 O O . PRO A 1 370 ? -9.456 9.291 10.509 1.00 86.94 370 PRO A O 1
ATOM 2847 N N . ALA A 1 371 ? -10.253 7.330 9.772 1.00 84.94 371 ALA A N 1
ATOM 2848 C CA . ALA A 1 371 ? -11.536 7.415 10.451 1.00 84.94 371 ALA A CA 1
ATOM 2849 C C . ALA A 1 371 ? -11.903 6.026 10.971 1.00 84.94 371 ALA A C 1
ATOM 2851 O O . ALA A 1 371 ? -11.676 5.025 10.293 1.00 84.94 371 ALA A O 1
ATOM 2852 N N . GLY A 1 372 ? -12.455 5.976 12.178 1.00 79.25 372 GLY A N 1
ATOM 2853 C CA . GLY A 1 372 ? -12.984 4.759 12.777 1.00 79.25 372 GLY A CA 1
ATOM 2854 C C . GLY A 1 372 ? -14.471 4.921 13.050 1.00 79.25 372 GLY A C 1
ATOM 2855 O O . GLY A 1 372 ? -14.943 6.027 13.311 1.00 79.25 372 GLY A O 1
ATOM 2856 N N . TYR A 1 373 ? -15.201 3.814 13.012 1.00 68.50 373 TYR A N 1
ATOM 2857 C CA . TYR A 1 373 ? -16.551 3.741 13.550 1.00 68.50 373 TYR A CA 1
ATOM 2858 C C . TYR A 1 373 ? -16.568 2.660 14.629 1.00 68.50 373 TYR A C 1
ATOM 2860 O O . TYR A 1 373 ? -15.955 1.603 14.476 1.00 68.50 373 TYR A O 1
ATOM 2868 N N . SER A 1 374 ? -17.256 2.921 15.733 1.00 56.06 374 SER A N 1
ATOM 2869 C CA . SER A 1 374 ? -17.566 1.908 16.733 1.00 56.06 374 SER A CA 1
ATOM 2870 C C . SER A 1 374 ? -19.075 1.717 16.743 1.00 56.06 374 SER A C 1
ATOM 2872 O O . SER A 1 374 ? -19.839 2.638 17.020 1.00 56.06 374 SER A O 1
ATOM 2874 N N . SER A 1 375 ? -19.532 0.512 16.410 1.00 45.16 375 SER A N 1
ATOM 2875 C CA . SER A 1 375 ? -20.919 0.124 16.649 1.00 45.16 375 SER A CA 1
ATOM 2876 C C . SER A 1 375 ? -21.039 -0.301 18.111 1.00 45.16 375 SER A C 1
ATOM 2878 O O . SER A 1 375 ? -21.008 -1.492 18.423 1.00 45.16 375 SER A O 1
ATOM 2880 N N . LEU A 1 376 ? -21.103 0.665 19.028 1.00 45.50 376 LEU A N 1
ATOM 2881 C CA . LEU A 1 376 ? -21.539 0.377 20.391 1.00 45.50 376 LEU A CA 1
ATOM 2882 C C . LEU A 1 376 ? -22.975 -0.153 20.290 1.00 45.50 376 LEU A C 1
ATOM 2884 O O . LEU A 1 376 ? -23.851 0.531 19.759 1.00 45.50 376 LEU A O 1
ATOM 2888 N N . LYS A 1 377 ? -23.230 -1.383 20.757 1.00 48.22 377 LYS A N 1
ATOM 2889 C CA . LYS A 1 377 ? -24.605 -1.803 21.040 1.00 48.22 377 LYS A CA 1
ATOM 2890 C C . LYS A 1 377 ? -25.022 -1.004 22.266 1.00 48.22 377 LYS A C 1
ATOM 2892 O O . LYS A 1 377 ? -24.740 -1.415 23.376 1.00 48.22 377 LYS A O 1
ATOM 2897 N N . ALA A 1 378 ? -25.609 0.164 22.060 1.00 52.53 378 ALA A N 1
ATOM 2898 C CA . ALA A 1 378 ? -26.124 0.972 23.150 1.00 52.53 378 ALA A CA 1
ATOM 2899 C C . ALA A 1 378 ? -27.609 0.658 23.331 1.00 52.53 378 ALA A C 1
ATOM 2901 O O . ALA A 1 378 ? -28.387 0.746 22.381 1.00 52.53 378 ALA A O 1
ATOM 2902 N N . THR A 1 379 ? -28.015 0.307 24.549 1.00 55.81 379 THR A N 1
ATOM 2903 C CA . THR A 1 379 ? -29.427 0.400 24.929 1.00 55.81 379 THR A CA 1
ATOM 2904 C C . THR A 1 379 ? -29.648 1.807 25.459 1.00 55.81 379 THR A C 1
ATOM 2906 O O . THR A 1 379 ? -29.103 2.178 26.501 1.00 55.81 379 THR A O 1
ATOM 2909 N N . VAL A 1 380 ? -30.402 2.610 24.714 1.00 57.16 380 VAL A N 1
ATOM 2910 C CA . VAL A 1 380 ? -30.763 3.971 25.115 1.00 57.16 380 VAL A CA 1
ATOM 2911 C C . VAL A 1 380 ? -32.161 3.929 25.710 1.00 57.16 380 VAL A C 1
ATOM 2913 O O . VAL A 1 380 ? -33.105 3.516 25.045 1.00 57.16 380 VAL A O 1
ATOM 2916 N N . PHE A 1 381 ? -32.283 4.358 26.961 1.00 58.31 381 PHE A N 1
ATOM 2917 C CA . PHE A 1 381 ? -33.565 4.686 27.567 1.00 58.31 381 PHE A CA 1
ATOM 2918 C C . PHE A 1 381 ? -33.761 6.192 27.398 1.00 58.31 381 PHE A C 1
ATOM 2920 O O . PHE A 1 381 ? -33.194 6.989 28.154 1.00 58.31 381 PHE A O 1
ATOM 2927 N N . ASP A 1 382 ? -34.488 6.551 26.341 1.00 56.56 382 ASP A N 1
ATOM 2928 C CA . ASP A 1 382 ? -35.034 7.888 26.136 1.00 56.56 382 ASP A CA 1
ATOM 2929 C C . ASP A 1 382 ? -36.471 7.880 26.664 1.00 56.56 382 ASP A C 1
ATOM 2931 O O . ASP A 1 382 ? -37.268 7.015 26.296 1.00 56.56 382 ASP A O 1
ATOM 2935 N N . PHE A 1 383 ? -36.781 8.776 27.596 1.00 58.72 383 PHE A N 1
ATOM 2936 C CA . PHE A 1 383 ? -38.097 8.806 28.228 1.00 58.72 383 PHE A CA 1
ATOM 2937 C C . PHE A 1 383 ? -39.144 9.527 27.348 1.00 58.72 383 PHE A C 1
ATOM 2939 O O . PHE A 1 383 ? -40.336 9.429 27.651 1.00 58.72 383 PHE A O 1
ATOM 2946 N N . ALA A 1 384 ? -38.728 10.130 26.220 1.00 48.91 384 ALA A N 1
ATOM 2947 C CA . ALA A 1 384 ? -39.582 10.791 25.222 1.00 48.91 384 ALA A CA 1
ATOM 2948 C C . ALA A 1 384 ? -40.598 9.879 24.523 1.00 48.91 384 ALA A C 1
ATOM 2950 O O . ALA A 1 384 ? -41.683 10.331 24.167 1.00 48.91 384 ALA A O 1
ATOM 2951 N N . ASP A 1 385 ? -40.318 8.579 24.402 1.00 43.47 385 ASP A N 1
ATOM 2952 C CA . ASP A 1 385 ? -41.226 7.633 23.735 1.00 43.47 385 ASP A CA 1
ATOM 2953 C C . ASP A 1 385 ? -42.317 7.063 24.673 1.00 43.47 385 ASP A C 1
ATOM 2955 O O . ASP A 1 385 ? -42.992 6.091 24.329 1.00 43.47 385 ASP A O 1
ATOM 2959 N N . SER A 1 386 ? -4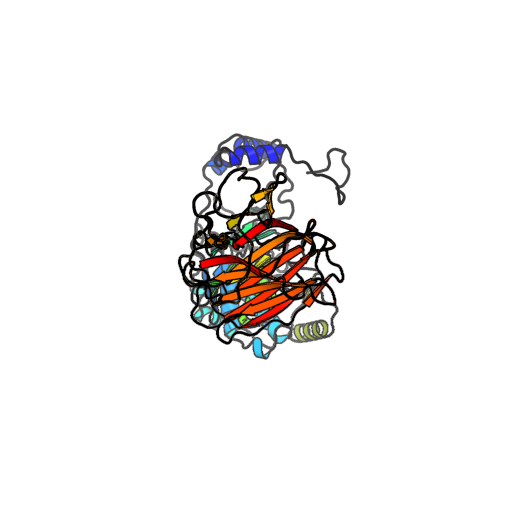2.498 7.614 25.884 1.00 46.34 386 SER A N 1
ATOM 2960 C CA . SER A 1 386 ? -43.231 6.920 26.958 1.00 46.34 386 SER A CA 1
ATOM 2961 C C . SER A 1 386 ? -44.103 7.788 27.876 1.00 46.34 386 SER A C 1
ATOM 2963 O O . SER A 1 386 ? -44.217 7.517 29.075 1.00 46.34 386 SER A O 1
ATOM 2965 N N . ALA A 1 387 ? -44.834 8.762 27.327 1.00 37.16 387 ALA A N 1
ATOM 2966 C CA . ALA A 1 387 ? -45.956 9.361 28.052 1.00 37.16 387 ALA A CA 1
ATOM 2967 C C . ALA A 1 387 ? -46.988 8.271 28.436 1.00 37.16 387 ALA A C 1
ATOM 2969 O O . ALA A 1 387 ? -47.663 7.701 27.581 1.00 37.16 387 ALA A O 1
ATOM 2970 N N . GLY A 1 388 ? -47.092 7.946 29.731 1.00 39.31 388 GLY A N 1
ATOM 2971 C CA . GLY A 1 388 ? -48.061 6.975 30.266 1.00 39.31 388 GLY A CA 1
ATOM 2972 C C . GLY A 1 388 ? -47.602 5.511 30.356 1.00 39.31 388 GLY A C 1
ATOM 2973 O O . GLY A 1 388 ? -48.421 4.653 30.681 1.00 39.31 388 GLY A O 1
ATOM 2974 N N . THR A 1 389 ? -46.321 5.192 30.125 1.00 39.50 389 THR A N 1
ATOM 2975 C CA . THR A 1 389 ? -45.825 3.806 30.276 1.00 39.50 389 THR A CA 1
ATOM 2976 C C . THR A 1 389 ? -45.302 3.562 31.695 1.00 39.50 389 THR A C 1
ATOM 2978 O O . THR A 1 389 ? -44.383 4.237 32.153 1.00 39.50 389 THR A O 1
ATOM 2981 N N . SER A 1 390 ? -45.867 2.581 32.405 1.00 42.03 390 SER A N 1
ATOM 2982 C CA . SER A 1 390 ? -45.347 2.141 33.707 1.00 42.03 390 SER A CA 1
ATOM 2983 C C . SER A 1 390 ? -44.027 1.388 33.503 1.00 42.03 390 SER A C 1
ATOM 2985 O O . SER A 1 390 ? -44.012 0.307 32.911 1.00 42.03 390 SER A O 1
ATOM 2987 N N . LEU A 1 391 ? -42.902 1.951 33.961 1.00 46.75 391 LEU A N 1
ATOM 2988 C CA . LEU A 1 391 ? -41.641 1.205 34.067 1.00 46.75 391 LEU A CA 1
ATOM 2989 C C . LEU A 1 391 ? -41.875 -0.012 34.974 1.00 46.75 391 LEU A C 1
ATOM 2991 O O . LEU A 1 391 ? -42.543 0.124 35.995 1.00 46.75 391 LEU A O 1
ATOM 2995 N N . GLN A 1 392 ? -41.318 -1.184 34.638 1.00 43.97 392 GLN A N 1
ATOM 2996 C CA . GLN A 1 392 ? -41.426 -2.373 35.497 1.00 43.97 392 GLN A CA 1
ATOM 2997 C C . GLN A 1 392 ? -40.851 -2.079 36.892 1.00 43.97 392 GLN A C 1
ATOM 2999 O O . GLN A 1 392 ? -39.639 -2.142 37.109 1.00 43.97 392 GLN A O 1
ATOM 3004 N N . GLN A 1 393 ? -41.728 -1.763 37.841 1.00 43.34 393 GLN A N 1
ATOM 3005 C CA . GLN A 1 393 ? -41.409 -1.709 39.258 1.00 43.34 393 GLN A CA 1
ATOM 3006 C C . GLN A 1 393 ? -41.342 -3.150 39.764 1.00 43.34 393 GLN A C 1
ATOM 3008 O O . GLN A 1 393 ? -42.234 -3.951 39.497 1.00 43.34 393 GLN A O 1
ATOM 3013 N N . ALA A 1 394 ? -40.256 -3.507 40.446 1.00 35.69 394 ALA A N 1
ATOM 3014 C CA . ALA A 1 394 ? -40.191 -4.772 41.162 1.00 35.69 394 ALA A CA 1
ATOM 3015 C C . ALA A 1 394 ? -40.692 -4.532 42.589 1.00 35.69 394 ALA A C 1
ATOM 3017 O O . ALA A 1 394 ? -40.071 -3.772 43.338 1.00 35.69 394 ALA A O 1
ATOM 3018 N N . ASP A 1 395 ? -41.797 -5.173 42.962 1.00 35.69 395 ASP A N 1
ATOM 3019 C CA . ASP A 1 395 ? -42.251 -5.211 44.349 1.00 35.69 395 ASP A CA 1
ATOM 3020 C C . ASP A 1 395 ? -41.313 -6.108 45.155 1.00 35.69 395 ASP A C 1
ATOM 3022 O O . ASP A 1 395 ? -41.101 -7.278 44.835 1.00 35.69 395 ASP A O 1
ATOM 3026 N N . ARG A 1 396 ? -40.711 -5.560 46.213 1.00 36.47 396 ARG A N 1
ATOM 3027 C CA . ARG A 1 396 ? -39.845 -6.333 47.104 1.00 36.47 396 ARG A CA 1
ATOM 3028 C C . ARG A 1 396 ? -40.663 -6.879 48.269 1.00 36.47 396 ARG A C 1
ATOM 3030 O O . ARG A 1 396 ? -41.012 -6.140 49.186 1.00 36.47 396 ARG A O 1
ATOM 3037 N N . THR A 1 397 ? -40.899 -8.186 48.295 1.00 32.06 397 THR A N 1
ATOM 3038 C CA . THR A 1 397 ? -41.518 -8.871 49.439 1.00 32.06 397 THR A CA 1
ATOM 3039 C C . THR A 1 397 ? -40.441 -9.363 50.414 1.00 32.06 397 THR A C 1
ATOM 3041 O O . THR A 1 397 ? -39.884 -10.444 50.247 1.00 32.06 397 THR A O 1
ATOM 3044 N N . GLY A 1 398 ? -40.106 -8.567 51.436 1.00 35.41 398 GLY A N 1
ATOM 3045 C CA . GLY A 1 398 ? -39.224 -8.998 52.533 1.00 35.41 398 GLY A CA 1
ATOM 3046 C C . GLY A 1 398 ? -38.823 -7.872 53.500 1.00 35.41 398 GLY A C 1
ATOM 3047 O O . GLY A 1 398 ? -38.805 -6.706 53.100 1.00 35.41 398 GLY A O 1
ATOM 3048 N N . PRO A 1 399 ? -38.491 -8.176 54.773 1.00 30.45 399 PRO A N 1
ATOM 3049 C CA . PRO A 1 399 ? -38.153 -7.159 55.767 1.00 30.45 399 PRO A CA 1
ATOM 3050 C C . PRO A 1 399 ? -36.852 -6.425 55.401 1.00 30.45 399 PRO A C 1
ATOM 3052 O O . PRO A 1 399 ? -35.785 -7.024 55.251 1.00 30.45 399 PRO A O 1
ATOM 3055 N N . LEU A 1 400 ? -36.929 -5.098 55.278 1.00 36.03 400 LEU A N 1
ATOM 3056 C CA . LEU A 1 400 ? -35.760 -4.231 55.139 1.00 36.03 400 LEU A CA 1
ATOM 3057 C C . LEU A 1 400 ? -34.983 -4.206 56.463 1.00 36.03 400 LEU A C 1
ATOM 3059 O O . LEU A 1 400 ? -35.546 -3.896 57.511 1.00 36.03 400 LEU A O 1
ATOM 3063 N N . LYS A 1 401 ? -33.666 -4.462 56.429 1.00 33.12 401 LYS A N 1
ATOM 3064 C CA . LYS A 1 401 ? -32.787 -4.065 57.545 1.00 33.12 401 LYS A CA 1
ATOM 3065 C C . LYS A 1 401 ? -32.923 -2.546 57.734 1.00 33.12 401 LYS A C 1
ATOM 3067 O O . LYS A 1 401 ? -32.903 -1.812 56.754 1.00 33.12 401 LYS A O 1
ATOM 3072 N N . SER A 1 402 ? -33.071 -2.093 58.972 1.00 31.00 402 SER A N 1
ATOM 3073 C CA . SER A 1 402 ? -33.607 -0.801 59.450 1.00 31.00 402 SER A CA 1
ATOM 3074 C C . SER A 1 402 ? -32.904 0.513 59.025 1.00 31.00 402 SER A C 1
ATOM 3076 O O . SER A 1 402 ? -33.013 1.520 59.719 1.00 31.00 402 SER A O 1
ATOM 3078 N N . HIS A 1 403 ? -32.189 0.562 57.898 1.00 37.12 403 HIS A N 1
ATOM 3079 C CA . HIS A 1 403 ? -31.410 1.735 57.459 1.00 37.12 403 HIS A CA 1
ATOM 3080 C C . HIS A 1 403 ? -31.801 2.273 56.071 1.00 37.12 403 HIS A C 1
ATOM 3082 O O . HIS A 1 403 ? -31.113 3.138 55.530 1.00 37.12 403 HIS A O 1
ATOM 3088 N N . TRP A 1 404 ? -32.881 1.763 55.475 1.00 37.22 404 TRP A N 1
ATOM 3089 C CA . TRP A 1 404 ? -33.362 2.176 54.154 1.00 37.22 404 TRP A CA 1
ATOM 3090 C C . TRP A 1 404 ? -34.691 2.915 54.312 1.00 37.22 404 TRP A C 1
ATOM 3092 O O . TRP A 1 404 ? -35.739 2.290 54.440 1.00 37.22 404 TRP A O 1
ATOM 3102 N N . THR A 1 405 ? -34.649 4.245 54.350 1.00 37.00 405 THR A N 1
ATOM 3103 C CA . THR A 1 405 ? -35.845 5.091 54.445 1.00 37.00 405 THR A CA 1
ATOM 3104 C C . THR A 1 405 ? -36.069 5.847 53.132 1.00 37.00 405 THR A C 1
ATOM 3106 O O . THR A 1 405 ? -35.266 6.718 52.801 1.00 37.00 405 THR A O 1
ATOM 3109 N N . GLY A 1 406 ? -37.171 5.517 52.443 1.00 39.91 406 GLY A N 1
ATOM 3110 C CA . GLY A 1 406 ? -38.007 6.445 51.663 1.00 39.91 406 GLY A CA 1
ATOM 3111 C C . GLY A 1 406 ? -37.664 6.778 50.196 1.00 39.91 406 GLY A C 1
ATOM 3112 O O . GLY A 1 406 ? -36.562 7.207 49.888 1.00 39.91 406 GLY A O 1
ATOM 3113 N N . ALA A 1 407 ? -38.722 6.719 49.366 1.00 42.19 407 ALA A N 1
ATOM 3114 C CA . ALA A 1 407 ? -39.017 7.515 48.157 1.00 42.19 407 ALA A CA 1
ATOM 3115 C C . ALA A 1 407 ? -38.477 7.091 46.768 1.00 42.19 407 ALA A C 1
ATOM 3117 O O . ALA A 1 407 ? -37.580 7.727 46.222 1.00 42.19 407 ALA A O 1
ATOM 3118 N N . ILE A 1 408 ? -39.167 6.142 46.112 1.00 44.09 408 ILE A N 1
ATOM 3119 C CA . ILE A 1 408 ? -39.309 6.115 44.632 1.00 44.09 408 ILE A CA 1
ATOM 3120 C C . ILE A 1 408 ? -40.776 5.855 44.206 1.00 44.09 408 ILE A C 1
ATOM 3122 O O . ILE A 1 408 ? -41.064 5.376 43.113 1.00 44.09 408 ILE A O 1
ATOM 3126 N N . ALA A 1 409 ? -41.741 6.151 45.082 1.00 39.59 409 ALA A N 1
ATOM 3127 C CA . ALA A 1 409 ? -43.136 5.727 44.913 1.00 39.59 409 ALA A CA 1
ATOM 3128 C C . ALA A 1 409 ? -43.970 6.558 43.911 1.00 39.59 409 ALA A C 1
ATOM 3130 O O . ALA A 1 409 ? -45.144 6.271 43.725 1.00 39.59 409 ALA A O 1
ATOM 3131 N N . GLN A 1 410 ? -43.384 7.543 43.224 1.00 45.09 410 GLN A N 1
ATOM 3132 C CA . GLN A 1 410 ? -43.995 8.204 42.060 1.00 45.09 410 GLN A CA 1
ATOM 3133 C C . GLN A 1 410 ? -42.921 8.582 41.036 1.00 45.09 410 GLN A C 1
ATOM 3135 O O . GLN A 1 410 ? -42.728 9.752 40.715 1.00 45.09 410 GLN A O 1
ATOM 3140 N N . SER A 1 411 ? -42.177 7.589 40.550 1.00 49.84 411 SER A N 1
ATOM 3141 C CA . SER A 1 411 ? -41.406 7.784 39.320 1.00 49.84 411 SER A CA 1
ATOM 3142 C C . SER A 1 411 ? -42.380 8.096 38.190 1.00 49.84 411 SER A C 1
ATOM 3144 O O . SER A 1 411 ? -43.107 7.208 37.750 1.00 49.84 411 SER A O 1
ATOM 3146 N N . ALA A 1 412 ? -42.420 9.347 37.753 1.00 52.28 412 ALA A N 1
ATOM 3147 C CA . ALA A 1 412 ? -43.188 9.764 36.595 1.00 52.28 412 ALA A CA 1
ATOM 3148 C C . ALA A 1 412 ? -42.228 10.366 35.576 1.00 52.28 412 ALA A C 1
ATOM 3150 O O . ALA A 1 412 ? -41.269 11.055 35.937 1.00 52.28 412 ALA A O 1
ATOM 3151 N N . VAL A 1 413 ? -42.506 10.097 34.308 1.00 54.78 413 VAL A N 1
ATOM 3152 C CA . VAL A 1 413 ? -42.020 10.945 33.230 1.00 54.78 413 VAL A CA 1
ATOM 3153 C C . VAL A 1 413 ? -42.753 12.283 33.391 1.00 54.78 413 VAL A C 1
ATOM 3155 O O . VAL A 1 413 ? -43.986 12.302 33.434 1.00 54.78 413 VAL A O 1
ATOM 3158 N N . ASP A 1 414 ? -42.028 13.380 33.629 1.00 56.41 414 ASP A N 1
ATOM 3159 C CA . ASP A 1 414 ? -42.644 14.707 33.732 1.00 56.41 414 ASP A CA 1
ATOM 3160 C C . ASP A 1 414 ? -43.178 15.172 32.366 1.00 56.41 414 ASP A C 1
ATOM 3162 O O . ASP A 1 414 ? -42.921 14.558 31.337 1.00 56.41 414 ASP A O 1
ATOM 3166 N N . GLY A 1 415 ? -43.929 16.278 32.327 1.00 50.09 415 GLY A N 1
ATOM 3167 C CA . GLY A 1 415 ? -44.461 16.835 31.071 1.00 50.09 415 GLY A CA 1
ATOM 3168 C C . GLY A 1 415 ? -43.402 17.374 30.094 1.00 50.09 415 GLY A C 1
ATOM 3169 O O . GLY A 1 415 ? -43.760 18.103 29.174 1.00 50.09 415 GLY A O 1
ATOM 3170 N N . LYS A 1 416 ? -42.115 17.093 30.334 1.00 58.47 416 LYS A N 1
ATOM 3171 C CA . LYS A 1 416 ? -40.976 17.371 29.452 1.00 58.47 416 LYS A CA 1
ATOM 3172 C C . LYS A 1 416 ? -40.196 16.096 29.123 1.00 58.47 416 LYS A C 1
ATOM 3174 O O . LYS A 1 416 ? -39.025 16.192 28.772 1.00 58.47 416 LYS A O 1
ATOM 3179 N N . ASP A 1 417 ? -40.815 14.932 29.288 1.00 60.41 417 ASP A N 1
ATOM 3180 C CA . ASP A 1 417 ? -40.223 13.645 28.956 1.00 60.41 417 ASP A CA 1
ATOM 3181 C C . ASP A 1 417 ? -38.987 13.270 29.788 1.00 60.41 417 ASP A C 1
ATOM 3183 O O . ASP A 1 417 ? -38.090 12.586 29.311 1.00 60.41 417 ASP A O 1
ATOM 3187 N N . ARG A 1 418 ? -38.917 13.694 31.058 1.00 63.72 418 ARG A N 1
ATOM 3188 C CA . ARG A 1 418 ? -37.793 13.362 31.953 1.00 63.72 418 ARG A CA 1
ATOM 3189 C C . ARG A 1 418 ? -38.240 12.447 33.072 1.00 63.72 418 ARG A C 1
ATOM 3191 O O . ARG A 1 418 ? -39.279 12.673 33.686 1.00 63.72 418 ARG A O 1
ATOM 3198 N N . PHE A 1 419 ? -37.422 11.465 33.426 1.00 66.12 419 PHE A N 1
ATOM 3199 C CA . PHE A 1 419 ? -37.649 10.653 34.616 1.00 66.12 419 PHE A CA 1
ATOM 3200 C C . PHE A 1 419 ? -37.381 11.486 35.873 1.00 66.12 419 PHE A C 1
ATOM 3202 O O . PHE A 1 419 ? -36.239 11.886 36.128 1.00 66.12 419 PHE A O 1
ATOM 3209 N N . VAL A 1 420 ? -38.430 11.751 36.661 1.00 64.31 420 VAL A N 1
ATOM 3210 C CA . VAL A 1 420 ? -38.332 12.563 37.881 1.00 64.31 420 VAL A CA 1
ATOM 3211 C C . VAL A 1 420 ? -38.578 11.729 39.131 1.00 64.31 420 VAL A C 1
ATOM 3213 O O . VAL A 1 420 ? -39.582 11.029 39.255 1.00 64.31 420 VAL A O 1
ATOM 3216 N N . ILE A 1 421 ? -37.674 11.858 40.102 1.00 66.94 421 ILE A N 1
ATOM 3217 C CA . ILE A 1 421 ? -37.805 11.231 41.422 1.00 66.94 421 ILE A CA 1
ATOM 3218 C C . ILE A 1 421 ? -38.474 12.233 42.380 1.00 66.94 421 ILE A C 1
ATOM 3220 O O . ILE A 1 421 ? -37.891 13.280 42.664 1.00 66.94 421 ILE A O 1
ATOM 3224 N N . ARG A 1 422 ? -39.695 11.928 42.864 1.00 56.22 422 ARG A N 1
ATOM 3225 C CA . ARG A 1 422 ? -40.484 12.764 43.804 1.00 56.22 422 ARG A CA 1
ATOM 3226 C C . ARG A 1 422 ? -41.042 11.966 44.995 1.00 56.22 422 ARG A C 1
ATOM 3228 O O . ARG A 1 422 ? -41.239 10.752 44.908 1.00 56.22 422 ARG A O 1
ATOM 3235 N N . ARG A 1 423 ? -41.369 12.665 46.093 1.00 49.72 423 ARG A N 1
ATOM 3236 C CA . ARG A 1 423 ? -42.148 12.133 47.231 1.00 49.72 423 ARG A CA 1
ATOM 3237 C C . ARG A 1 423 ? -43.646 12.068 46.875 1.00 49.72 423 ARG A C 1
ATOM 3239 O O . ARG A 1 423 ? -44.171 13.084 46.424 1.00 49.72 423 ARG A O 1
ATOM 3246 N N . PRO A 1 424 ? -44.377 10.972 47.155 1.00 46.12 424 PRO A N 1
ATOM 3247 C CA . PRO A 1 424 ? -45.837 11.033 47.191 1.00 46.12 424 PRO A CA 1
ATOM 3248 C C . PRO A 1 424 ? -46.297 11.857 48.404 1.00 46.12 424 PRO A C 1
ATOM 3250 O O . PRO A 1 424 ? -45.826 11.658 49.530 1.00 46.12 424 PRO A O 1
ATOM 3253 N N . ALA A 1 425 ? -47.224 12.789 48.193 1.00 39.53 425 ALA A N 1
ATOM 3254 C CA . ALA A 1 425 ? -47.868 13.514 49.281 1.00 39.53 425 ALA A CA 1
ATOM 3255 C C . ALA A 1 425 ? -48.854 12.578 50.007 1.00 39.53 425 ALA A C 1
ATOM 3257 O O . ALA A 1 425 ? -49.813 12.107 49.408 1.00 39.53 425 ALA A O 1
ATOM 3258 N N . GLY A 1 426 ? -48.609 12.291 51.290 1.00 47.97 426 GLY A N 1
ATOM 3259 C CA . GLY A 1 426 ? -49.613 11.703 52.192 1.00 47.97 426 GLY A CA 1
ATOM 3260 C C . GLY A 1 426 ? -50.017 10.237 51.977 1.00 47.97 426 GLY A C 1
ATOM 3261 O O . GLY A 1 426 ? -51.066 9.848 52.471 1.00 47.97 426 GLY A O 1
ATOM 3262 N N . ALA A 1 427 ? -49.239 9.413 51.272 1.00 41.59 427 ALA A N 1
ATOM 3263 C CA . ALA A 1 427 ? -49.689 8.065 50.921 1.00 41.59 427 ALA A CA 1
ATOM 3264 C C . ALA A 1 427 ? -49.683 7.084 52.119 1.00 41.59 427 ALA A C 1
ATOM 3266 O O . ALA A 1 427 ? -48.654 6.510 52.478 1.00 41.59 427 ALA A O 1
ATOM 3267 N N . THR A 1 428 ? -50.852 6.886 52.723 1.00 44.97 428 THR A N 1
ATOM 3268 C CA . THR A 1 428 ? -51.305 5.594 53.258 1.00 44.97 428 THR A CA 1
ATOM 3269 C C . THR A 1 428 ? -52.136 4.916 52.176 1.00 44.97 428 THR A C 1
ATOM 3271 O O . THR A 1 428 ? -52.935 5.587 51.524 1.00 44.97 428 THR A O 1
ATOM 3274 N N . ASP A 1 429 ? -51.950 3.612 51.976 1.00 41.25 429 ASP A N 1
ATOM 3275 C CA . ASP A 1 429 ? -52.824 2.812 51.111 1.00 41.25 429 ASP A CA 1
ATOM 3276 C C . ASP A 1 429 ? -54.290 2.989 51.560 1.00 41.25 429 ASP A C 1
ATOM 3278 O O . ASP A 1 429 ? -54.611 2.756 52.731 1.00 41.25 429 ASP A O 1
ATOM 3282 N N . SER A 1 430 ? -55.157 3.445 50.648 1.00 38.75 430 SER A N 1
ATOM 3283 C CA . SER A 1 430 ? -56.562 3.762 50.926 1.00 38.75 430 SER A CA 1
ATOM 3284 C C . SER A 1 430 ? -57.412 2.542 51.287 1.00 38.75 430 SER A C 1
ATOM 3286 O O . SER A 1 430 ? -58.470 2.721 51.884 1.00 38.75 430 SER A O 1
ATOM 3288 N N . GLU A 1 431 ? -56.969 1.322 50.965 1.00 38.84 431 GLU A N 1
ATOM 3289 C CA . GLU A 1 431 ? -57.667 0.081 51.327 1.00 38.84 431 GLU A CA 1
ATOM 3290 C C . GLU A 1 431 ? -57.119 -0.572 52.604 1.00 38.84 431 GLU A C 1
ATOM 3292 O O . GLU A 1 431 ? -57.876 -1.223 53.325 1.00 38.84 431 GLU A O 1
ATOM 3297 N N . THR A 1 432 ? -55.827 -0.409 52.924 1.00 47.75 432 THR A N 1
ATOM 3298 C CA . THR A 1 432 ? -55.182 -1.201 53.997 1.00 47.75 432 THR A CA 1
ATOM 3299 C C . THR A 1 432 ? -54.621 -0.400 55.174 1.00 47.75 432 THR A C 1
ATOM 3301 O O . THR A 1 432 ? -54.269 -0.996 56.197 1.00 47.75 432 THR A O 1
ATOM 3304 N N . GLY A 1 433 ? -54.512 0.931 55.073 1.00 44.66 433 GLY A N 1
ATOM 3305 C CA . GLY A 1 433 ? -54.008 1.796 56.150 1.00 44.66 433 GLY A CA 1
ATOM 3306 C C . GLY A 1 433 ? -52.535 1.572 56.535 1.00 44.66 433 GLY A C 1
ATOM 3307 O O . GLY A 1 433 ? -52.081 2.082 57.561 1.00 44.66 433 GLY A O 1
ATOM 3308 N N . ARG A 1 434 ? -51.768 0.805 55.745 1.00 41.09 434 ARG A N 1
ATOM 3309 C CA . ARG A 1 434 ? -50.348 0.512 56.001 1.00 41.09 434 ARG A CA 1
ATOM 3310 C C . ARG A 1 434 ? -49.414 1.561 55.366 1.00 41.09 434 ARG A C 1
ATOM 3312 O O . ARG A 1 434 ? -49.779 2.178 54.362 1.00 41.09 434 ARG A O 1
ATOM 3319 N N . PRO A 1 435 ? -48.193 1.762 55.913 1.00 43.81 435 PRO A N 1
ATOM 3320 C CA . PRO A 1 435 ? -47.166 2.598 55.286 1.00 43.81 435 PRO A CA 1
ATOM 3321 C C . PRO A 1 435 ? -46.768 2.043 53.912 1.00 43.81 435 PRO A C 1
ATOM 3323 O O . PRO A 1 435 ? -46.516 0.845 53.784 1.00 43.81 435 PRO A O 1
ATOM 3326 N N . VAL A 1 436 ? -46.670 2.911 52.901 1.00 45.34 436 VAL A N 1
ATOM 3327 C CA . VAL A 1 436 ? -46.279 2.537 51.530 1.00 45.34 436 VAL A CA 1
ATOM 3328 C C . VAL A 1 436 ? -44.879 1.912 51.500 1.00 45.34 436 VAL A C 1
ATOM 3330 O O . VAL A 1 436 ? -43.910 2.481 52.009 1.00 45.34 436 VAL A O 1
ATOM 3333 N N . VAL A 1 437 ? -44.784 0.730 50.888 1.00 45.00 437 VAL A N 1
ATOM 3334 C CA . VAL A 1 437 ? -43.542 -0.028 50.674 1.00 45.00 437 VAL A CA 1
ATOM 3335 C C . VAL A 1 437 ? -42.665 0.716 49.648 1.00 45.00 437 VAL A C 1
ATOM 3337 O O . VAL A 1 437 ? -43.185 1.235 48.663 1.00 45.00 437 VAL A O 1
ATOM 3340 N N . PRO A 1 438 ? -41.341 0.841 49.852 1.00 50.34 438 PRO A N 1
ATOM 3341 C CA . PRO A 1 438 ? -40.482 1.574 48.923 1.00 50.34 438 PRO A CA 1
ATOM 3342 C C . PRO A 1 438 ? -40.295 0.830 47.591 1.00 50.34 438 PRO A C 1
ATOM 3344 O O . PRO A 1 438 ? -39.968 -0.355 47.588 1.00 50.34 438 PRO A O 1
ATOM 3347 N N . HIS A 1 439 ? -40.406 1.553 46.473 1.00 52.34 439 HIS A N 1
ATOM 3348 C CA . HIS A 1 439 ? -40.069 1.053 45.136 1.00 52.34 439 HIS A CA 1
ATOM 3349 C C . HIS A 1 439 ? -38.584 1.307 44.809 1.00 52.34 439 HIS A C 1
ATOM 3351 O O . HIS A 1 439 ? -38.000 2.290 45.262 1.00 52.34 439 HIS A O 1
ATOM 3357 N N . GLU A 1 440 ? -37.957 0.423 44.032 1.00 63.91 440 GLU A N 1
ATOM 3358 C CA . GLU A 1 440 ? -36.641 0.615 43.406 1.00 63.91 440 GLU A CA 1
ATOM 3359 C C . GLU A 1 440 ? -36.789 0.455 41.893 1.00 63.91 440 GLU A C 1
ATOM 3361 O O . GLU A 1 440 ? -37.592 -0.362 41.439 1.00 63.91 440 GLU A O 1
ATOM 3366 N N . VAL A 1 441 ? -36.019 1.209 41.102 1.00 67.69 441 VAL A N 1
ATOM 3367 C CA . VAL A 1 441 ? -36.066 1.078 39.637 1.00 67.69 441 VAL A CA 1
ATOM 3368 C C . VAL A 1 441 ? -34.908 0.212 39.169 1.00 67.69 441 VAL A C 1
ATOM 3370 O O . VAL A 1 441 ? -33.744 0.499 39.461 1.00 67.69 441 VAL A O 1
ATOM 3373 N N . PHE A 1 442 ? -35.238 -0.843 38.426 1.00 69.31 442 PHE A N 1
ATOM 3374 C CA . PHE A 1 442 ? -34.274 -1.743 37.806 1.00 69.31 442 PHE A CA 1
ATOM 3375 C C . PHE A 1 442 ? -34.430 -1.705 36.289 1.00 69.31 442 PHE A C 1
ATOM 3377 O O . PHE A 1 442 ? -35.439 -2.156 35.751 1.00 69.31 442 PHE A O 1
ATOM 3384 N N . LEU A 1 443 ? -33.403 -1.224 35.595 1.00 70.94 443 LEU A N 1
ATOM 3385 C CA . LEU A 1 443 ? -33.331 -1.267 34.139 1.00 70.94 443 LEU A CA 1
ATOM 3386 C C . LEU A 1 443 ? -32.519 -2.506 33.724 1.00 70.94 443 LEU A C 1
ATOM 3388 O O . LEU A 1 443 ? -31.354 -2.626 34.125 1.00 70.94 443 LEU A O 1
ATOM 3392 N N . PRO A 1 444 ? -33.112 -3.467 32.991 1.00 68.75 444 PRO A N 1
ATOM 3393 C CA . PRO A 1 444 ? -32.411 -4.679 32.583 1.00 68.75 444 PRO A CA 1
ATOM 3394 C C . PRO A 1 444 ? -31.320 -4.353 31.557 1.00 68.75 444 PRO A C 1
ATOM 3396 O O . PRO A 1 444 ? -31.554 -3.615 30.606 1.00 68.75 444 PRO A O 1
ATOM 3399 N N . LEU A 1 445 ? -30.147 -4.972 31.705 1.00 70.19 445 LEU A N 1
ATOM 3400 C CA . LEU A 1 445 ? -29.052 -4.891 30.724 1.00 70.19 445 LEU A CA 1
ATOM 3401 C C . LEU A 1 445 ? -29.191 -5.962 29.619 1.00 70.19 445 LEU A C 1
ATOM 3403 O O . LEU A 1 445 ? -28.346 -6.070 28.735 1.00 70.19 445 LEU A O 1
ATOM 3407 N N . ASN A 1 446 ? -30.252 -6.780 29.679 1.00 53.09 446 ASN A N 1
ATOM 3408 C CA . ASN A 1 446 ? -30.413 -8.047 28.953 1.00 53.09 446 ASN A CA 1
ATOM 3409 C C . ASN A 1 446 ? -30.448 -7.929 27.415 1.00 53.09 446 ASN A C 1
ATOM 3411 O O . ASN A 1 446 ? -30.360 -8.951 26.740 1.00 53.09 446 ASN A O 1
ATOM 3415 N N . ALA A 1 447 ? -30.526 -6.722 26.851 1.00 49.28 447 ALA A N 1
ATOM 3416 C CA . ALA A 1 447 ? -30.396 -6.502 25.409 1.00 49.28 447 ALA A CA 1
ATOM 3417 C C . ALA A 1 447 ? -28.934 -6.567 24.902 1.00 49.28 447 ALA A C 1
ATOM 3419 O O . ALA A 1 447 ? -28.706 -6.652 23.696 1.00 49.28 447 ALA A O 1
ATOM 3420 N N . LEU A 1 448 ? -27.936 -6.554 25.799 1.00 49.84 448 LEU A N 1
ATOM 3421 C CA . LEU A 1 448 ? -26.520 -6.354 25.446 1.00 49.84 448 LEU A CA 1
ATOM 3422 C C . LEU A 1 448 ? -25.662 -7.632 25.403 1.00 49.84 448 LEU A C 1
ATOM 3424 O O . LEU A 1 448 ? -24.515 -7.585 24.954 1.00 49.84 448 LEU A O 1
ATOM 3428 N N . GLY A 1 449 ? -26.217 -8.787 25.789 1.00 50.22 449 GLY A N 1
ATOM 3429 C CA . GLY A 1 449 ? -25.476 -10.051 25.890 1.00 50.22 449 GLY A CA 1
ATOM 3430 C C . GLY A 1 449 ? -24.517 -10.099 27.089 1.00 50.22 449 GLY A C 1
ATOM 3431 O O . GLY A 1 449 ? -24.438 -9.172 27.891 1.00 50.22 449 GLY A O 1
ATOM 3432 N N . THR A 1 450 ? -23.800 -11.214 27.258 1.00 49.06 450 THR A N 1
ATOM 3433 C CA . THR A 1 450 ? -22.749 -11.342 28.280 1.00 49.06 450 THR A CA 1
ATOM 3434 C C . THR A 1 450 ? -21.543 -10.499 27.876 1.00 49.06 450 THR A C 1
ATOM 3436 O O . THR A 1 450 ? -20.734 -10.951 27.069 1.00 49.06 450 THR A O 1
ATOM 3439 N N . GLN A 1 451 ? -21.437 -9.283 28.405 1.00 58.94 451 GLN A N 1
ATOM 3440 C CA . GLN A 1 451 ? -20.297 -8.406 28.149 1.00 58.94 451 GLN A CA 1
ATOM 3441 C C . GLN A 1 451 ? -19.377 -8.352 29.365 1.00 58.94 451 GLN A C 1
ATOM 3443 O O . GLN A 1 451 ? -19.823 -8.218 30.507 1.00 58.94 451 GLN A O 1
ATOM 3448 N N . ASP A 1 452 ? -18.084 -8.458 29.085 1.00 66.69 452 ASP A N 1
ATOM 3449 C CA . ASP A 1 452 ? -17.014 -8.348 30.072 1.00 66.69 452 ASP A CA 1
ATOM 3450 C C . ASP A 1 452 ? -16.838 -6.912 30.581 1.00 66.69 452 ASP A C 1
ATOM 3452 O O . ASP A 1 452 ? -16.385 -6.707 31.703 1.00 66.69 452 ASP A O 1
ATOM 3456 N N . ASN A 1 453 ? -17.274 -5.928 29.791 1.00 75.44 453 ASN A N 1
ATOM 3457 C CA . ASN A 1 453 ? -17.247 -4.511 30.122 1.00 75.44 453 ASN A CA 1
ATOM 3458 C C . ASN A 1 453 ? -18.658 -3.939 30.000 1.00 75.44 453 ASN A C 1
ATOM 3460 O O . ASN A 1 453 ? -19.342 -4.203 29.018 1.00 75.44 453 ASN A O 1
ATOM 3464 N N . VAL A 1 454 ? -19.089 -3.168 30.996 1.00 79.19 454 VAL A N 1
ATOM 3465 C CA . VAL A 1 454 ? -20.388 -2.478 30.987 1.00 79.19 454 VAL A CA 1
ATOM 3466 C C . VAL A 1 454 ? -20.159 -1.030 31.386 1.00 79.19 454 VAL A C 1
ATOM 3468 O O . VAL A 1 454 ? -19.572 -0.769 32.442 1.00 79.19 454 VAL A O 1
ATOM 3471 N N . SER A 1 455 ? -20.652 -0.089 30.588 1.00 82.69 455 SER A N 1
ATOM 3472 C CA . SER A 1 455 ? -20.687 1.326 30.946 1.00 82.69 455 SER A CA 1
ATOM 3473 C C . SER A 1 455 ? -22.120 1.835 31.026 1.00 82.69 455 SER A C 1
ATOM 3475 O O . SER A 1 455 ? -22.965 1.548 30.188 1.00 82.69 455 SER A O 1
ATOM 3477 N N . VAL A 1 456 ? -22.411 2.617 32.058 1.00 83.12 456 VAL A N 1
ATOM 3478 C CA . VAL A 1 456 ? -23.683 3.324 32.200 1.00 83.12 456 VAL A CA 1
ATOM 3479 C C . VAL A 1 456 ? -23.393 4.806 32.232 1.00 83.12 456 VAL A C 1
ATOM 3481 O O . VAL A 1 456 ? -22.685 5.278 33.122 1.00 83.12 456 VAL A O 1
ATOM 3484 N N . THR A 1 457 ? -23.984 5.540 31.296 1.00 83.88 457 THR A N 1
ATOM 3485 C CA . THR A 1 457 ? -23.974 6.999 31.260 1.00 83.88 457 THR A CA 1
ATOM 3486 C C . THR A 1 457 ? -25.366 7.532 31.602 1.00 83.88 457 THR A C 1
ATOM 3488 O O . THR A 1 457 ? -26.341 7.225 30.923 1.00 83.88 457 THR A O 1
ATOM 3491 N N . VAL A 1 458 ? -25.462 8.351 32.647 1.00 82.56 458 VAL A N 1
ATOM 3492 C CA . VAL A 1 458 ? -26.689 9.019 33.100 1.00 82.56 458 VAL A CA 1
ATOM 3493 C C . VAL A 1 458 ? -26.553 10.514 32.837 1.00 82.56 458 VAL A C 1
ATOM 3495 O O . VAL A 1 458 ? -25.609 11.135 33.329 1.00 82.56 458 VAL A O 1
ATOM 3498 N N . LYS A 1 459 ? -27.482 11.105 32.082 1.00 82.19 459 LYS A N 1
ATOM 3499 C CA . LYS A 1 459 ? -27.581 12.560 31.908 1.00 82.19 459 LYS A CA 1
ATOM 3500 C C . LYS A 1 459 ? -28.533 13.131 32.957 1.00 82.19 459 LYS A C 1
ATOM 3502 O O . LYS A 1 459 ? -29.737 12.886 32.911 1.00 82.19 459 LYS A O 1
ATOM 3507 N N . LEU A 1 460 ? -27.973 13.877 33.905 1.00 81.75 460 LEU A N 1
ATOM 3508 C CA . LEU A 1 460 ? -28.724 14.662 34.878 1.00 81.75 460 LEU A CA 1
ATOM 3509 C C . LEU A 1 460 ? -28.946 16.059 34.308 1.00 81.75 460 LEU A C 1
ATOM 3511 O O . LEU A 1 460 ? -27.982 16.812 34.159 1.00 81.75 460 LEU A O 1
ATOM 3515 N N . ASP A 1 461 ? -30.195 16.396 34.006 1.00 75.81 461 ASP A N 1
ATOM 3516 C CA . ASP A 1 461 ? -30.546 17.725 33.498 1.00 75.81 461 ASP A CA 1
ATOM 3517 C C . ASP A 1 461 ? -30.795 18.710 34.634 1.00 75.81 461 ASP A C 1
ATOM 3519 O O . ASP A 1 461 ? -30.306 19.837 34.593 1.00 75.81 461 ASP A O 1
ATOM 3523 N N . GLU A 1 462 ? -31.489 18.263 35.682 1.00 75.44 462 GLU A N 1
ATOM 3524 C CA . GLU A 1 462 ? -31.706 19.036 36.904 1.00 75.44 462 GLU A CA 1
ATOM 3525 C C . GLU A 1 462 ? -31.396 18.162 38.122 1.00 75.44 462 GLU A C 1
ATOM 3527 O O . GLU A 1 462 ? -31.779 16.993 38.197 1.00 75.44 462 GLU A O 1
ATOM 3532 N N . LEU A 1 463 ? -30.686 18.737 39.089 1.00 79.69 463 LEU A N 1
ATOM 3533 C CA . LEU A 1 463 ? -30.476 18.143 40.402 1.00 79.69 463 LEU A CA 1
ATOM 3534 C C . LEU A 1 463 ? -30.418 19.269 41.425 1.00 79.69 463 LEU A C 1
ATOM 3536 O O . LEU A 1 463 ? -29.494 20.085 41.379 1.00 79.69 463 LEU A O 1
ATOM 3540 N N . THR A 1 464 ? -31.366 19.261 42.356 1.00 73.31 464 THR A N 1
ATOM 3541 C CA . THR A 1 464 ? -31.452 20.227 43.454 1.00 73.31 464 THR A CA 1
ATOM 3542 C C . THR A 1 464 ? -31.716 19.511 44.774 1.00 73.31 464 THR A C 1
ATOM 3544 O O . THR A 1 464 ? -32.670 18.743 44.885 1.00 73.31 464 THR A O 1
ATOM 3547 N N . PHE A 1 465 ? -30.881 19.803 45.773 1.00 70.81 465 PHE A N 1
ATOM 3548 C CA . PHE A 1 465 ? -31.086 19.461 47.182 1.00 70.81 465 PHE A CA 1
ATOM 3549 C C . PHE A 1 465 ? -31.647 20.698 47.908 1.00 70.81 465 PHE A C 1
ATOM 3551 O O . PHE A 1 465 ? -31.090 21.782 47.768 1.00 70.81 465 PHE A O 1
ATOM 3558 N N . ALA A 1 466 ? -32.717 20.584 48.691 1.00 57.53 466 ALA A N 1
ATOM 3559 C CA . ALA A 1 466 ? -33.322 21.697 49.433 1.00 57.53 466 ALA A CA 1
ATOM 3560 C C . ALA A 1 466 ? -32.877 21.715 50.907 1.00 57.53 466 ALA A C 1
ATOM 3562 O O . ALA A 1 466 ? -32.816 22.790 51.504 1.00 57.53 466 ALA A O 1
ATOM 3563 N N . GLY A 1 467 ? -32.491 20.573 51.489 1.00 54.78 467 GLY A N 1
ATOM 3564 C CA . GLY A 1 467 ? -32.056 20.454 52.890 1.00 54.78 467 GLY A CA 1
ATOM 3565 C C . GLY A 1 467 ? -30.536 20.455 53.137 1.00 54.78 467 GLY A C 1
ATOM 3566 O O . GLY A 1 467 ? -29.739 20.058 52.287 1.00 54.78 467 GLY A O 1
ATOM 3567 N N . LEU A 1 468 ? -30.117 20.875 54.343 1.00 51.97 468 LEU A N 1
ATOM 3568 C CA . LEU A 1 468 ? -28.738 20.757 54.870 1.00 51.97 468 LEU A CA 1
ATOM 3569 C C . LEU A 1 468 ? -28.399 19.339 55.383 1.00 51.97 468 LEU A C 1
ATOM 3571 O O . LEU A 1 468 ? -27.294 19.106 55.874 1.00 51.97 468 LEU A O 1
ATOM 3575 N N . GLU A 1 469 ? -29.330 18.384 55.314 1.00 54.62 469 GLU A N 1
ATOM 3576 C CA . GLU A 1 469 ? -29.140 17.067 55.918 1.00 54.62 469 GLU A CA 1
ATOM 3577 C C . GLU A 1 469 ? -28.171 16.188 55.108 1.00 54.62 469 GLU A C 1
ATOM 3579 O O . GLU A 1 469 ? -28.473 15.706 54.020 1.00 54.62 469 GLU A O 1
ATOM 3584 N N . ALA A 1 470 ? -27.011 15.879 55.697 1.00 54.88 470 ALA A N 1
ATOM 3585 C CA . ALA A 1 470 ? -25.952 15.027 55.131 1.00 54.88 470 ALA A CA 1
ATOM 3586 C C . ALA A 1 470 ? -26.341 13.540 54.910 1.00 54.88 470 ALA A C 1
ATOM 3588 O O . ALA A 1 470 ? -25.477 12.673 54.729 1.00 54.88 470 ALA A O 1
ATOM 3589 N N . LYS A 1 471 ? -27.634 13.205 54.979 1.00 61.44 471 LYS A N 1
ATOM 3590 C CA . LYS A 1 471 ? -28.147 11.830 54.914 1.00 61.44 471 LYS A CA 1
ATOM 3591 C C . LYS A 1 471 ? -28.792 11.482 53.573 1.00 61.44 471 LYS A C 1
ATOM 3593 O O . LYS A 1 471 ? -29.006 10.296 53.321 1.00 61.44 471 LYS A O 1
ATOM 3598 N N . GLU A 1 472 ? -29.024 12.463 52.705 1.00 70.50 472 GLU A N 1
ATOM 3599 C CA . GLU A 1 472 ? -29.641 12.252 51.395 1.00 70.50 472 GLU A CA 1
ATOM 3600 C C . GLU A 1 472 ? -28.655 11.726 50.353 1.00 70.50 472 GLU A C 1
ATOM 3602 O O . GLU A 1 472 ? -27.547 12.246 50.182 1.00 70.50 472 GLU A O 1
ATOM 3607 N N . ARG A 1 473 ? -29.045 10.649 49.664 1.00 76.12 473 ARG A N 1
ATOM 3608 C CA . ARG A 1 473 ? -28.208 9.964 48.676 1.00 76.12 473 ARG A CA 1
ATOM 3609 C C . ARG A 1 473 ? -29.034 9.479 47.499 1.00 76.12 473 ARG A C 1
ATOM 3611 O O . ARG A 1 473 ? -30.003 8.755 47.698 1.00 76.12 473 ARG A O 1
ATOM 3618 N N . ILE A 1 474 ? -28.567 9.764 46.291 1.00 80.00 474 ILE A N 1
ATOM 3619 C CA . ILE A 1 474 ? -29.046 9.157 45.044 1.00 80.00 474 ILE A CA 1
ATOM 3620 C C . ILE A 1 474 ? -27.977 8.176 44.581 1.00 80.00 474 ILE A C 1
ATOM 3622 O O . ILE A 1 474 ? -26.787 8.499 44.584 1.00 80.00 474 ILE A O 1
ATOM 3626 N N . ARG A 1 475 ? -28.371 6.958 44.216 1.00 83.88 475 ARG A N 1
ATOM 3627 C CA . ARG A 1 475 ? -27.442 5.895 43.833 1.00 83.88 475 ARG A CA 1
ATOM 3628 C C . ARG A 1 475 ? -27.817 5.304 42.488 1.00 83.88 475 ARG A C 1
ATOM 3630 O O . ARG A 1 475 ? -28.949 4.860 42.314 1.00 83.88 475 ARG A O 1
ATOM 3637 N N . PHE A 1 476 ? -26.821 5.198 41.616 1.00 86.62 476 PHE A N 1
ATOM 3638 C CA . PHE A 1 476 ? -26.889 4.443 40.368 1.00 86.62 476 PHE A CA 1
ATOM 3639 C C . PHE A 1 476 ? -25.876 3.308 40.462 1.00 86.62 476 PHE A C 1
ATOM 3641 O O . PHE A 1 476 ? -24.675 3.558 40.590 1.00 86.62 476 PHE A O 1
ATOM 3648 N N . GLY A 1 477 ? -26.351 2.066 40.484 1.00 86.81 477 GLY A N 1
ATOM 3649 C CA . GLY A 1 477 ? -25.505 0.901 40.725 1.00 86.81 477 GLY A CA 1
ATOM 3650 C C . GLY A 1 477 ? -25.767 -0.237 39.762 1.00 86.81 477 GLY A C 1
ATOM 3651 O O . GLY A 1 477 ? -26.910 -0.525 39.437 1.00 86.81 477 GLY A O 1
ATOM 3652 N N . LEU A 1 478 ? -24.709 -0.926 39.356 1.00 85.06 478 LEU A N 1
ATOM 3653 C CA . LEU A 1 478 ? -24.823 -2.169 38.603 1.00 85.06 478 LEU A CA 1
ATOM 3654 C C . LEU A 1 478 ? -24.995 -3.335 39.576 1.00 85.06 478 LEU A C 1
ATOM 3656 O O . LEU A 1 478 ? -24.256 -3.444 40.556 1.00 85.06 478 LEU A O 1
ATOM 3660 N N . THR A 1 479 ? -25.979 -4.199 39.339 1.00 77.38 479 THR A N 1
ATOM 3661 C CA . THR A 1 479 ? -26.298 -5.322 40.232 1.00 77.38 479 THR A CA 1
ATOM 3662 C C . THR A 1 479 ? -26.624 -6.603 39.471 1.00 77.38 479 THR A C 1
ATOM 3664 O O . THR A 1 479 ? -27.001 -6.575 38.297 1.00 77.38 479 THR A O 1
ATOM 3667 N N . HIS A 1 480 ? -26.433 -7.733 40.151 1.00 71.88 480 HIS A N 1
ATOM 3668 C CA . HIS A 1 480 ? -26.650 -9.067 39.607 1.00 71.88 480 HIS A CA 1
ATOM 3669 C C . HIS A 1 480 ? -28.125 -9.492 39.616 1.00 71.88 480 HIS A C 1
ATOM 3671 O O . HIS A 1 480 ? -28.589 -10.093 38.651 1.00 71.88 480 HIS A O 1
ATOM 3677 N N . ASP A 1 481 ? -28.856 -9.174 40.684 1.00 64.81 481 ASP A N 1
ATOM 3678 C CA . ASP A 1 481 ? -30.190 -9.714 40.958 1.00 64.81 481 ASP A CA 1
ATOM 3679 C C . ASP A 1 481 ? -31.140 -8.624 41.489 1.00 64.81 481 ASP A C 1
ATOM 3681 O O . ASP A 1 481 ? -30.708 -7.682 42.158 1.00 64.81 481 ASP A O 1
ATOM 3685 N N . ARG A 1 482 ? -32.427 -8.746 41.148 1.00 59.28 482 ARG A N 1
ATOM 3686 C CA . ARG A 1 482 ? -33.516 -7.868 41.594 1.00 59.28 482 ARG A CA 1
ATOM 3687 C C . ARG A 1 482 ? -33.979 -8.221 43.014 1.00 59.28 482 ARG A C 1
ATOM 3689 O O . ARG A 1 482 ? -34.309 -7.313 43.772 1.00 59.28 482 ARG A O 1
ATOM 3696 N N . GLU A 1 483 ? -33.956 -9.499 43.399 1.00 52.41 483 GLU A N 1
ATOM 3697 C CA . GLU A 1 483 ? -34.494 -9.968 44.690 1.00 52.41 483 GLU A CA 1
ATOM 3698 C C . GLU A 1 483 ? -33.473 -9.853 45.837 1.00 52.41 483 GLU A C 1
ATOM 3700 O O . GLU A 1 483 ? -33.810 -9.429 46.950 1.00 52.41 483 GLU A O 1
ATOM 3705 N N . SER A 1 484 ? -32.193 -10.119 45.549 1.00 55.53 484 SER A N 1
ATOM 3706 C CA . SER A 1 484 ? -31.065 -9.909 46.464 1.00 55.53 484 SER A CA 1
ATOM 3707 C C . SER A 1 484 ? -29.999 -8.984 45.846 1.00 55.53 484 SER A C 1
ATOM 3709 O O . SER A 1 484 ? -28.959 -9.451 45.364 1.00 55.53 484 SER A O 1
ATOM 3711 N N . PRO A 1 485 ? -30.208 -7.650 45.869 1.00 57.00 485 PRO A N 1
ATOM 3712 C CA . PRO A 1 485 ? -29.424 -6.693 45.092 1.00 57.00 485 PRO A CA 1
ATOM 3713 C C . PRO A 1 485 ? -28.051 -6.415 45.716 1.00 57.00 485 PRO A C 1
ATOM 3715 O O . PRO A 1 485 ? -27.793 -5.362 46.312 1.00 57.00 485 PRO A O 1
ATOM 3718 N N . LEU A 1 486 ? -27.135 -7.367 45.562 1.00 64.25 486 LEU A N 1
ATOM 3719 C CA . LEU A 1 486 ? -25.714 -7.153 45.795 1.00 64.25 486 LEU A CA 1
ATOM 3720 C C . LEU A 1 486 ? -25.167 -6.306 44.637 1.00 64.25 486 LEU A C 1
ATOM 3722 O O . LEU A 1 486 ? -25.205 -6.699 43.471 1.00 64.25 486 LEU A O 1
ATOM 3726 N N . VAL A 1 487 ? -24.718 -5.097 44.957 1.00 67.69 487 VAL A N 1
ATOM 3727 C CA . VAL A 1 487 ? -24.232 -4.108 43.984 1.00 67.69 487 VAL A CA 1
ATOM 3728 C C . VAL A 1 487 ? -22.771 -4.408 43.631 1.00 67.69 487 VAL A C 1
ATOM 3730 O O . VAL A 1 487 ? -21.948 -4.494 44.532 1.00 67.69 487 VAL A O 1
ATOM 3733 N N . THR A 1 488 ? -22.421 -4.536 42.350 1.00 78.12 488 THR A N 1
ATOM 3734 C CA . THR A 1 488 ? -21.026 -4.720 41.903 1.00 78.12 488 THR A CA 1
ATOM 3735 C C . THR A 1 488 ? -20.230 -3.431 42.113 1.00 78.12 488 THR A C 1
ATOM 3737 O O . THR A 1 488 ? -19.238 -3.414 42.838 1.00 78.12 488 THR A O 1
ATOM 3740 N N . ALA A 1 489 ? -20.730 -2.328 41.557 1.00 86.06 489 ALA A N 1
ATOM 3741 C CA . ALA A 1 489 ? -20.236 -0.975 41.787 1.00 86.06 489 ALA A CA 1
ATOM 3742 C C . ALA A 1 489 ? -21.393 0.022 41.661 1.00 86.06 489 ALA A C 1
ATOM 3744 O O . ALA A 1 489 ? -22.367 -0.232 40.944 1.00 86.06 489 ALA A O 1
ATOM 3745 N N . ARG A 1 490 ? -21.298 1.158 42.352 1.00 88.56 490 ARG A N 1
ATOM 3746 C CA . ARG A 1 490 ? -22.249 2.267 42.243 1.00 88.56 490 ARG A CA 1
ATOM 3747 C C . ARG A 1 490 ? -21.577 3.621 42.329 1.00 88.56 490 ARG A C 1
ATOM 3749 O O . ARG A 1 490 ? -20.612 3.803 43.070 1.00 88.56 490 ARG A O 1
ATOM 3756 N N . MET A 1 491 ? -22.178 4.583 41.645 1.00 91.38 491 MET A N 1
ATOM 3757 C CA . MET A 1 491 ? -21.990 5.998 41.927 1.00 91.38 491 MET A CA 1
ATOM 3758 C C . MET A 1 491 ? -23.040 6.455 42.945 1.00 91.38 491 MET A C 1
ATOM 3760 O O . MET A 1 491 ? -24.203 6.046 42.889 1.00 91.38 491 MET A O 1
ATOM 3764 N N . VAL A 1 492 ? -22.621 7.283 43.897 1.00 87.88 492 VAL A N 1
ATOM 3765 C CA . VAL A 1 492 ? -23.490 7.871 44.915 1.00 87.88 492 VAL A CA 1
ATOM 3766 C C . VAL A 1 492 ? -23.316 9.377 44.879 1.00 87.88 492 VAL A C 1
ATOM 3768 O O . VAL A 1 492 ? -22.210 9.879 45.081 1.00 87.88 492 VAL A O 1
ATOM 3771 N N . ILE A 1 493 ? -24.419 10.073 44.643 1.00 87.94 493 ILE A N 1
ATOM 3772 C CA . ILE A 1 493 ? -24.506 11.525 44.707 1.00 87.94 493 ILE A CA 1
ATOM 3773 C C . ILE A 1 493 ? -25.137 11.885 46.041 1.00 87.94 493 ILE A C 1
ATOM 3775 O O . ILE A 1 493 ? -26.157 11.312 46.425 1.00 87.94 493 ILE A O 1
ATOM 3779 N N . SER A 1 494 ? -24.524 12.816 46.754 1.00 85.00 494 SER A N 1
ATOM 3780 C CA . SER A 1 494 ? -25.005 13.295 48.049 1.00 85.00 494 SER A CA 1
ATOM 3781 C C . SER A 1 494 ? -24.588 14.740 48.266 1.00 85.00 494 SER A C 1
ATOM 3783 O O . SER A 1 494 ? -23.732 15.249 47.543 1.00 85.00 494 SER A O 1
ATOM 3785 N N . ARG A 1 495 ? -25.123 15.381 49.301 1.00 82.06 495 ARG A N 1
ATOM 3786 C CA . ARG A 1 495 ? -24.691 16.711 49.734 1.00 82.06 495 ARG A CA 1
ATOM 3787 C C . ARG A 1 495 ? -23.885 16.629 51.031 1.00 82.06 495 ARG A C 1
ATOM 3789 O O . ARG A 1 495 ? -24.215 15.855 51.927 1.00 82.06 495 ARG A O 1
ATOM 3796 N N . ASN A 1 496 ? -22.828 17.427 51.130 1.00 81.94 496 ASN A N 1
ATOM 3797 C CA . ASN A 1 496 ? -22.126 17.702 52.384 1.00 81.94 496 ASN A CA 1
ATOM 3798 C C . ASN A 1 496 ? -21.979 19.221 52.591 1.00 81.94 496 ASN A C 1
ATOM 3800 O O . ASN A 1 496 ? -22.501 20.013 51.807 1.00 81.94 496 ASN A O 1
ATOM 3804 N N . GLU A 1 497 ? -21.250 19.629 53.631 1.00 79.50 497 GLU A N 1
ATOM 3805 C CA . GLU A 1 497 ? -21.006 21.043 53.967 1.00 79.50 497 GLU A CA 1
ATOM 3806 C C . GLU A 1 497 ? -20.379 21.856 52.822 1.00 79.50 497 GLU A C 1
ATOM 3808 O O . GLU A 1 497 ? -20.568 23.066 52.754 1.00 79.50 497 GLU A O 1
ATOM 3813 N N . LYS A 1 498 ? -19.650 21.202 51.908 1.00 82.38 498 LYS A N 1
ATOM 3814 C CA . LYS A 1 498 ? -18.977 21.854 50.780 1.00 82.38 498 LYS A CA 1
ATOM 3815 C C . LYS A 1 498 ? -19.845 21.957 49.528 1.00 82.38 498 LYS A C 1
ATOM 3817 O O . LYS A 1 498 ? -19.438 22.669 48.621 1.00 82.38 498 LYS A O 1
ATOM 3822 N N . GLY A 1 499 ? -20.973 21.247 49.450 1.00 85.44 499 GLY A N 1
ATOM 3823 C CA . GLY A 1 499 ? -21.858 21.213 48.281 1.00 85.44 499 GLY A CA 1
ATOM 3824 C C . GLY A 1 499 ? -22.213 19.794 47.824 1.00 85.44 499 GLY A C 1
ATOM 3825 O O . GLY A 1 499 ? -22.227 18.853 48.623 1.00 85.44 499 GLY A O 1
ATOM 3826 N N . ILE A 1 500 ? -22.528 19.631 46.537 1.00 87.94 500 ILE A N 1
ATOM 3827 C CA . ILE A 1 500 ? -22.869 18.330 45.940 1.00 87.94 500 ILE A CA 1
ATOM 3828 C C . ILE A 1 500 ? -21.585 17.544 45.680 1.00 87.94 500 ILE A C 1
ATOM 3830 O O . ILE A 1 500 ? -20.674 18.027 45.006 1.00 87.94 500 ILE A O 1
ATOM 3834 N N . VAL A 1 501 ? -21.527 16.308 46.169 1.00 89.38 501 VAL A N 1
ATOM 3835 C CA . VAL A 1 501 ? -20.394 15.397 45.999 1.00 89.38 501 VAL A CA 1
ATOM 3836 C C . VAL A 1 501 ? -20.792 14.105 45.296 1.00 89.38 501 VAL A C 1
ATOM 3838 O O . VAL A 1 501 ? -21.899 13.593 45.465 1.00 89.38 501 VAL A O 1
ATOM 3841 N N . LEU A 1 502 ? -19.841 13.557 44.546 1.00 92.06 502 LEU A N 1
ATOM 3842 C CA . LEU A 1 502 ? -19.911 12.265 43.880 1.00 92.06 502 LEU A CA 1
ATOM 3843 C C . LEU A 1 502 ? -18.878 11.325 44.491 1.00 92.06 502 LEU A C 1
ATOM 3845 O O . LEU A 1 502 ? -17.698 11.652 44.550 1.00 92.06 502 LEU A O 1
ATOM 3849 N N . GLN A 1 503 ? -19.302 10.141 44.908 1.00 90.88 503 GLN A N 1
ATOM 3850 C CA . GLN A 1 503 ? -18.406 9.094 45.396 1.00 90.88 503 GLN A CA 1
ATOM 3851 C C . GLN A 1 503 ? -18.707 7.770 44.689 1.00 90.88 503 GLN A C 1
ATOM 3853 O O . GLN A 1 503 ? -19.821 7.544 44.209 1.00 90.88 503 GLN A O 1
ATOM 3858 N N . GLY A 1 504 ? -17.722 6.878 44.657 1.00 88.75 504 GLY A N 1
ATOM 3859 C CA . GLY A 1 504 ? -17.879 5.527 44.124 1.00 88.75 504 GLY A CA 1
ATOM 3860 C C . GLY A 1 504 ? -17.791 4.488 45.223 1.00 88.75 504 GLY A C 1
ATOM 3861 O O . GLY A 1 504 ? -16.909 4.572 46.070 1.00 88.75 504 GLY A O 1
ATOM 3862 N N . GLU A 1 505 ? -18.660 3.486 45.190 1.00 87.06 505 GLU A N 1
ATOM 3863 C CA . GLU A 1 505 ? -18.668 2.396 46.166 1.00 87.06 505 GLU A CA 1
ATOM 3864 C C . GLU A 1 505 ? -18.799 1.042 45.455 1.00 87.06 505 GLU A C 1
ATOM 3866 O O . GLU A 1 505 ? -19.682 0.869 44.616 1.00 87.06 505 GLU A O 1
ATOM 3871 N N . ALA A 1 506 ? -17.971 0.069 45.834 1.00 83.00 506 ALA A N 1
ATOM 3872 C CA . ALA A 1 506 ? -18.081 -1.333 45.428 1.00 83.00 506 ALA A CA 1
ATOM 3873 C C . ALA A 1 506 ? -18.299 -2.222 46.668 1.00 83.00 506 ALA A C 1
ATOM 3875 O O . ALA A 1 506 ? -17.689 -1.990 47.712 1.00 83.00 506 ALA A O 1
ATOM 3876 N N . TYR A 1 507 ? -19.196 -3.214 46.598 1.00 72.00 507 TYR A N 1
ATOM 3877 C CA . TYR A 1 507 ? -19.471 -4.117 47.731 1.00 72.00 507 TYR A CA 1
ATOM 3878 C C . TYR A 1 507 ? -18.525 -5.324 47.749 1.00 72.00 507 TYR A C 1
ATOM 3880 O O . TYR A 1 507 ? -18.091 -5.802 46.707 1.00 72.00 507 TYR A O 1
ATOM 3888 N N . GLY A 1 508 ? -18.300 -5.890 48.942 1.00 60.66 508 GLY A N 1
ATOM 3889 C CA . GLY A 1 508 ? -17.610 -7.177 49.105 1.00 60.66 508 GLY A CA 1
ATOM 3890 C C . GLY A 1 508 ? -16.083 -7.101 49.029 1.00 60.66 508 GLY A C 1
ATOM 3891 O O . GLY A 1 508 ? -15.479 -7.932 48.367 1.00 60.66 508 GLY A O 1
ATOM 3892 N N . GLY A 1 509 ? -15.466 -6.117 49.692 1.00 60.38 509 GLY A N 1
ATOM 3893 C CA . GLY A 1 509 ? -14.004 -5.930 49.716 1.00 60.38 509 GLY A CA 1
ATOM 3894 C C . GLY A 1 509 ? -13.457 -4.976 48.644 1.00 60.38 509 GLY A C 1
ATOM 3895 O O . GLY A 1 509 ? -12.252 -4.752 48.594 1.00 60.38 509 GLY A O 1
ATOM 3896 N N . GLY A 1 510 ? -14.326 -4.397 47.807 1.00 67.38 510 GLY A N 1
ATOM 3897 C CA . GLY A 1 510 ? -13.955 -3.420 46.778 1.00 67.38 510 GLY A CA 1
ATOM 3898 C C . GLY A 1 510 ? -13.498 -2.060 47.327 1.00 67.38 510 GLY A C 1
ATOM 3899 O O . GLY A 1 510 ? -13.797 -1.682 48.461 1.00 67.38 510 GLY A O 1
ATOM 3900 N N . THR A 1 511 ? -12.762 -1.309 46.505 1.00 76.69 511 THR A N 1
ATOM 3901 C CA . THR A 1 511 ? -12.210 0.008 46.874 1.00 76.69 511 THR A CA 1
ATOM 3902 C C . THR A 1 511 ? -13.291 1.086 46.810 1.00 76.69 511 THR A C 1
ATOM 3904 O O . THR A 1 511 ? -14.122 1.068 45.909 1.00 76.69 511 THR A O 1
ATOM 3907 N N . LYS A 1 512 ? -13.267 2.055 47.734 1.00 84.38 512 LYS A N 1
ATOM 3908 C CA . LYS A 1 512 ? -14.131 3.242 47.692 1.00 84.38 512 LYS A CA 1
ATOM 3909 C C . LYS A 1 512 ? -13.410 4.390 46.980 1.00 84.38 512 LYS A C 1
ATOM 3911 O O . LYS A 1 512 ? -12.305 4.750 47.377 1.00 84.38 512 LYS A O 1
ATOM 3916 N N . ILE A 1 513 ? -14.050 5.004 45.986 1.00 86.25 513 ILE A N 1
ATOM 3917 C CA . ILE A 1 513 ? -13.581 6.275 45.416 1.00 86.25 513 ILE A CA 1
ATOM 3918 C C . ILE A 1 513 ? -13.998 7.386 46.380 1.00 86.25 513 ILE A C 1
ATOM 3920 O O . ILE A 1 513 ? -15.184 7.515 46.708 1.00 86.25 513 ILE A O 1
ATOM 3924 N N . VAL A 1 514 ? -13.020 8.163 46.850 1.00 86.12 514 VAL A N 1
ATOM 3925 C CA . VAL A 1 514 ? -13.241 9.273 47.786 1.00 86.12 514 VAL A CA 1
ATOM 3926 C C . VAL A 1 514 ? -14.226 10.302 47.211 1.00 86.12 514 VAL A C 1
ATOM 3928 O O . VAL A 1 514 ? -14.251 10.498 45.996 1.00 86.12 514 VAL A O 1
ATOM 3931 N N . PRO A 1 515 ? -15.051 10.963 48.045 1.00 87.69 515 PRO A N 1
ATOM 3932 C CA . PRO A 1 515 ? -15.999 11.961 47.559 1.00 87.69 515 PRO A CA 1
ATOM 3933 C C . PRO A 1 515 ? -15.312 13.114 46.818 1.00 87.69 515 PRO A C 1
ATOM 3935 O O . PRO A 1 515 ? -14.437 13.780 47.370 1.00 87.69 515 PRO A O 1
ATOM 3938 N N . VAL A 1 516 ? -15.752 13.376 45.589 1.00 89.44 516 VAL A N 1
ATOM 3939 C CA . VAL A 1 516 ? -15.302 14.484 44.741 1.00 89.44 516 VAL A CA 1
ATOM 3940 C C . VAL A 1 516 ? -16.391 15.549 44.678 1.00 89.44 516 VAL A C 1
ATOM 3942 O O . VAL A 1 516 ? -17.553 15.233 44.430 1.00 89.44 516 VAL A O 1
ATOM 3945 N N . LEU A 1 517 ? -16.023 16.814 44.889 1.00 89.94 517 LEU A N 1
ATOM 3946 C CA . LEU A 1 517 ? -16.947 17.945 44.793 1.00 89.94 517 LEU A CA 1
ATOM 3947 C C . LEU A 1 517 ? -17.366 18.177 43.333 1.00 89.94 517 LEU A C 1
ATOM 3949 O O . LEU A 1 517 ? -16.515 18.391 42.472 1.00 89.94 517 LEU A O 1
ATOM 3953 N N . LEU A 1 518 ? -18.673 18.141 43.062 1.00 87.31 518 LEU A N 1
ATOM 3954 C CA . LEU A 1 518 ? -19.257 18.469 41.759 1.00 87.31 518 LEU A CA 1
ATOM 3955 C C . LEU A 1 518 ? -19.557 19.966 41.641 1.00 87.31 518 LEU A C 1
ATOM 3957 O O . LEU A 1 518 ? -19.225 20.574 40.624 1.00 87.31 518 LEU A O 1
ATOM 3961 N N . CYS A 1 519 ? -20.153 20.558 42.678 1.00 87.12 519 CYS A N 1
ATOM 3962 C CA . CYS A 1 519 ? -20.406 21.995 42.776 1.00 87.12 519 CYS A CA 1
ATOM 3963 C C . CYS A 1 519 ? -20.559 22.428 44.239 1.00 87.12 519 CYS A C 1
ATOM 3965 O O . CYS A 1 519 ? -21.008 21.642 45.070 1.00 87.12 519 CYS A O 1
ATOM 3967 N N . ALA A 1 520 ? -20.238 23.689 44.542 1.00 84.62 520 ALA A N 1
ATOM 3968 C CA . ALA A 1 520 ? -20.345 24.235 45.898 1.00 84.62 520 ALA A CA 1
ATOM 3969 C C . ALA A 1 520 ? -21.790 24.560 46.337 1.00 84.62 520 ALA A C 1
ATOM 3971 O O . ALA A 1 520 ? -22.069 24.716 47.523 1.00 84.62 520 ALA A O 1
ATOM 3972 N N . GLY A 1 521 ? -22.710 24.670 45.375 1.00 80.88 521 GLY A N 1
ATOM 3973 C CA . GLY A 1 521 ? -24.110 25.008 45.611 1.00 80.88 521 GLY A CA 1
ATOM 3974 C C . GLY A 1 521 ? -24.995 23.809 45.950 1.00 80.88 521 GLY A C 1
ATOM 3975 O O . GLY A 1 521 ? -24.538 22.677 46.105 1.00 80.88 521 GLY A O 1
ATOM 3976 N N . VAL A 1 522 ? -26.293 24.092 46.034 1.00 75.62 522 VAL A N 1
ATOM 3977 C CA . VAL A 1 522 ? -27.351 23.102 46.293 1.00 75.62 522 VAL A CA 1
ATOM 3978 C C . VAL A 1 522 ? -27.988 22.555 45.016 1.00 75.62 522 VAL A C 1
ATOM 3980 O O . VAL A 1 522 ? -28.718 21.568 45.065 1.00 75.62 522 VAL A O 1
ATOM 3983 N N . SER A 1 523 ? -27.668 23.178 43.880 1.00 81.88 523 SER A N 1
ATOM 3984 C CA . SER A 1 523 ? -28.111 22.793 42.545 1.00 81.88 523 SER A CA 1
ATOM 3985 C C . SER A 1 523 ? -26.915 22.650 41.615 1.00 81.88 523 SER A C 1
ATOM 3987 O O . SER A 1 523 ? -25.951 23.417 41.726 1.00 81.88 523 SER A O 1
ATOM 3989 N N . LEU A 1 524 ? -26.987 21.701 40.680 1.00 85.06 524 LEU A N 1
ATOM 3990 C CA . LEU A 1 524 ? -26.001 21.620 39.604 1.00 85.06 524 LEU A CA 1
ATOM 3991 C C . LEU A 1 524 ? -26.051 22.895 38.740 1.00 85.06 524 LEU A C 1
ATOM 3993 O O . LEU A 1 524 ? -27.140 23.361 38.408 1.00 85.06 524 LEU A O 1
ATOM 3997 N N . PRO A 1 525 ? -24.895 23.460 38.347 1.00 84.50 525 PRO A N 1
ATOM 3998 C CA . PRO A 1 525 ? -24.845 24.698 37.566 1.00 84.50 525 PRO A CA 1
ATOM 3999 C C . PRO A 1 525 ? -25.201 24.502 36.083 1.00 84.50 525 PRO A C 1
ATOM 4001 O O . PRO A 1 525 ? -25.485 25.471 35.387 1.00 84.50 525 PRO A O 1
ATOM 4004 N N . ALA A 1 526 ? -25.135 23.265 35.586 1.00 86.25 526 ALA A N 1
ATOM 4005 C CA . ALA A 1 526 ? -25.435 22.878 34.212 1.00 86.25 526 ALA A CA 1
ATOM 4006 C C . ALA A 1 526 ? -25.709 21.363 34.149 1.00 86.25 526 ALA A C 1
ATOM 4008 O O . ALA A 1 526 ? -25.289 20.643 35.067 1.00 86.25 526 ALA A O 1
ATOM 4009 N N . PRO A 1 527 ? -26.324 20.860 33.060 1.00 86.38 527 PRO A N 1
ATOM 4010 C CA . PRO A 1 527 ? -26.507 19.431 32.854 1.00 86.38 527 PRO A CA 1
ATOM 4011 C C . PRO A 1 527 ? -25.190 18.655 32.937 1.00 86.38 527 PRO A C 1
ATOM 4013 O O . PRO A 1 527 ? -24.156 19.070 32.392 1.00 86.38 527 PRO A O 1
ATOM 4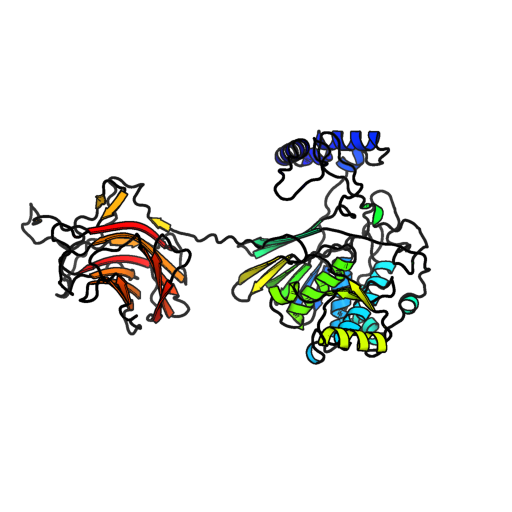016 N N . LEU A 1 528 ? -25.241 17.511 33.612 1.00 88.06 528 LEU A N 1
ATOM 4017 C CA . LEU A 1 528 ? -24.083 16.696 33.954 1.00 88.06 528 LEU A CA 1
ATOM 4018 C C . LEU A 1 528 ? -24.274 15.267 33.455 1.00 88.06 528 LEU A C 1
ATOM 4020 O O . LEU A 1 528 ? -25.205 14.574 33.857 1.00 88.06 528 LEU A O 1
ATOM 4024 N N . LEU A 1 529 ? -23.343 14.797 32.629 1.00 88.44 529 LEU A N 1
ATOM 4025 C CA . LEU A 1 529 ? -23.220 13.385 32.307 1.00 88.44 529 LEU A CA 1
ATOM 4026 C C . LEU A 1 529 ? -22.356 12.709 33.368 1.00 88.44 529 LEU A C 1
ATOM 4028 O O . LEU A 1 529 ? -21.215 13.112 33.609 1.00 88.44 529 LEU A O 1
ATOM 4032 N N . LEU A 1 530 ? -22.896 11.659 33.972 1.00 89.62 530 LEU A N 1
ATOM 4033 C CA . LEU A 1 530 ? -22.209 10.784 34.909 1.00 89.62 530 LEU A CA 1
ATOM 4034 C C . LEU A 1 530 ? -22.013 9.426 34.260 1.00 89.62 530 LEU A C 1
ATOM 4036 O O . LEU A 1 530 ? -22.984 8.812 33.830 1.00 89.62 530 LEU A O 1
ATOM 4040 N N . ARG A 1 531 ? -20.780 8.932 34.223 1.00 91.62 531 ARG A N 1
ATOM 4041 C CA . ARG A 1 531 ? -20.468 7.622 33.660 1.00 91.62 531 ARG A CA 1
ATOM 4042 C C . ARG A 1 531 ? -19.866 6.710 34.720 1.00 91.62 531 ARG A C 1
ATOM 4044 O O . ARG A 1 531 ? -18.890 7.075 35.370 1.00 91.62 531 ARG A O 1
ATOM 4051 N N . LEU A 1 532 ? -20.451 5.527 34.887 1.00 90.69 532 LEU A N 1
ATOM 4052 C CA . LEU A 1 532 ? -19.900 4.412 35.658 1.00 90.69 532 LEU A CA 1
ATOM 4053 C C . LEU A 1 532 ? -19.518 3.314 34.674 1.00 90.69 532 LEU A C 1
ATOM 4055 O O . LEU A 1 532 ? -20.397 2.737 34.045 1.00 90.69 532 LEU A O 1
ATOM 4059 N N . SER A 1 533 ? -18.229 3.005 34.584 1.00 89.38 533 SER A N 1
ATOM 4060 C CA . SER A 1 533 ? -17.734 1.893 33.768 1.00 89.38 533 SER A CA 1
ATOM 4061 C C . SER A 1 533 ? -17.202 0.795 34.677 1.00 89.38 533 SER A C 1
ATOM 4063 O O . SER A 1 533 ? -16.454 1.088 35.610 1.00 89.38 533 SER A O 1
ATOM 4065 N N . VAL A 1 534 ? -17.587 -0.451 34.418 1.00 86.56 534 VAL A N 1
ATOM 4066 C CA . VAL A 1 534 ? -17.110 -1.646 35.120 1.00 86.56 534 VAL A CA 1
ATOM 4067 C C . VAL A 1 534 ? -16.450 -2.571 34.112 1.00 86.56 534 VAL A C 1
ATOM 4069 O O . VAL A 1 534 ? -17.093 -2.987 33.150 1.00 86.56 534 VAL A O 1
ATOM 4072 N N . ASP A 1 535 ? -15.192 -2.909 34.375 1.00 85.50 535 ASP A N 1
ATOM 4073 C CA . ASP A 1 535 ? -14.437 -3.931 33.661 1.00 85.50 535 ASP A CA 1
ATOM 4074 C C . ASP A 1 535 ? -14.375 -5.186 34.541 1.00 85.50 535 ASP A C 1
ATOM 4076 O O . ASP A 1 535 ? -13.682 -5.227 35.565 1.00 85.50 535 ASP A O 1
ATOM 4080 N N . GLN A 1 536 ? -15.163 -6.200 34.176 1.00 77.12 536 GLN A N 1
ATOM 4081 C CA . GLN A 1 536 ? -15.253 -7.456 34.921 1.00 77.12 536 GLN A CA 1
ATOM 4082 C C . GLN A 1 536 ? -14.029 -8.350 34.698 1.00 77.12 536 GLN A C 1
ATOM 4084 O O . GLN A 1 536 ? -13.734 -9.161 35.573 1.00 77.12 536 GLN A O 1
ATOM 4089 N N . ARG A 1 537 ? -13.299 -8.193 33.582 1.00 75.56 537 ARG A N 1
ATOM 4090 C CA . ARG A 1 537 ? -12.054 -8.938 33.313 1.00 75.56 537 ARG A CA 1
ATOM 4091 C C . ARG A 1 537 ? -10.917 -8.440 34.191 1.00 75.56 537 ARG A C 1
ATOM 4093 O O . ARG A 1 537 ? -10.185 -9.237 34.764 1.00 75.56 537 ARG A O 1
ATOM 4100 N N . GLN A 1 538 ? -10.772 -7.124 34.295 1.00 80.44 538 GLN A N 1
ATOM 4101 C CA . GLN A 1 538 ? -9.732 -6.488 35.100 1.00 80.44 538 GLN A CA 1
ATOM 4102 C C . GLN A 1 538 ? -10.135 -6.340 36.572 1.00 80.44 538 GLN A C 1
ATOM 4104 O O . GLN A 1 538 ? -9.305 -5.968 37.401 1.00 80.44 538 GLN A O 1
ATOM 4109 N N . GLY A 1 539 ? -11.403 -6.591 36.912 1.00 84.62 539 GLY A N 1
ATOM 4110 C CA . GLY A 1 539 ? -11.911 -6.431 38.272 1.00 84.62 539 GLY A CA 1
ATOM 4111 C C . GLY A 1 539 ? -11.879 -4.974 38.737 1.00 84.62 539 GLY A C 1
ATOM 4112 O O . GLY A 1 539 ? -11.656 -4.699 39.920 1.00 84.62 539 GLY A O 1
ATOM 4113 N N . THR A 1 540 ? -12.095 -4.021 37.824 1.00 87.38 540 THR A N 1
ATOM 4114 C CA . THR A 1 540 ? -12.051 -2.586 38.129 1.00 87.38 540 THR A CA 1
ATOM 4115 C C . THR A 1 540 ? -13.351 -1.874 37.781 1.00 87.38 540 THR A C 1
ATOM 4117 O O . THR A 1 540 ? -14.161 -2.329 36.976 1.00 87.38 540 THR A O 1
ATOM 4120 N N . TYR A 1 541 ? -13.568 -0.727 38.415 1.00 90.94 541 TYR A N 1
ATOM 4121 C CA . TYR A 1 541 ? -14.587 0.226 38.009 1.00 90.94 541 TYR A CA 1
ATOM 4122 C C . TYR A 1 541 ? -14.022 1.640 38.030 1.00 90.94 541 TYR A C 1
ATOM 4124 O O . TYR A 1 541 ? -13.102 1.950 38.789 1.00 90.94 541 TYR A O 1
ATOM 4132 N N . ARG A 1 542 ? -14.590 2.523 37.214 1.00 92.38 542 ARG A N 1
ATOM 4133 C CA . ARG A 1 542 ? -14.234 3.940 37.196 1.00 92.38 542 ARG A CA 1
ATOM 4134 C C . ARG A 1 542 ? -15.457 4.826 37.088 1.00 92.38 542 ARG A C 1
ATOM 4136 O O . ARG A 1 542 ? -16.486 4.420 36.546 1.00 92.38 542 ARG A O 1
ATOM 4143 N N . ILE A 1 543 ? -15.319 6.038 37.610 1.00 91.56 543 ILE A N 1
ATOM 4144 C CA . ILE A 1 543 ? -16.346 7.073 37.544 1.00 91.56 543 ILE A CA 1
ATOM 4145 C C . ILE A 1 543 ? -15.786 8.266 36.791 1.00 91.56 543 ILE A C 1
ATOM 4147 O O . ILE A 1 543 ? -14.708 8.768 37.113 1.00 91.56 543 ILE A O 1
ATOM 4151 N N . GLU A 1 544 ? -16.540 8.733 35.809 1.00 93.00 544 GLU A N 1
ATOM 4152 C CA . GLU A 1 544 ? -16.180 9.856 34.957 1.00 93.00 544 GLU A CA 1
ATOM 4153 C C . GLU A 1 544 ? -17.345 10.845 34.902 1.00 93.00 544 GLU A C 1
ATOM 4155 O O . GLU A 1 544 ? -18.511 10.451 34.999 1.00 93.00 544 GLU A O 1
ATOM 4160 N N . THR A 1 545 ? -17.052 12.136 34.754 1.00 91.06 545 THR A N 1
ATOM 4161 C CA . THR A 1 545 ? -18.098 13.153 34.596 1.00 91.06 545 THR A CA 1
ATOM 4162 C C . THR A 1 545 ? -17.802 14.119 33.467 1.00 91.06 545 THR A C 1
ATOM 4164 O O . THR A 1 545 ? -16.646 14.441 33.206 1.00 91.06 545 THR A O 1
ATOM 4167 N N . ARG A 1 546 ? -18.853 14.611 32.813 1.00 90.44 546 ARG A N 1
ATOM 4168 C CA . ARG A 1 546 ? -18.751 15.617 31.756 1.00 90.44 546 ARG A CA 1
ATOM 4169 C C . ARG A 1 546 ? -19.919 16.586 31.849 1.00 90.44 546 ARG A C 1
ATOM 4171 O O . ARG A 1 546 ? -21.068 16.174 31.723 1.00 90.44 546 ARG A O 1
ATOM 4178 N N . TYR A 1 547 ? -19.636 17.865 32.058 1.00 84.69 547 TYR A N 1
ATOM 4179 C CA . TYR A 1 547 ? -20.651 18.906 31.887 1.00 84.69 547 TYR A CA 1
ATOM 4180 C C . TYR A 1 547 ? -20.960 19.079 30.398 1.00 84.69 547 TYR A C 1
ATOM 4182 O O . TYR A 1 547 ? -20.061 18.929 29.576 1.00 84.69 547 TYR A O 1
ATOM 4190 N N . ALA A 1 548 ? -22.201 19.411 30.039 1.00 70.88 548 ALA A N 1
ATOM 4191 C CA . ALA A 1 548 ? -22.633 19.481 28.636 1.00 70.88 548 ALA A CA 1
ATOM 4192 C C . ALA A 1 548 ? -21.776 20.402 27.734 1.00 70.88 548 ALA A C 1
ATOM 4194 O O . ALA A 1 548 ? -21.676 20.152 26.538 1.00 70.88 548 ALA A O 1
ATOM 4195 N N . ALA A 1 549 ? -21.133 21.430 28.296 1.00 70.56 549 ALA A N 1
ATOM 4196 C CA . ALA A 1 549 ? -20.254 22.349 27.567 1.00 70.56 549 ALA A CA 1
ATOM 4197 C C . ALA A 1 549 ? -18.815 21.826 27.340 1.00 70.56 549 ALA A C 1
ATOM 4199 O O . ALA A 1 549 ? -18.033 22.486 26.660 1.00 70.56 549 ALA A O 1
ATOM 4200 N N . ALA A 1 550 ? -18.440 20.680 27.917 1.00 73.94 550 ALA A N 1
ATOM 4201 C CA . ALA A 1 550 ? -17.105 20.095 27.791 1.00 73.94 550 ALA A CA 1
ATOM 4202 C C . ALA A 1 550 ? -17.059 19.011 26.700 1.00 73.94 550 ALA A C 1
ATOM 4204 O O . ALA A 1 550 ? -18.009 18.245 26.534 1.00 73.94 550 ALA A O 1
ATOM 4205 N N . THR A 1 551 ? -15.932 18.911 25.989 1.00 71.12 551 THR A N 1
ATOM 4206 C CA . THR A 1 551 ? -15.701 17.887 24.954 1.00 71.12 551 THR A CA 1
ATOM 4207 C C . THR A 1 551 ? -15.511 16.499 25.565 1.00 71.12 551 THR A C 1
ATOM 4209 O O . THR A 1 551 ? -16.176 15.540 25.158 1.00 71.12 551 THR A O 1
ATOM 4212 N N . ASP A 1 552 ? -14.696 16.412 26.617 1.00 75.94 552 ASP A N 1
ATOM 4213 C CA . ASP A 1 552 ? -14.188 15.148 27.152 1.00 75.94 552 ASP A CA 1
ATOM 4214 C C . ASP A 1 552 ? -14.684 14.841 28.569 1.00 75.94 552 ASP A C 1
ATOM 4216 O O . ASP A 1 552 ? -15.021 15.727 29.359 1.00 75.94 552 ASP A O 1
ATOM 4220 N N . PHE A 1 553 ? -14.737 13.550 28.895 1.00 85.75 553 PHE A N 1
ATOM 4221 C CA . PHE A 1 553 ? -15.033 13.077 30.243 1.00 85.75 553 PHE A CA 1
ATOM 4222 C C . PHE A 1 553 ? -13.819 13.263 31.162 1.00 85.75 553 PHE A C 1
ATOM 4224 O O . PHE A 1 553 ? -12.707 12.854 30.841 1.00 85.75 553 PHE A O 1
ATOM 4231 N N . ALA A 1 554 ? -14.045 13.833 32.344 1.00 86.25 554 ALA A N 1
ATOM 4232 C CA . ALA A 1 554 ? -13.047 13.933 33.398 1.00 86.25 554 ALA A CA 1
ATOM 4233 C C . ALA A 1 554 ? -13.128 12.714 34.326 1.00 86.25 554 ALA A C 1
ATOM 4235 O O . ALA A 1 554 ? -14.162 12.475 34.961 1.00 86.25 554 ALA A O 1
ATOM 4236 N N . LEU A 1 555 ? -12.025 11.973 34.454 1.00 89.88 555 LEU A N 1
ATOM 4237 C CA . LEU A 1 555 ? -11.900 10.876 35.413 1.00 89.88 555 LEU A CA 1
ATOM 4238 C C . LEU A 1 555 ? -11.992 11.408 36.850 1.00 89.88 555 LEU A C 1
ATOM 4240 O O . LEU A 1 555 ? -11.240 12.295 37.249 1.00 89.88 555 LEU A O 1
ATOM 4244 N N . ARG A 1 556 ? -12.912 10.853 37.645 1.00 88.56 556 ARG A N 1
ATOM 4245 C CA . ARG A 1 556 ? -13.094 11.193 39.069 1.00 88.56 556 ARG A CA 1
ATOM 4246 C C . ARG A 1 556 ? -12.502 10.161 40.012 1.00 88.56 556 ARG A C 1
ATOM 4248 O O . ARG A 1 556 ? -12.231 10.478 41.164 1.00 88.56 556 ARG A O 1
ATOM 4255 N N . GLY A 1 557 ? -12.270 8.951 39.522 1.00 87.25 557 GLY A N 1
ATOM 4256 C CA . GLY A 1 557 ? -11.515 7.938 40.238 1.00 87.25 557 GLY A CA 1
ATOM 4257 C C . GLY A 1 557 ? -11.696 6.551 39.646 1.00 87.25 557 GLY A C 1
ATOM 4258 O O . GLY A 1 557 ? -12.594 6.308 38.835 1.00 87.25 557 GLY A O 1
ATOM 4259 N N . THR A 1 558 ? -10.843 5.644 40.102 1.00 89.06 558 THR A N 1
ATOM 4260 C CA . THR A 1 558 ? -10.878 4.214 39.805 1.00 89.06 558 THR A CA 1
ATOM 4261 C C . THR A 1 558 ? -10.927 3.431 41.117 1.00 89.06 558 THR A C 1
ATOM 4263 O O . THR A 1 558 ? -10.451 3.893 42.155 1.00 89.06 558 THR A O 1
ATOM 4266 N N . GLY A 1 559 ? -11.530 2.250 41.097 1.00 86.56 559 GLY A N 1
ATOM 4267 C CA . GLY A 1 559 ? -11.579 1.341 42.235 1.00 86.56 559 GLY A CA 1
ATOM 4268 C C . GLY A 1 559 ? -11.638 -0.112 41.780 1.00 86.56 559 GLY A C 1
ATOM 4269 O O . GLY A 1 559 ? -11.807 -0.395 40.595 1.00 86.56 559 GLY A O 1
ATOM 4270 N N . ARG A 1 560 ? -11.483 -1.048 42.719 1.00 87.25 560 ARG A N 1
ATOM 4271 C CA . ARG A 1 560 ? -11.616 -2.488 42.453 1.00 87.25 560 ARG A CA 1
ATOM 4272 C C . ARG A 1 560 ? -13.003 -3.001 42.813 1.00 87.25 560 ARG A C 1
ATOM 4274 O O . ARG A 1 560 ? -13.604 -2.522 43.776 1.00 87.25 560 ARG A O 1
ATOM 4281 N N . ILE A 1 561 ? -13.475 -3.991 42.064 1.00 84.88 561 ILE A N 1
ATOM 4282 C CA . ILE A 1 561 ? -14.697 -4.749 42.352 1.00 84.88 561 ILE A CA 1
ATOM 4283 C C . ILE A 1 561 ? -14.345 -6.156 42.846 1.00 84.88 561 ILE A C 1
ATOM 4285 O O . ILE A 1 561 ? -13.252 -6.656 42.597 1.00 84.88 561 ILE A O 1
ATOM 4289 N N . ALA A 1 562 ? -15.271 -6.793 43.560 1.00 76.94 562 ALA A N 1
ATOM 4290 C CA . ALA A 1 562 ? -15.126 -8.189 43.960 1.00 76.94 562 ALA A CA 1
ATOM 4291 C C . ALA A 1 562 ? -15.289 -9.133 42.754 1.00 76.94 562 ALA A C 1
ATOM 4293 O O . ALA A 1 562 ? -16.137 -8.891 41.890 1.00 76.94 562 ALA A O 1
ATOM 4294 N N . GLU A 1 563 ? -14.520 -10.224 42.724 1.00 68.25 563 GLU A N 1
ATOM 4295 C CA . GLU A 1 563 ? -14.568 -11.227 41.653 1.00 68.25 563 GLU A CA 1
ATOM 4296 C C . GLU A 1 563 ? -15.924 -11.956 41.562 1.00 68.25 563 GLU A C 1
ATOM 4298 O O . GLU A 1 563 ? -16.667 -12.090 42.540 1.00 68.25 563 GLU A O 1
ATOM 4303 N N . GLY A 1 564 ? -16.240 -12.454 40.360 1.00 61.97 564 GLY A N 1
ATOM 4304 C CA . GLY A 1 564 ? -17.322 -13.419 40.131 1.00 61.97 564 GLY A CA 1
ATOM 4305 C C . GLY A 1 564 ? -18.741 -12.850 40.012 1.00 61.97 564 GLY A C 1
ATOM 4306 O O . GLY A 1 564 ? -19.703 -13.615 40.078 1.00 61.97 564 GLY A O 1
ATOM 4307 N N . ARG A 1 565 ? -18.924 -11.531 39.837 1.00 63.81 565 ARG A N 1
ATOM 4308 C CA . ARG A 1 565 ? -20.259 -10.897 39.864 1.00 63.81 565 ARG A CA 1
ATOM 4309 C C . ARG A 1 565 ? -20.619 -10.187 38.562 1.00 63.81 565 ARG A C 1
ATOM 4311 O O . ARG A 1 565 ? -20.209 -9.056 38.323 1.00 63.81 565 ARG A O 1
ATOM 4318 N N . ARG A 1 566 ? -21.467 -10.830 37.752 1.00 70.69 566 ARG A N 1
ATOM 4319 C CA . ARG A 1 566 ? -21.975 -10.259 36.492 1.00 70.69 566 ARG A CA 1
ATOM 4320 C C . ARG A 1 566 ? -22.980 -9.132 36.739 1.00 70.69 566 ARG A C 1
ATOM 4322 O O . ARG A 1 566 ? -23.960 -9.341 37.457 1.00 70.69 566 ARG A O 1
ATOM 4329 N N . CYS A 1 567 ? -22.786 -7.992 36.080 1.00 76.44 567 CYS A N 1
ATOM 4330 C CA . CYS A 1 567 ? -23.753 -6.894 36.011 1.00 76.44 567 CYS A CA 1
ATOM 4331 C C . CYS A 1 567 ? -24.937 -7.294 35.113 1.00 76.44 567 CYS A C 1
ATOM 4333 O O . CYS A 1 567 ? -24.735 -7.556 33.932 1.00 76.44 567 CYS A O 1
ATOM 4335 N N . ARG A 1 568 ? -26.164 -7.352 35.652 1.00 73.94 568 ARG A N 1
ATOM 4336 C CA . ARG A 1 568 ? -27.386 -7.700 34.889 1.00 73.94 568 ARG A CA 1
ATOM 4337 C C . ARG A 1 568 ? -28.450 -6.607 34.881 1.00 73.94 568 ARG A C 1
ATOM 4339 O O . ARG A 1 568 ? -29.284 -6.575 33.982 1.00 73.94 568 ARG A O 1
ATOM 4346 N N . ASN A 1 569 ? -28.434 -5.716 35.868 1.00 75.06 569 ASN A N 1
ATOM 4347 C CA . ASN A 1 569 ? -29.385 -4.615 35.974 1.00 75.06 569 ASN A CA 1
ATOM 4348 C C . ASN A 1 569 ? -28.664 -3.328 36.389 1.00 75.06 569 ASN A C 1
ATOM 4350 O O . ASN A 1 569 ? -27.737 -3.369 37.204 1.00 75.06 569 ASN A O 1
ATOM 4354 N N . LEU A 1 570 ? -29.144 -2.190 35.892 1.00 81.00 570 LEU A N 1
ATOM 4355 C CA . LEU A 1 570 ? -28.910 -0.888 36.505 1.00 81.00 570 LEU A CA 1
ATOM 4356 C C . LEU A 1 570 ? -29.993 -0.648 37.561 1.00 81.00 570 LEU A C 1
ATOM 4358 O O . LEU A 1 570 ? -31.179 -0.621 37.250 1.00 81.00 570 LEU A O 1
ATOM 4362 N N . ARG A 1 571 ? -29.576 -0.472 38.810 1.00 80.75 571 ARG A N 1
ATOM 4363 C CA . ARG A 1 571 ? -30.415 -0.166 39.967 1.00 80.75 571 ARG A CA 1
ATOM 4364 C C . ARG A 1 571 ? -30.313 1.316 40.300 1.00 80.75 571 ARG A C 1
ATOM 4366 O O . ARG A 1 571 ? -29.217 1.812 40.578 1.00 80.75 571 ARG A O 1
ATOM 4373 N N . ILE A 1 572 ? -31.455 1.988 40.344 1.00 79.00 572 ILE A N 1
ATOM 4374 C CA . ILE A 1 572 ? -31.588 3.376 40.788 1.00 79.00 572 ILE A CA 1
ATOM 4375 C C . ILE A 1 572 ? -32.291 3.362 42.145 1.00 79.00 572 ILE A C 1
ATOM 4377 O O . ILE A 1 572 ? -33.359 2.770 42.293 1.00 79.00 572 ILE A O 1
ATOM 4381 N N . SER A 1 573 ? -31.660 3.965 43.153 1.00 73.81 573 SER A N 1
ATOM 4382 C CA . SER A 1 573 ? -32.199 4.015 44.519 1.00 73.81 573 SER A CA 1
ATOM 4383 C C . SER A 1 573 ? -31.869 5.329 45.210 1.00 73.81 573 SER A C 1
ATOM 4385 O O . SER A 1 573 ? -30.830 5.938 44.953 1.00 73.81 573 SER A O 1
ATOM 4387 N N . THR A 1 574 ? -32.722 5.726 46.141 1.00 70.06 574 THR A N 1
ATOM 4388 C CA . THR A 1 574 ? -32.560 6.912 46.983 1.00 70.06 574 THR A CA 1
ATOM 4389 C C . THR A 1 574 ? -32.559 6.516 48.460 1.00 70.06 574 THR A C 1
ATOM 4391 O O . THR A 1 574 ? -33.068 5.461 48.838 1.00 70.06 574 THR A O 1
ATOM 4394 N N . VAL A 1 575 ? -31.903 7.312 49.305 1.00 67.19 575 VAL A N 1
ATOM 4395 C CA . VAL A 1 575 ? -31.984 7.225 50.773 1.00 67.19 575 VAL A CA 1
ATOM 4396 C C . VAL A 1 575 ? -32.084 8.634 51.325 1.00 67.19 575 VAL A C 1
ATOM 4398 O O . VAL A 1 575 ? -31.310 9.488 50.905 1.00 67.19 575 VAL A O 1
ATOM 4401 N N . GLY A 1 576 ? -32.983 8.846 52.284 1.00 59.53 576 GLY A N 1
ATOM 4402 C CA . GLY A 1 576 ? -33.220 10.151 52.903 1.00 59.53 576 GLY A CA 1
ATOM 4403 C C . GLY A 1 576 ? -34.547 10.762 52.456 1.00 59.53 576 GLY A C 1
ATOM 4404 O O . GLY A 1 576 ? -35.352 10.103 51.802 1.00 59.53 576 GLY A O 1
ATOM 4405 N N . ASN A 1 577 ? -34.796 12.007 52.850 1.00 52.84 577 ASN A N 1
ATOM 4406 C CA . ASN A 1 577 ? -36.086 12.665 52.684 1.00 52.84 577 ASN A CA 1
ATOM 4407 C C . ASN A 1 577 ? -36.019 13.731 51.579 1.00 52.84 577 ASN A C 1
ATOM 4409 O O . ASN A 1 577 ? -36.263 14.894 51.864 1.00 52.84 577 ASN A O 1
ATOM 4413 N N . LEU A 1 578 ? -35.729 13.305 50.338 1.00 53.03 578 LEU A N 1
ATOM 4414 C CA . LEU A 1 578 ? -35.794 14.134 49.118 1.00 53.03 578 LEU A CA 1
ATOM 4415 C C . LEU A 1 578 ? -37.259 14.568 48.879 1.00 53.03 578 LEU A C 1
ATOM 4417 O O . LEU A 1 578 ? -38.004 13.917 48.142 1.00 53.03 578 LEU A O 1
ATOM 4421 N N . ALA A 1 579 ? -37.741 15.538 49.649 1.00 46.09 579 ALA A N 1
ATOM 4422 C CA . ALA A 1 579 ? -39.151 15.710 49.963 1.00 46.09 579 ALA A CA 1
ATOM 4423 C C . ALA A 1 579 ? -39.537 17.048 50.632 1.00 46.09 579 ALA A C 1
ATOM 4425 O O . ALA A 1 579 ? -40.611 17.106 51.247 1.00 46.09 579 ALA A O 1
ATOM 4426 N N . ALA A 1 580 ? -38.752 18.120 50.508 1.00 43.16 580 ALA A N 1
ATOM 4427 C CA . ALA A 1 580 ? -39.272 19.482 50.690 1.00 43.16 580 ALA A CA 1
ATOM 4428 C C . ALA A 1 580 ? -39.530 20.139 49.322 1.00 43.16 580 ALA A C 1
ATOM 4430 O O . ALA A 1 580 ? -38.846 19.844 48.343 1.00 43.16 580 ALA A O 1
ATOM 4431 N N . THR A 1 581 ? -40.541 21.011 49.223 1.00 45.44 581 THR A N 1
ATOM 4432 C CA . THR A 1 581 ? -40.860 21.762 47.994 1.00 45.44 581 THR A CA 1
ATOM 4433 C C . THR A 1 581 ? -39.589 22.357 47.375 1.00 45.44 581 THR A C 1
ATOM 4435 O O . THR A 1 581 ? -38.997 23.259 47.962 1.00 45.44 581 THR A O 1
ATOM 4438 N N . GLY A 1 582 ? -39.171 21.838 46.213 1.00 51.00 582 GLY A N 1
ATOM 4439 C CA . GLY A 1 582 ? -37.965 22.267 45.491 1.00 51.00 582 GLY A CA 1
ATOM 4440 C C . GLY A 1 582 ? -36.927 21.167 45.220 1.00 51.00 582 GLY A C 1
ATOM 4441 O O . GLY A 1 582 ? -36.105 21.339 44.324 1.00 51.00 582 GLY A O 1
ATOM 4442 N N . GLU A 1 583 ? -36.969 20.029 45.924 1.00 55.28 583 GLU A N 1
ATOM 4443 C CA . GLU A 1 583 ? -36.083 18.883 45.649 1.00 55.28 583 GLU A CA 1
ATOM 4444 C C . GLU A 1 583 ? -36.547 18.093 44.428 1.00 55.28 583 GLU A C 1
ATOM 4446 O O . GLU A 1 583 ? -37.661 17.567 44.386 1.00 55.28 583 GLU A O 1
ATOM 4451 N N . SER A 1 584 ? -35.685 18.008 43.416 1.00 62.56 584 SER A N 1
ATOM 4452 C CA . SER A 1 584 ? -35.950 17.215 42.220 1.00 62.56 584 SER A CA 1
ATOM 4453 C C . SER A 1 584 ? -34.655 16.712 41.592 1.00 62.56 584 SER A C 1
ATOM 4455 O O . SER A 1 584 ? -33.626 17.391 41.589 1.00 62.56 584 SER A O 1
ATOM 4457 N N . VAL A 1 585 ? -34.727 15.489 41.070 1.00 66.81 585 VAL A N 1
ATOM 4458 C CA . VAL A 1 585 ? -33.737 14.919 40.156 1.00 66.81 585 VAL A CA 1
ATOM 4459 C C . VAL A 1 585 ? -34.471 14.680 38.853 1.00 66.81 585 VAL A C 1
ATOM 4461 O O . VAL A 1 585 ? -35.392 13.863 38.839 1.00 66.81 585 VAL A O 1
ATOM 4464 N N . ALA A 1 586 ? -34.091 15.386 37.794 1.00 65.94 586 ALA A N 1
ATOM 4465 C CA . ALA A 1 586 ? -34.602 15.152 36.452 1.00 65.94 586 ALA A CA 1
ATOM 4466 C C . ALA A 1 586 ? -33.529 14.442 35.624 1.00 65.94 586 ALA A C 1
ATOM 4468 O O . ALA A 1 586 ? -32.440 14.978 35.390 1.00 65.94 586 ALA A O 1
ATOM 4469 N N . ILE A 1 587 ? -33.846 13.220 35.203 1.00 67.88 587 ILE A N 1
ATOM 4470 C CA . ILE A 1 587 ? -32.993 12.394 34.355 1.00 67.88 587 ILE A CA 1
ATOM 4471 C C . ILE A 1 587 ? -33.596 12.386 32.957 1.00 67.88 587 ILE A C 1
ATOM 4473 O O . ILE A 1 587 ? -34.691 11.872 32.753 1.00 67.88 587 ILE A O 1
ATOM 4477 N N . ASP A 1 588 ? -32.869 12.961 32.009 1.00 64.25 588 ASP A N 1
ATOM 4478 C CA . ASP A 1 588 ? -33.305 13.078 30.614 1.00 64.25 588 ASP A CA 1
ATOM 4479 C C . ASP A 1 588 ? -33.018 11.799 29.825 1.00 64.25 588 ASP A C 1
ATOM 4481 O O . ASP A 1 588 ? -33.860 11.293 29.095 1.00 64.25 588 ASP A O 1
ATOM 4485 N N . ARG A 1 589 ? -31.826 11.225 30.018 1.00 65.00 589 ARG A N 1
ATOM 4486 C CA . ARG A 1 589 ? -31.389 10.059 29.248 1.00 65.00 589 ARG A CA 1
ATOM 4487 C C . ARG A 1 589 ? -30.484 9.145 30.055 1.00 65.00 589 ARG A C 1
ATOM 4489 O O . ARG A 1 589 ? -29.564 9.608 30.739 1.00 65.00 589 ARG A O 1
ATOM 4496 N N . ILE A 1 590 ? -30.704 7.839 29.916 1.00 67.31 590 ILE A N 1
ATOM 4497 C CA . ILE A 1 590 ? -29.787 6.802 30.396 1.00 67.31 590 ILE A CA 1
ATOM 4498 C C . ILE A 1 590 ? -29.306 5.992 29.195 1.00 67.31 590 ILE A C 1
ATOM 4500 O O . ILE A 1 590 ? -30.091 5.330 28.521 1.00 67.31 590 ILE A O 1
ATOM 4504 N N . THR A 1 591 ? -28.000 6.018 28.951 1.00 61.75 591 THR A N 1
ATOM 4505 C CA . THR A 1 591 ? -27.342 5.214 27.920 1.00 61.75 591 THR A CA 1
ATOM 4506 C C . THR A 1 591 ? -26.560 4.093 28.588 1.00 61.75 591 THR A C 1
ATOM 4508 O O . THR A 1 591 ? -25.738 4.349 29.470 1.00 61.75 591 THR A O 1
ATOM 4511 N N . ILE A 1 592 ? -26.808 2.858 28.168 1.00 65.06 592 ILE A N 1
ATOM 4512 C CA . ILE A 1 592 ? -26.096 1.669 28.633 1.00 65.06 592 ILE A CA 1
ATOM 4513 C C . ILE A 1 592 ? -25.317 1.096 27.450 1.00 65.06 592 ILE A C 1
ATOM 4515 O O . ILE A 1 592 ? -25.926 0.752 26.437 1.00 65.06 592 ILE A O 1
ATOM 4519 N N . GLU A 1 593 ? -23.996 1.023 27.592 1.00 62.19 593 GLU A N 1
ATOM 4520 C CA . GLU A 1 593 ? -23.026 0.551 26.593 1.00 62.19 593 GLU A CA 1
ATOM 4521 C C . GLU A 1 593 ? -22.355 -0.752 27.030 1.00 62.19 593 GLU A C 1
ATOM 4523 O O . GLU A 1 593 ? -21.962 -0.855 28.222 1.00 62.19 593 GLU A O 1
#

Radius of gyration: 33.87 Å; chains: 1; bounding box: 90×52×92 Å

Sequence (593 aa):
YGRPDGRAWKAGDRMVLPDLAGTLQRISADPQDFYRGQTASLLVAEMKRGDGMIKAGDLQAYKAVIRPAVRGQFRDYTVLGAPPPSSGGYCIIEALNVLEHFDLRASGRYSARTIHLLAEASRRSFADRARHLADPAFTEVPKHLTTQEYAGKLAESIDPQKATPSEKVAPEIELTDESPDTTHFSIVDAQGMAVSNTYTLEASWGSRVVVKGAGFLLNNEMGDFNWFPGETTRAGRIGTKPNQLAPYKRMLSSQSPSMVERDGQLVLVTGSPGGRTIINTTLGVILNVTEFGMSAADAVEASRFHHQWFPDQLVLEDRDEEPHRLAVKELQSMGHTVGTRPSQGSAHTIFVDSTGQRLGVADYRRGGRPAGYSSLKATVFDFADSAGTSLQQADRTGPLKSHWTGAIAQSAVDGKDRFVIRRPAGATDSETGRPVVPHEVFLPLNALGTQDNVSVTVKLDELTFAGLEAKERIRFGLTHDRESPLVTARMVISRNEKGIVLQGEAYGGGTKIVPVLLCAGVSLPAPLLLRLSVDQRQGTYRIETRYAAATDFALRGTGRIAEGRRCRNLRISTVGNLAATGESVAIDRITIE

Secondary structure (DSSP, 8-state):
---TTSPPP-TT-----HHHHHHHHHHHH-TTHHHHSHHHHHHHHHHHHTT----HHHHHH------PPEEEEETTEEEEEPPTTBSHHHHHHHHHHHHHTS-HHHH-TTSHHHHHHHHHHHHHHHHHHHHH-S-TTTSPPPGGGGSHHHHHHHHHT--TTSPPPHHHHSTTS-B-------EEEEEE-TT--EEEEEE--SSTTTTS-B-TTT--BPP-GGGGSBSSTT-B-TTS----STTB--TTPPPPB----EEEEETTEEEEEE---STTHHHHHHHHHHHHHHTT---HHHHHHS--EE--SSS--EEEE----HHHHHHHHHHHHTT--EEEES-----EEEEE-TT--EEEEE-TTSS-----------EEEEGGG-TT----EEP--SPPPTT-----TT-EE-TTS-EEE-PPSS-B-TTT-PBPPPPEEEEE-TTS-S-SEEEEEEEEEEEE-----TT-EEEEEEES-SSS--EEEEEEEEEETTEEEEEEEESSSPPPEEEEEEESSSB-SS-EEEEEEEETTTTEEEEEEEETT-SSPEEEEEEE--TT----EEEEEEES---STT-EEEEEEEEE-

pLDDT: mean 81.49, std 17.34, range [30.45, 98.5]

Foldseek 3Di:
DQDPVNDDDDPPDDDDQVLQVVLVVVCVVPVCCCLQNPVLVLVQVLCVVVVHDDDSVNSVPDDDDDDAFDWADAPLKIKTKHDPLELQRLLLLLLRLLCSVDQLQVQDCLALLNLLSSQLSLLLSLVLCLAAHFHCVQGPHDPCSNDNVVSVVSNVPDDSLAHDQLCVSCVVAAADDDDWWFFWAWDADPVGDIDTDGDGLTHPQAVVDARPSNRHGHGVQVVQALDAARYHHLQGRGRHDRRHDDPPTGGRFNWIFMWMDGPNHTFKTKFWITTNLGNQLRSQLVCCCPVVVHDNQCSNAPKTWDHNSHNQAIETEDDPDPSNVVSVVSNVSSPHHYHYDNDGIWMWMWGQDPVRDIDTDTHPVDDDDDDDDDPDPKDKDFLVVPDPDDQDWDDAPDDDDPAFDDWPVDQDLPPVSWGKTAHDPPDDPPVPRDDDDDIKHKAFPVVRPQDLKKKKKWKWFKFFDPDQDQWKKKKKFFAQDPHDGQTQKIWIWTAHQQGIWIKIDGPDPKDIQDTDDQDRDRMRPGIKIWMWMARLVVQKIWIWMDGPPDDDTHTSDMMGGDHDTGGTITIIGIGDCLHDPPGMTTIRMMMMD